Protein AF-A0A7V4ZFK6-F1 (afdb_monomer)

Sequence (710 aa):
MRQVRKDVGGAAPQESGDPWTKAPWRRVRTSRFAKHRRNNWKSLVSSLLAVVAAAVVVYVGQLYPFPVEWTIAMAGALLAFALFQLGKFLPDDWFVGFLFCLSVALYFASVAYRSKVDDLSWRTEEVFCLEGTGATSGGTELRLSYPRTIPLEPADKPGWAVSAYLWPGCPRGDANVQPPTGVGIPALAVHGEAVTYTVMLTPTLADVLVLTDHEGIPVPPRLVVATTATAEEPAKCYARQALPVTRTFPVTTSLEVSVLNADGEPVLGRESLEVTLEDSRSAWRRHFWELLLGPTTPLLAFAGAVASLGAWWWQEEQKRRREREQKKLVEIAYLRQLVEKYKSAEASETRRKYLEEAVRELESVRGKYRGDPEVKDELQRTLESVRRAQLEQIRTTMWLRWHEASEQYKTLKENKEAEGWEDEALLSLFESVGRMLEGLAPRPEPPEAPSVAAWVRNKGLKFNPFGPEKAEDDPHFLERSVPPPGWDIIGKPGPVIIRGAPGSGRTAARLYLMDQCEKQGFATGQGAADTLAFTWEPPLEGPAADAATACERSLAACVAEANLTQLARNPDLFERTPFPQQRALALLFRLTEDAIGDPRVCLEGRGLGENRAEALALQFRRLSRGLKVPQYADQRAMIALLSRARLATFAQHYVCVEIPDDILDEDSIPEAKVHLKALGDMMPVVARARIFIKAFVRQASEIDSLFPAT

Solvent-accessible surface area (backbone atoms only — not comparable to full-atom values): 40281 Å² total; per-residue (Å²): 135,82,88,79,89,79,89,86,86,90,81,80,88,79,82,82,78,78,93,78,90,82,77,95,82,87,86,76,80,80,62,59,66,60,47,54,57,52,48,54,50,51,52,53,52,50,31,54,49,33,48,50,49,25,53,47,45,49,52,50,46,72,74,41,97,54,68,64,69,57,37,51,53,50,32,51,53,27,48,54,51,31,52,58,60,53,44,76,75,46,65,77,75,54,46,58,52,49,54,51,53,50,51,53,52,53,50,54,51,49,54,62,42,49,68,58,60,79,69,61,82,49,63,44,76,47,78,44,80,37,68,67,94,60,101,56,90,51,42,38,31,40,37,40,36,32,51,41,57,33,48,61,44,62,77,77,46,24,53,47,64,34,35,42,40,63,42,83,31,72,62,81,69,63,94,80,68,81,78,79,88,84,68,82,81,70,79,77,79,74,82,63,78,67,53,46,35,39,40,35,51,45,47,79,50,63,86,46,44,42,42,12,36,90,71,21,49,80,43,76,53,67,39,69,43,55,56,50,100,71,74,82,70,60,33,68,40,11,40,20,33,48,76,80,84,88,65,91,71,70,65,60,51,38,38,33,37,33,31,22,42,82,88,65,51,75,57,39,68,82,43,77,43,77,30,32,52,49,48,72,66,58,37,50,49,51,54,53,46,49,64,69,70,31,94,63,47,64,58,58,57,50,53,52,55,53,51,53,54,51,53,53,54,49,55,56,50,53,52,53,50,52,56,51,50,52,52,50,52,53,53,53,52,53,53,52,52,48,55,51,53,34,72,69,45,86,51,72,66,60,27,50,52,43,47,55,50,47,52,54,51,51,53,53,50,48,67,76,39,74,88,38,70,72,59,44,54,55,49,49,55,52,52,50,52,51,51,52,52,51,53,51,50,53,52,53,52,49,51,54,54,51,50,52,51,51,52,51,48,50,53,51,51,58,46,32,78,74,68,70,63,66,71,62,64,59,50,50,53,51,50,54,55,49,60,62,44,65,82,66,52,71,78,76,68,79,75,68,57,69,73,55,54,51,47,26,55,75,69,72,44,95,59,65,70,37,30,56,79,55,33,85,73,37,91,54,38,82,83,69,60,69,84,58,92,64,41,84,58,69,76,40,97,52,59,41,79,46,71,31,53,93,58,60,13,58,57,35,53,50,52,50,52,42,49,45,33,68,75,25,68,44,93,61,87,85,74,47,48,26,31,50,56,48,78,43,78,73,58,54,71,70,62,67,93,45,24,53,56,46,36,54,52,49,51,51,31,44,54,40,51,52,51,44,53,49,36,30,76,41,57,65,45,58,75,66,15,54,66,74,20,44,33,25,39,19,38,47,44,65,69,24,28,93,77,68,41,58,63,32,60,52,18,36,78,60,71,20,57,63,74,60,19,46,52,51,35,51,48,29,56,59,56,29,57,93,58,84,73,73,55,79,89,41,57,69,57,48,43,54,39,58,44,36,41,43,52,63,68,36,78,30,35,37,38,37,28,68,56,64,73,75,54,69,37,85,90,44,32,74,54,28,49,46,24,50,32,35,49,48,64,42,35,71,59,37,35,75,36,37,34,20,38,38,36,36,38,69,63,46,81,75,54,52,75,50,49,68,93,126

Radius of gyration: 47.89 Å; Cα contacts (8 Å, |Δi|>4): 793; chains: 1; bounding box: 167×79×143 Å

Mean predicted aligned error: 20.6 Å

Secondary structure (DSSP, 8-state):
------------------TT------SSTTSSHHHHHHHHHHHHHHHHHHHHHHHHHHHHHHHS---HHHHHHHHHHHHHHHHHHHHTTS-HHHHHHHHHHHHHHHHHHHHHHHHHHTT---EEEEEEEE--SSS--S-EEEEEEEESEE----TTS--EEEEEEEEEPPP---TT----S-S------------EEEEEEEESSTTTEEEE-TTS-B--SEEEEE--S---S-EEEEEEEPP-SS----SEEEEEEEEE-TTS-EEEEEEEEEEEEPPHHHHHHHHHHHHHHSTTTHHHHHHHHHHHHHHHHHHHHHHHHHHHHHHHHHHHHHHHHHHHHHHH--SHHHHHHHHHHHHHHHHHHHHHTTT-HHHHHHHHHHHHHHHHHHHHHHHHHHHHHHHHHHHHHHHHHHHHHHH---THHHHHHHHHHHHHHHTTS--PPPPPPHHHHHHHHHTT-SS-TT-TTTTTT-TTHHHH--PPTTHHHHTSSS-EEEEE-TTS-HHHHHHHHHHHHHH---SSSSSSTTEEEEE-----SS-GGGHHHHHHHHHHHHHHHHHHHHHHH-THHHHHS-HHHHHHHHHHHHHHHHHH--HHHHHHTTT--HHHHHHHHHHHHHHHTTPPPPPTT-HHHHHHHHHH---TT-SEEEEEEE--SGGGSTTTHHHHHHHHHHHHHHHHHHHTTTEEEEEEEE--TTGGGTS---

Structure (mmCIF, N/CA/C/O backbone):
data_AF-A0A7V4ZFK6-F1
#
_entry.id   AF-A0A7V4ZFK6-F1
#
loop_
_atom_site.group_PDB
_atom_site.id
_atom_site.type_symbol
_atom_site.label_atom_id
_atom_site.label_alt_id
_atom_site.label_comp_id
_atom_site.label_asym_id
_atom_site.label_entity_id
_atom_site.label_seq_id
_atom_site.pdbx_PDB_ins_code
_atom_site.Cartn_x
_atom_site.Cartn_y
_atom_site.Cartn_z
_atom_site.occupancy
_atom_site.B_iso_or_equiv
_atom_site.auth_seq_id
_atom_site.auth_comp_id
_atom_site.auth_asym_id
_atom_site.auth_atom_id
_atom_site.pdbx_PDB_model_num
ATOM 1 N N . MET A 1 1 ? 90.973 19.104 -18.036 1.00 38.03 1 MET A N 1
ATOM 2 C CA . MET A 1 1 ? 90.925 19.301 -19.503 1.00 38.03 1 MET A CA 1
ATOM 3 C C . MET A 1 1 ? 89.490 19.683 -19.844 1.00 38.03 1 MET A C 1
ATOM 5 O O . MET A 1 1 ? 88.608 18.885 -19.585 1.00 38.03 1 MET A O 1
ATOM 9 N N . ARG A 1 2 ? 89.202 20.985 -19.980 1.00 29.47 2 ARG A N 1
ATOM 10 C CA . ARG A 1 2 ? 89.103 21.718 -21.266 1.00 29.47 2 ARG A CA 1
ATOM 11 C C . ARG A 1 2 ? 87.944 21.176 -22.129 1.00 29.47 2 ARG A C 1
ATOM 13 O O . ARG A 1 2 ? 88.038 20.050 -22.581 1.00 29.47 2 ARG A O 1
ATOM 20 N N . GLN A 1 3 ? 86.807 21.892 -22.178 1.00 29.77 3 GLN A N 1
ATOM 21 C CA . GLN A 1 3 ? 86.418 22.857 -23.245 1.00 29.77 3 GLN A CA 1
ATOM 22 C C . GLN A 1 3 ? 85.877 22.112 -24.499 1.00 29.77 3 GLN A C 1
ATOM 24 O O . GLN A 1 3 ? 86.529 21.188 -24.944 1.00 29.77 3 GLN A O 1
ATOM 29 N N . VAL A 1 4 ? 84.772 22.451 -25.182 1.00 37.09 4 VAL A N 1
ATOM 30 C CA . VAL A 1 4 ? 83.835 23.586 -25.118 1.00 37.09 4 VAL A CA 1
ATOM 31 C C . VAL A 1 4 ? 82.781 23.438 -26.241 1.00 37.09 4 VAL A C 1
ATOM 33 O O . VAL A 1 4 ? 83.161 22.991 -27.316 1.00 37.09 4 VAL A O 1
ATOM 36 N N . ARG A 1 5 ? 81.552 23.956 -26.015 1.00 36.16 5 ARG A N 1
ATOM 37 C CA . ARG A 1 5 ? 80.558 24.488 -27.002 1.00 36.16 5 ARG A CA 1
ATOM 38 C C . ARG A 1 5 ? 79.897 23.501 -28.000 1.00 36.16 5 ARG A C 1
ATOM 40 O O . ARG A 1 5 ? 80.545 22.583 -28.463 1.00 36.16 5 ARG A O 1
ATOM 47 N N . LYS A 1 6 ? 78.646 23.672 -28.460 1.00 33.84 6 LYS A N 1
ATOM 48 C CA . LYS A 1 6 ? 77.625 24.741 -28.341 1.00 33.84 6 LYS A CA 1
ATOM 49 C C . LYS A 1 6 ? 76.271 24.239 -28.886 1.00 33.84 6 LYS A C 1
ATOM 51 O O . LYS A 1 6 ? 76.297 23.483 -29.848 1.00 33.84 6 LYS A O 1
ATOM 56 N N . ASP A 1 7 ? 75.186 24.749 -28.289 1.00 33.06 7 ASP A N 1
ATOM 57 C CA . ASP A 1 7 ? 73.908 25.286 -28.828 1.00 33.06 7 ASP A CA 1
ATOM 58 C C . ASP A 1 7 ? 73.279 24.588 -30.057 1.00 33.06 7 ASP A C 1
ATOM 60 O O . ASP A 1 7 ? 73.944 24.386 -31.063 1.00 33.06 7 ASP A O 1
ATOM 64 N N . VAL A 1 8 ? 71.998 24.194 -30.069 1.00 33.22 8 VAL A N 1
ATOM 65 C CA . VAL A 1 8 ? 70.751 25.004 -30.054 1.00 33.22 8 VAL A CA 1
ATOM 66 C C . VAL A 1 8 ? 69.629 24.081 -29.523 1.00 33.22 8 VAL A C 1
ATOM 68 O O . VAL A 1 8 ? 69.547 22.942 -29.960 1.00 33.22 8 VAL A O 1
ATOM 71 N N . GLY A 1 9 ? 68.814 24.391 -28.514 1.00 29.33 9 GLY A N 1
ATOM 72 C CA . GLY A 1 9 ? 67.769 25.418 -28.442 1.00 29.33 9 GLY A CA 1
ATOM 73 C C . GLY A 1 9 ? 66.575 24.780 -27.705 1.00 29.33 9 GLY A C 1
ATOM 74 O O . GLY A 1 9 ? 66.213 23.644 -27.997 1.00 29.33 9 GLY A O 1
ATOM 75 N N . GLY A 1 10 ? 66.051 25.448 -26.676 1.00 32.09 10 GLY A N 1
ATOM 76 C CA . GLY A 1 10 ? 65.091 24.870 -25.733 1.00 32.09 10 GLY A CA 1
ATOM 77 C C . GLY A 1 10 ? 63.621 24.948 -26.151 1.00 32.09 10 GLY A C 1
ATOM 78 O O . GLY A 1 10 ? 63.246 25.763 -26.985 1.00 32.09 10 GLY A O 1
ATOM 79 N N . ALA A 1 11 ? 62.795 24.144 -25.479 1.00 30.66 11 ALA A N 1
ATOM 80 C CA . ALA A 1 11 ? 61.405 24.448 -25.141 1.00 30.66 11 ALA A CA 1
ATOM 81 C C . ALA A 1 11 ? 60.953 23.518 -23.997 1.00 30.66 11 ALA A C 1
ATOM 83 O O . ALA A 1 11 ? 61.228 22.320 -24.012 1.00 30.66 11 ALA A O 1
ATOM 84 N N . ALA A 1 12 ? 60.321 24.108 -22.983 1.00 33.41 12 ALA A N 1
ATOM 85 C CA . ALA A 1 12 ? 59.789 23.464 -21.784 1.00 33.41 12 ALA A CA 1
ATOM 86 C C . ALA A 1 12 ? 58.584 22.544 -22.088 1.00 33.41 12 ALA A C 1
ATOM 88 O O . ALA A 1 12 ? 57.912 22.753 -23.100 1.00 33.41 12 ALA A O 1
ATOM 89 N N . PRO A 1 13 ? 58.262 21.564 -21.219 1.00 35.22 13 PRO A N 1
ATOM 90 C CA . PRO A 1 13 ? 57.046 20.777 -21.363 1.00 35.22 13 PRO A CA 1
ATOM 91 C C . PRO A 1 13 ? 55.818 21.649 -21.080 1.00 35.22 13 PRO A C 1
ATOM 93 O O . PRO A 1 13 ? 55.702 22.301 -20.044 1.00 35.22 13 PRO A O 1
ATOM 96 N N . GLN A 1 14 ? 54.927 21.663 -22.062 1.00 31.83 14 GLN A N 1
ATOM 97 C CA . GLN A 1 14 ? 53.677 22.399 -22.108 1.00 31.83 14 GLN A CA 1
ATOM 98 C C . GLN A 1 14 ? 52.678 21.770 -21.123 1.00 31.83 14 GLN A C 1
ATOM 100 O O . GLN A 1 14 ? 52.209 20.653 -21.329 1.00 31.83 14 GLN A O 1
ATOM 105 N N . GLU A 1 15 ? 52.366 22.492 -20.045 1.00 33.03 15 GLU A N 1
ATOM 106 C CA . GLU A 1 15 ? 51.196 22.243 -19.203 1.00 33.03 15 GLU A CA 1
ATOM 107 C C . GLU A 1 15 ? 49.933 22.407 -20.061 1.00 33.03 15 GLU A C 1
ATOM 109 O O . GLU A 1 15 ? 49.602 23.506 -20.514 1.00 33.03 15 GLU A O 1
ATOM 114 N N . SER A 1 16 ? 49.219 21.309 -20.315 1.00 32.50 16 SER A N 1
ATOM 115 C CA . SER A 1 16 ? 47.874 21.357 -20.880 1.00 32.50 16 SER A CA 1
ATOM 116 C C . SER A 1 16 ? 46.908 21.805 -19.784 1.00 32.50 16 SER A C 1
ATOM 118 O O . SER A 1 16 ? 46.461 21.005 -18.961 1.00 32.50 16 SER A O 1
ATOM 120 N N . GLY A 1 17 ? 46.637 23.108 -19.758 1.00 30.33 17 GLY A N 1
ATOM 121 C CA . GLY A 1 17 ? 45.589 23.711 -18.948 1.00 30.33 17 GLY A CA 1
ATOM 122 C C . GLY A 1 17 ? 44.213 23.200 -19.364 1.00 30.33 17 GLY A C 1
ATOM 123 O O . GLY A 1 17 ? 43.818 23.319 -20.522 1.00 30.33 17 GLY A O 1
ATOM 124 N N . ASP A 1 18 ? 43.493 22.653 -18.393 1.00 32.97 18 ASP A N 1
ATOM 125 C CA . ASP A 1 18 ? 42.101 22.240 -18.512 1.00 32.97 18 ASP A CA 1
ATOM 126 C C . ASP A 1 18 ? 41.190 23.452 -18.208 1.00 32.97 18 ASP A C 1
ATOM 128 O O . ASP A 1 18 ? 41.225 23.984 -17.090 1.00 32.97 18 ASP A O 1
ATOM 132 N N . PRO A 1 19 ? 40.406 23.977 -19.170 1.00 36.53 19 PRO A N 1
ATOM 133 C CA . PRO A 1 19 ? 39.681 25.229 -19.000 1.00 36.53 19 PRO A CA 1
ATOM 134 C C . PRO A 1 19 ? 38.222 24.988 -18.587 1.00 36.53 19 PRO A C 1
ATOM 136 O O . PRO A 1 19 ? 37.320 25.471 -19.260 1.00 36.53 19 PRO A O 1
ATOM 139 N N . TRP A 1 20 ? 37.952 24.265 -17.490 1.00 32.00 20 TRP A N 1
ATOM 140 C CA . TRP A 1 20 ? 36.561 24.064 -17.019 1.00 32.00 20 TRP A CA 1
ATOM 141 C C . TRP A 1 20 ? 36.325 24.138 -15.505 1.00 32.00 20 TRP A C 1
ATOM 143 O O . TRP A 1 20 ? 35.221 23.872 -15.030 1.00 32.00 20 TRP A O 1
ATOM 153 N N . THR A 1 21 ? 37.280 24.623 -14.712 1.00 34.88 21 THR A N 1
ATOM 154 C CA . THR A 1 21 ? 37.030 24.907 -13.290 1.00 34.88 21 THR A CA 1
ATOM 155 C C . THR A 1 21 ? 36.733 26.385 -13.059 1.00 34.88 21 THR A C 1
ATOM 157 O O . THR A 1 21 ? 37.642 27.145 -12.730 1.00 34.88 21 THR A O 1
ATOM 160 N N . LYS A 1 22 ? 35.465 26.792 -13.225 1.00 39.84 22 LYS A N 1
ATOM 161 C CA . LYS A 1 22 ? 34.793 27.886 -12.479 1.00 39.84 22 LYS A CA 1
ATOM 162 C C . LYS A 1 22 ? 33.368 28.111 -13.008 1.00 39.84 22 LYS A C 1
ATOM 164 O O . LYS A 1 22 ? 33.157 28.871 -13.945 1.00 39.84 22 LYS A O 1
ATOM 169 N N . ALA A 1 23 ? 32.373 27.525 -12.341 1.00 31.77 23 ALA A N 1
ATOM 170 C CA . ALA A 1 23 ? 30.996 28.022 -12.385 1.00 31.77 23 ALA A CA 1
ATOM 171 C C . ALA A 1 23 ? 30.336 27.907 -10.990 1.00 31.77 23 ALA A C 1
ATOM 173 O O . ALA A 1 23 ? 30.322 26.822 -10.401 1.00 31.77 23 ALA A O 1
ATOM 174 N N . PRO A 1 24 ? 29.800 29.009 -10.430 1.00 39.38 24 PRO A N 1
ATOM 175 C CA . PRO A 1 24 ? 29.280 29.073 -9.070 1.00 39.38 24 PRO A CA 1
ATOM 176 C C . PRO A 1 24 ? 27.778 28.757 -9.047 1.00 39.38 24 PRO A C 1
ATOM 178 O O . PRO A 1 24 ? 26.947 29.653 -9.104 1.00 39.38 24 PRO A O 1
ATOM 181 N N . TRP A 1 25 ? 27.407 27.481 -8.923 1.00 35.91 25 TRP A N 1
ATOM 182 C CA . TRP A 1 25 ? 26.001 27.083 -8.717 1.00 35.91 25 TRP A CA 1
ATOM 183 C C . TRP A 1 25 ? 25.846 26.061 -7.584 1.00 35.91 25 TRP A C 1
ATOM 185 O O . TRP A 1 25 ? 25.061 25.120 -7.652 1.00 35.91 25 TRP A O 1
ATOM 195 N N . ARG A 1 26 ? 26.586 26.251 -6.486 1.00 36.19 26 ARG A N 1
ATOM 196 C CA . ARG A 1 26 ? 26.361 25.543 -5.216 1.00 36.19 26 ARG A CA 1
ATOM 197 C C . ARG A 1 26 ? 25.658 26.480 -4.238 1.00 36.19 26 ARG A C 1
ATOM 199 O O . ARG A 1 26 ? 26.315 27.355 -3.692 1.00 36.19 26 ARG A O 1
ATOM 206 N N . ARG A 1 27 ? 24.350 26.268 -4.026 1.00 36.56 27 ARG A N 1
ATOM 207 C CA . ARG A 1 27 ? 23.535 26.574 -2.812 1.00 36.56 27 ARG A CA 1
ATOM 208 C C . ARG A 1 27 ? 22.099 26.995 -3.166 1.00 36.56 27 ARG A C 1
ATOM 210 O O . ARG A 1 27 ? 21.712 28.116 -2.877 1.00 36.56 27 ARG A O 1
ATOM 217 N N . VAL A 1 28 ? 21.259 26.117 -3.729 1.00 39.59 28 VAL A N 1
ATOM 218 C CA . VAL A 1 28 ? 19.789 26.349 -3.647 1.00 39.59 28 VAL A CA 1
ATOM 219 C C . VAL A 1 28 ? 18.944 25.072 -3.472 1.00 39.59 28 VAL A C 1
ATOM 221 O O . VAL A 1 28 ? 17.847 25.153 -2.925 1.00 39.59 28 VAL A O 1
ATOM 224 N N . ARG A 1 29 ? 19.395 23.869 -3.865 1.00 40.06 29 ARG A N 1
ATOM 225 C CA . ARG A 1 29 ? 18.450 22.744 -4.060 1.00 40.06 29 ARG A CA 1
ATOM 226 C C . ARG A 1 29 ? 18.201 21.767 -2.902 1.00 40.06 29 ARG A C 1
ATOM 228 O O . ARG A 1 29 ? 17.204 21.058 -2.963 1.00 40.06 29 ARG A O 1
ATOM 235 N N . THR A 1 30 ? 18.963 21.780 -1.811 1.00 40.72 30 THR A N 1
ATOM 236 C CA . THR A 1 30 ? 18.746 20.835 -0.689 1.00 40.72 30 THR A CA 1
ATOM 237 C C . THR A 1 30 ? 17.692 21.279 0.336 1.00 40.72 30 THR A C 1
ATOM 239 O O . THR A 1 30 ? 17.305 20.491 1.194 1.00 40.72 30 THR A O 1
ATOM 242 N N . SER A 1 31 ? 17.160 22.509 0.264 1.00 41.75 31 SER A N 1
ATOM 243 C CA . SER A 1 31 ? 16.294 23.030 1.339 1.00 41.75 31 SER A CA 1
ATOM 244 C C . SER A 1 31 ? 14.786 22.834 1.140 1.00 41.75 31 SER A C 1
ATOM 246 O O . SER A 1 31 ? 14.048 22.963 2.112 1.00 41.75 31 SER A O 1
ATOM 248 N N . ARG A 1 32 ? 14.282 22.523 -0.069 1.00 40.25 32 ARG A N 1
ATOM 249 C CA . ARG A 1 32 ? 12.824 22.552 -0.342 1.00 40.25 32 ARG A CA 1
ATOM 250 C C . ARG A 1 32 ? 12.097 21.214 -0.151 1.00 40.25 32 ARG A C 1
ATOM 252 O O . ARG A 1 32 ? 11.008 21.222 0.416 1.00 40.25 32 ARG A O 1
ATOM 259 N N . PHE A 1 33 ? 12.703 20.076 -0.500 1.00 41.19 33 PHE A N 1
ATOM 260 C CA . PHE A 1 33 ? 12.086 18.752 -0.289 1.00 41.19 33 PHE A CA 1
ATOM 261 C C . PHE A 1 33 ? 12.104 18.316 1.184 1.00 41.19 33 PHE A C 1
ATOM 263 O O . PHE A 1 33 ? 11.089 17.854 1.708 1.00 41.19 33 PHE A O 1
ATOM 270 N N . ALA A 1 34 ? 13.195 18.607 1.901 1.00 43.84 34 ALA A N 1
ATOM 271 C CA . ALA A 1 34 ? 13.248 18.461 3.354 1.00 43.84 34 ALA A CA 1
ATOM 272 C C . ALA A 1 34 ? 12.218 19.362 4.063 1.00 43.84 34 ALA A C 1
ATOM 274 O O . ALA A 1 34 ? 11.697 18.992 5.108 1.00 43.84 34 ALA A O 1
ATOM 275 N N . LYS A 1 35 ? 11.863 20.523 3.494 1.00 40.47 35 LYS A N 1
ATOM 276 C CA . LYS A 1 35 ? 10.881 21.449 4.083 1.00 40.47 35 LYS A CA 1
ATOM 277 C C . LYS A 1 35 ? 9.438 20.960 3.930 1.00 40.47 35 LYS A C 1
ATOM 279 O O . LYS A 1 35 ? 8.649 21.174 4.842 1.00 40.47 35 LYS A O 1
ATOM 284 N N . HIS A 1 36 ? 9.098 20.260 2.845 1.00 42.56 36 HIS A N 1
ATOM 285 C CA . HIS A 1 36 ? 7.737 19.755 2.631 1.00 42.56 36 HIS A CA 1
ATOM 286 C C . HIS A 1 36 ? 7.436 18.505 3.481 1.00 42.56 36 HIS A C 1
ATOM 288 O O . HIS A 1 36 ? 6.447 18.485 4.211 1.00 42.56 36 HIS A O 1
ATOM 294 N N . ARG A 1 37 ? 8.355 17.524 3.529 1.00 48.31 37 ARG A N 1
ATOM 295 C CA . ARG A 1 37 ? 8.229 16.340 4.410 1.00 48.31 37 ARG A CA 1
ATOM 296 C C . ARG A 1 37 ? 8.275 16.704 5.898 1.00 48.31 37 ARG A C 1
ATOM 298 O O . ARG A 1 37 ? 7.495 16.181 6.689 1.00 48.31 37 ARG A O 1
ATOM 305 N N . ARG A 1 38 ? 9.135 17.657 6.281 1.00 48.06 38 ARG A N 1
ATOM 306 C CA . ARG A 1 38 ? 9.218 18.158 7.664 1.00 48.06 38 ARG A CA 1
ATOM 307 C C . ARG A 1 38 ? 7.965 18.935 8.071 1.00 48.06 38 ARG A C 1
ATOM 309 O O . ARG A 1 38 ? 7.637 18.921 9.250 1.00 48.06 38 ARG A O 1
ATOM 316 N N . ASN A 1 39 ? 7.251 19.564 7.137 1.00 49.44 39 ASN A N 1
ATOM 317 C CA . ASN A 1 39 ? 5.985 20.239 7.431 1.00 49.44 39 ASN A CA 1
ATOM 318 C C . ASN A 1 39 ? 4.825 19.248 7.616 1.00 49.44 39 ASN A C 1
ATOM 320 O O . ASN A 1 39 ? 4.078 19.398 8.579 1.00 49.44 39 ASN A O 1
ATOM 324 N N . ASN A 1 40 ? 4.722 18.203 6.786 1.00 53.38 40 ASN A N 1
ATOM 325 C CA . ASN A 1 40 ? 3.677 17.183 6.947 1.00 53.38 40 ASN A CA 1
ATOM 326 C C . ASN A 1 40 ? 3.883 16.354 8.223 1.00 53.38 40 ASN A C 1
ATOM 328 O O . ASN A 1 40 ? 2.938 16.157 8.981 1.00 53.38 40 ASN A O 1
ATOM 332 N N . TRP A 1 41 ? 5.127 15.970 8.530 1.00 57.94 41 TRP A N 1
ATOM 333 C CA . TRP A 1 41 ? 5.458 15.288 9.786 1.00 57.94 41 TRP A CA 1
ATOM 334 C C . TRP A 1 41 ? 5.175 16.160 11.014 1.00 57.94 41 TRP A C 1
ATOM 336 O O . TRP A 1 41 ? 4.565 15.696 11.971 1.00 57.94 41 TRP A O 1
ATOM 346 N N . LYS A 1 42 ? 5.540 17.450 10.979 1.00 62.78 42 LYS A N 1
ATOM 347 C CA . LYS A 1 42 ? 5.212 18.389 12.063 1.00 62.78 42 LYS A CA 1
ATOM 348 C C . LYS A 1 42 ? 3.705 18.549 12.260 1.00 62.78 42 LYS A C 1
ATOM 350 O O . LYS A 1 42 ? 3.279 18.636 13.403 1.00 62.78 42 LYS A O 1
ATOM 355 N N . SER A 1 43 ? 2.919 18.558 11.182 1.00 59.06 43 SER A N 1
ATOM 356 C CA . SER A 1 43 ? 1.454 18.659 11.252 1.00 59.06 43 SER A CA 1
ATOM 357 C C . SER A 1 43 ? 0.821 17.394 11.838 1.00 59.06 43 SER A C 1
ATOM 359 O O . SER A 1 43 ? -0.112 17.476 12.631 1.00 59.06 43 SER A O 1
ATOM 361 N N . LEU A 1 44 ? 1.344 16.217 11.491 1.00 61.25 44 LEU A N 1
ATOM 362 C CA . LEU A 1 44 ? 0.849 14.935 11.998 1.00 61.25 44 LEU A CA 1
ATOM 363 C C . LEU A 1 44 ? 1.224 14.753 13.478 1.00 61.25 44 LEU A C 1
ATOM 365 O O . LEU A 1 44 ? 0.366 14.444 14.301 1.00 61.25 44 LEU A O 1
ATOM 369 N N . VAL A 1 45 ? 2.468 15.083 13.843 1.00 68.88 45 VAL A N 1
ATOM 370 C CA . VAL A 1 45 ? 2.940 15.104 15.236 1.00 68.88 45 VAL A CA 1
ATOM 371 C C . VAL A 1 45 ? 2.191 16.146 16.069 1.00 68.88 45 VAL A C 1
ATOM 373 O O . VAL A 1 45 ? 1.817 15.841 17.197 1.00 68.88 45 VAL A O 1
ATOM 376 N N . SER A 1 46 ? 1.898 17.341 15.538 1.00 64.06 46 SER A N 1
ATOM 377 C CA . SER A 1 46 ? 1.104 18.337 16.274 1.00 64.06 46 SER A CA 1
ATOM 378 C C . SER A 1 46 ? -0.339 17.887 16.486 1.00 64.06 46 SER A C 1
ATOM 380 O O . SER A 1 46 ? -0.922 18.201 17.515 1.00 64.06 46 SER A O 1
ATOM 382 N N . SER A 1 47 ? -0.913 17.148 15.533 1.00 60.03 47 SER A N 1
ATOM 383 C CA . SER A 1 47 ? -2.276 16.610 15.647 1.00 60.03 47 SER A CA 1
ATOM 384 C C . SER A 1 47 ? -2.343 15.511 16.699 1.00 60.03 47 SER A C 1
ATOM 386 O O . SER A 1 47 ? -3.218 15.531 17.559 1.00 60.03 47 SER A O 1
ATOM 388 N N . LEU A 1 48 ? -1.369 14.597 16.689 1.00 64.88 48 LEU A N 1
ATOM 389 C CA . LEU A 1 48 ? -1.275 13.535 17.684 1.00 64.88 48 LEU A CA 1
ATOM 390 C C . LEU A 1 48 ? -1.016 14.110 19.086 1.00 64.88 48 LEU A C 1
ATOM 392 O O . LEU A 1 48 ? -1.666 13.706 20.043 1.00 64.88 48 LEU A O 1
ATOM 396 N N . LEU A 1 49 ? -0.131 15.110 19.197 1.00 70.00 49 LEU A N 1
ATOM 397 C CA . LEU A 1 49 ? 0.114 15.837 20.445 1.00 70.00 49 LEU A CA 1
ATOM 398 C C . LEU A 1 49 ? -1.120 16.598 20.929 1.00 70.00 49 LEU A C 1
ATOM 400 O O . LEU A 1 49 ? -1.345 16.627 22.130 1.00 70.00 49 LEU A O 1
ATOM 404 N N . ALA A 1 50 ? -1.932 17.177 20.041 1.00 65.06 50 ALA A N 1
ATOM 405 C CA . ALA A 1 50 ? -3.171 17.851 20.430 1.00 65.06 50 ALA A CA 1
ATOM 406 C C . ALA A 1 50 ? -4.221 16.863 20.963 1.00 65.06 50 ALA A C 1
ATOM 408 O O . ALA A 1 50 ? -4.864 17.149 21.969 1.00 65.06 50 ALA A O 1
ATOM 409 N N . VAL A 1 51 ? -4.354 15.682 20.347 1.00 63.62 51 VAL A N 1
ATOM 410 C CA . VAL A 1 51 ? -5.252 14.614 20.826 1.00 63.62 51 VAL A CA 1
ATOM 411 C C . VAL A 1 51 ? -4.776 14.060 22.170 1.00 63.62 51 VAL A C 1
ATOM 413 O O . VAL A 1 51 ? -5.574 13.914 23.093 1.00 63.62 51 VAL A O 1
ATOM 416 N N . VAL A 1 52 ? -3.473 13.803 22.312 1.00 67.31 52 VAL A N 1
ATOM 417 C CA . VAL A 1 52 ? -2.885 13.352 23.582 1.00 67.31 52 VAL A CA 1
ATOM 418 C C . VAL A 1 52 ? -3.013 14.437 24.650 1.00 67.31 52 VAL A C 1
ATOM 420 O O . VAL A 1 52 ? -3.400 14.129 25.769 1.00 67.31 52 VAL A O 1
ATOM 423 N N . ALA A 1 53 ? -2.772 15.707 24.319 1.00 66.56 53 ALA A N 1
ATOM 424 C CA . ALA A 1 53 ? -2.971 16.823 25.238 1.00 66.56 53 ALA A CA 1
ATOM 425 C C . ALA A 1 53 ? -4.440 16.959 25.655 1.00 66.56 53 ALA A C 1
ATOM 427 O O . ALA A 1 53 ? -4.698 17.199 26.827 1.00 66.56 53 ALA A O 1
ATOM 428 N N . ALA A 1 54 ? -5.402 16.742 24.753 1.00 61.47 54 ALA A N 1
ATOM 429 C CA . ALA A 1 54 ? -6.825 16.742 25.096 1.00 61.47 54 ALA A CA 1
ATOM 430 C C . ALA A 1 54 ? -7.157 15.611 26.072 1.00 61.47 54 ALA A C 1
ATOM 432 O O . ALA A 1 54 ? -7.801 15.845 27.090 1.00 61.47 54 ALA A O 1
ATOM 433 N N . ALA A 1 55 ? -6.662 14.401 25.799 1.00 60.62 55 ALA A N 1
ATOM 434 C CA . ALA A 1 55 ? -6.842 13.251 26.678 1.00 60.62 55 ALA A CA 1
ATOM 435 C C . ALA A 1 55 ? -6.188 13.473 28.053 1.00 60.62 55 ALA A C 1
ATOM 437 O O . ALA A 1 55 ? -6.787 13.143 29.072 1.00 60.62 55 ALA A O 1
ATOM 438 N N . VAL A 1 56 ? -4.999 14.084 28.096 1.00 64.81 56 VAL A N 1
ATOM 439 C CA . VAL A 1 56 ? -4.296 14.434 29.339 1.00 64.81 56 VAL A CA 1
ATOM 440 C C . VAL A 1 56 ? -5.017 15.549 30.092 1.00 64.81 56 VAL A C 1
ATOM 442 O O . VAL A 1 56 ? -5.139 15.446 31.301 1.00 64.81 56 VAL A O 1
ATOM 445 N N . VAL A 1 57 ? -5.541 16.580 29.426 1.00 63.72 57 VAL A N 1
ATOM 446 C CA . VAL A 1 57 ? -6.325 17.644 30.078 1.00 63.72 57 VAL A CA 1
ATOM 447 C C . VAL A 1 57 ? -7.613 17.078 30.672 1.00 63.72 57 VAL A C 1
ATOM 449 O O . VAL A 1 57 ? -7.931 17.387 31.815 1.00 63.72 57 VAL A O 1
ATOM 452 N N . VAL A 1 58 ? -8.309 16.188 29.956 1.00 57.38 58 VAL A N 1
ATOM 453 C CA . VAL A 1 58 ? -9.483 15.475 30.487 1.00 57.38 58 VAL A CA 1
ATOM 454 C C . VAL A 1 58 ? -9.097 14.602 31.683 1.00 57.38 58 VAL A C 1
ATOM 456 O O . VAL A 1 58 ? -9.772 14.639 32.706 1.00 57.38 58 VAL A O 1
A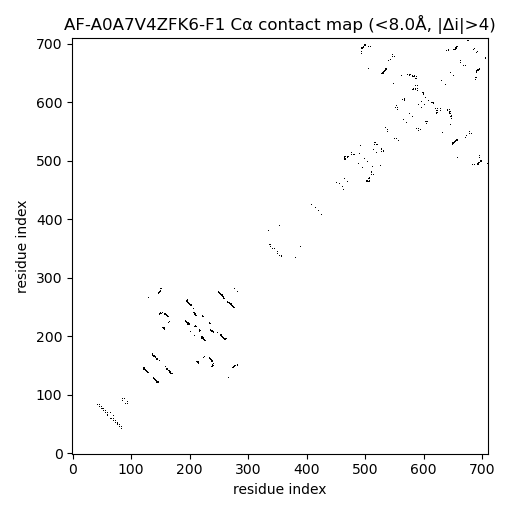TOM 459 N N . TYR A 1 59 ? -7.992 13.862 31.593 1.00 58.06 59 TYR A N 1
ATOM 460 C CA . TYR A 1 59 ? -7.522 12.976 32.660 1.00 58.06 59 TYR A CA 1
ATOM 461 C C . TYR A 1 59 ? -7.029 13.739 33.903 1.00 58.06 59 TYR A C 1
ATOM 463 O O . TYR A 1 59 ? -7.364 13.387 35.028 1.00 58.06 59 TYR A O 1
ATOM 471 N N . VAL A 1 60 ? -6.276 14.826 33.724 1.00 57.97 60 VAL A N 1
ATOM 472 C CA . VAL A 1 60 ? -5.783 15.685 34.813 1.00 57.97 60 VAL A CA 1
ATOM 473 C C . VAL A 1 60 ? -6.925 16.495 35.426 1.00 57.97 60 VAL A C 1
ATOM 475 O O . VAL A 1 60 ? -6.968 16.641 36.643 1.00 57.97 60 VAL A O 1
ATOM 478 N N . GLY A 1 61 ? -7.889 16.952 34.623 1.00 58.41 61 GLY A N 1
ATOM 479 C CA . GLY A 1 61 ? -9.111 17.588 35.118 1.00 58.41 61 GLY A CA 1
ATOM 480 C C . GLY A 1 61 ? -10.041 16.633 35.875 1.00 58.41 61 GLY A C 1
ATOM 481 O O . GLY A 1 61 ? -10.856 17.093 36.663 1.00 58.41 61 GLY A O 1
ATOM 482 N N . GLN A 1 62 ? -9.903 15.314 35.694 1.00 53.84 62 GLN A N 1
ATOM 483 C CA . GLN A 1 62 ? -10.545 14.313 36.555 1.00 53.84 62 GLN A CA 1
ATOM 484 C C . GLN A 1 62 ? -9.789 14.077 37.874 1.00 53.84 62 GLN A C 1
ATOM 486 O O . GLN A 1 62 ? -10.375 13.560 38.821 1.00 53.84 62 GLN A O 1
ATOM 491 N N . LEU A 1 63 ? -8.503 14.443 37.950 1.00 52.50 63 LEU A N 1
ATOM 492 C CA . LEU A 1 63 ? -7.641 14.230 39.121 1.00 52.50 63 LEU A CA 1
ATOM 493 C C . LEU A 1 63 ? -7.490 15.470 40.016 1.00 52.50 63 LEU A C 1
ATOM 495 O O . LEU A 1 63 ? -7.113 15.330 41.177 1.00 52.50 63 LEU A O 1
ATOM 499 N N . TYR A 1 64 ? -7.784 16.667 39.505 1.00 52.44 64 TYR A N 1
ATOM 500 C CA . TYR A 1 64 ? -7.709 17.929 40.244 1.00 52.44 64 TYR A CA 1
ATOM 501 C C . TYR A 1 64 ? -9.033 18.700 40.151 1.00 52.44 64 TYR A C 1
ATOM 503 O O . TYR A 1 64 ? -9.672 18.662 39.101 1.00 52.44 64 TYR A O 1
ATOM 511 N N . PRO A 1 65 ? -9.436 19.446 41.199 1.00 45.00 65 PRO A N 1
ATOM 512 C CA . PRO A 1 65 ? -10.678 20.213 41.222 1.00 45.00 65 PRO A CA 1
ATOM 513 C C . PRO A 1 65 ? -10.516 21.505 40.408 1.00 45.00 65 PRO A C 1
ATOM 515 O O . PRO A 1 65 ? -10.460 22.607 40.948 1.00 45.00 65 PRO A O 1
ATOM 518 N N . PHE A 1 66 ? -10.374 21.372 39.093 1.00 48.28 66 PHE A N 1
ATOM 519 C CA . PHE A 1 66 ? -10.587 22.482 38.171 1.00 48.28 66 PHE A CA 1
ATOM 520 C C . PHE A 1 66 ? -12.083 22.579 37.843 1.00 48.28 66 PHE A C 1
ATOM 522 O O . PHE A 1 66 ? -12.763 21.550 37.820 1.00 48.28 66 PHE A O 1
ATOM 529 N N . PRO A 1 67 ? -12.620 23.779 37.553 1.00 57.00 67 PRO A N 1
ATOM 530 C CA . PRO A 1 67 ? -13.999 23.906 37.105 1.00 57.00 67 PRO A CA 1
ATOM 531 C C . PRO A 1 67 ? -14.167 23.099 35.813 1.00 57.00 67 PRO A C 1
ATOM 533 O O . PRO A 1 67 ? -13.509 23.382 34.809 1.00 57.00 67 PRO A O 1
ATOM 536 N N . VAL A 1 68 ? -15.031 22.082 35.853 1.00 50.06 68 VAL A N 1
ATOM 537 C CA . VAL A 1 68 ? -15.272 21.097 34.778 1.00 50.06 68 VAL A CA 1
ATOM 538 C C . VAL A 1 68 ? -15.545 21.768 33.422 1.00 50.06 68 VAL A C 1
ATOM 540 O O . VAL A 1 68 ? -15.172 21.254 32.366 1.00 50.06 68 VAL A O 1
ATOM 543 N N . GLU A 1 69 ? -16.114 22.969 33.463 1.00 51.56 69 GLU A N 1
ATOM 544 C CA . GLU A 1 69 ? -16.399 23.844 32.326 1.00 51.56 69 GLU A CA 1
ATOM 545 C C . GLU A 1 69 ? -15.145 24.195 31.503 1.00 51.56 69 GLU A C 1
ATOM 547 O O . GLU A 1 69 ? -15.176 24.142 30.271 1.00 51.56 69 GLU A O 1
ATOM 552 N N . TRP A 1 70 ? -14.007 24.472 32.152 1.00 55.41 70 TRP A N 1
ATOM 553 C CA . TRP A 1 70 ? -12.749 24.798 31.467 1.00 55.41 70 TRP A CA 1
ATOM 554 C C . TRP A 1 70 ? -12.106 23.573 30.824 1.00 55.41 70 TRP A C 1
ATOM 556 O O . TRP A 1 70 ? -11.558 23.658 29.721 1.00 55.41 70 TRP A O 1
ATOM 566 N N . THR A 1 71 ? -12.213 22.419 31.479 1.00 58.16 71 THR A N 1
ATOM 567 C CA . THR A 1 71 ? -11.677 21.150 30.981 1.00 58.16 71 THR A CA 1
ATOM 568 C C . THR A 1 71 ? -12.389 20.726 29.700 1.00 58.16 71 THR A C 1
ATOM 570 O O . THR A 1 71 ? -11.744 20.302 28.739 1.00 58.16 71 THR A O 1
ATOM 573 N N . ILE A 1 72 ? -13.714 20.900 29.644 1.00 56.06 72 ILE A N 1
ATOM 574 C CA . ILE A 1 72 ? -14.509 20.550 28.464 1.00 56.06 72 ILE A CA 1
ATOM 575 C C . ILE A 1 72 ? -14.318 21.572 27.340 1.00 56.06 72 ILE A C 1
ATOM 577 O O . ILE A 1 72 ? -14.177 21.172 26.183 1.00 56.06 72 ILE A O 1
ATOM 581 N N . ALA A 1 73 ? -14.211 22.867 27.655 1.00 57.03 73 ALA A N 1
ATOM 582 C CA . ALA A 1 73 ? -13.881 23.887 26.660 1.00 57.03 73 ALA A CA 1
ATOM 583 C C . ALA A 1 73 ? -12.500 23.641 26.017 1.00 57.03 73 ALA A C 1
ATOM 585 O O . ALA A 1 73 ? -12.373 23.684 24.790 1.00 57.03 73 ALA A O 1
ATOM 586 N N . MET A 1 74 ? -11.476 23.306 26.814 1.00 59.03 74 MET A N 1
ATOM 587 C CA . MET A 1 74 ? -10.149 22.955 26.291 1.00 59.03 74 MET A CA 1
ATOM 588 C C . MET A 1 74 ? -10.160 21.658 25.479 1.00 59.03 74 MET A C 1
ATOM 590 O O . MET A 1 74 ? -9.549 21.607 24.410 1.00 59.03 74 MET A O 1
ATOM 594 N N . ALA A 1 75 ? -10.862 20.620 25.943 1.00 61.28 75 ALA A N 1
ATOM 595 C CA . ALA A 1 75 ? -10.977 19.360 25.213 1.00 61.28 75 ALA A CA 1
ATOM 596 C C . ALA A 1 75 ? -11.702 19.546 23.868 1.00 61.28 75 ALA A C 1
ATOM 598 O O . ALA A 1 75 ? -11.248 19.027 22.848 1.00 61.28 75 ALA A O 1
ATOM 599 N N . GLY A 1 76 ? -12.775 20.344 23.842 1.00 64.44 76 GLY A N 1
ATOM 600 C CA . GLY A 1 76 ? -13.503 20.700 22.624 1.00 64.44 76 GLY A CA 1
ATOM 601 C C . GLY A 1 76 ? -12.649 21.499 21.637 1.00 64.44 76 GLY A C 1
ATOM 602 O O . GLY A 1 76 ? -12.624 21.176 20.449 1.00 64.44 76 GLY A O 1
ATOM 603 N N . ALA A 1 77 ? -11.884 22.484 22.117 1.00 61.62 77 ALA A N 1
ATOM 604 C CA . ALA A 1 77 ? -10.969 23.262 21.281 1.00 61.62 77 ALA A CA 1
ATOM 605 C C . ALA A 1 77 ? -9.851 22.394 20.674 1.00 61.62 77 ALA A C 1
ATOM 607 O O . ALA A 1 77 ? -9.528 22.526 19.491 1.00 61.62 77 ALA A O 1
ATOM 608 N N . LEU A 1 78 ? -9.290 21.465 21.455 1.00 61.06 78 LEU A N 1
ATOM 609 C CA . LEU A 1 78 ? -8.256 20.543 20.982 1.00 61.06 78 LEU A CA 1
ATOM 610 C C . LEU A 1 78 ? -8.810 19.490 20.009 1.00 61.06 78 LEU A C 1
ATOM 612 O O . LEU A 1 78 ? -8.135 19.159 19.033 1.00 61.06 78 LEU A O 1
ATOM 616 N N . LEU A 1 79 ? -10.043 19.013 20.211 1.00 63.69 79 LEU A N 1
ATOM 617 C CA . LEU A 1 79 ? -10.717 18.100 19.284 1.00 63.69 79 LEU A CA 1
ATOM 618 C C . LEU A 1 79 ? -11.057 18.795 17.959 1.00 63.69 79 LEU A C 1
ATOM 620 O O . LEU A 1 79 ? -10.798 18.239 16.894 1.00 63.69 79 LEU A O 1
ATOM 624 N N . ALA A 1 80 ? -11.570 20.028 18.006 1.00 62.03 80 ALA A N 1
ATOM 625 C CA . ALA A 1 80 ? -11.817 20.836 16.814 1.00 62.03 80 ALA A CA 1
ATOM 626 C C . ALA A 1 80 ? -10.515 21.104 16.038 1.00 62.03 80 ALA A C 1
ATOM 628 O O . ALA A 1 80 ? -10.486 20.984 14.812 1.00 62.03 80 ALA A O 1
ATOM 629 N N . PHE A 1 81 ? -9.413 21.384 16.743 1.00 63.44 81 PHE A N 1
ATOM 630 C CA . PHE A 1 81 ? -8.091 21.521 16.132 1.00 63.44 81 PHE A CA 1
ATOM 631 C C . PHE A 1 81 ? -7.605 20.208 15.498 1.00 63.44 81 PHE A C 1
ATOM 633 O O . PHE A 1 81 ? -7.099 20.222 14.377 1.00 63.44 81 PHE A O 1
ATOM 640 N N . ALA A 1 82 ? -7.792 19.066 16.165 1.00 63.03 82 ALA A N 1
ATOM 641 C CA . ALA A 1 82 ? -7.428 17.759 15.623 1.00 63.03 82 ALA A CA 1
ATOM 642 C C . ALA A 1 82 ? -8.242 17.406 14.364 1.00 63.03 82 ALA A C 1
ATOM 644 O O . ALA A 1 82 ? -7.666 16.969 13.367 1.00 63.03 82 ALA A O 1
ATOM 645 N N . LEU A 1 83 ? -9.554 17.662 14.371 1.00 63.22 83 LEU A N 1
ATOM 646 C CA . LEU A 1 83 ? -10.437 17.460 13.217 1.00 63.22 83 LEU A CA 1
ATOM 647 C C . LEU A 1 83 ? -10.081 18.389 12.048 1.00 63.22 83 LEU A C 1
ATOM 649 O O . LEU A 1 83 ? -10.064 17.944 10.902 1.00 63.22 83 LEU A O 1
ATOM 653 N N . PHE A 1 84 ? -9.716 19.645 12.321 1.00 64.44 84 PHE A N 1
ATOM 654 C CA . PHE A 1 84 ? -9.215 20.576 11.304 1.00 64.44 84 PHE A CA 1
ATOM 655 C C . PHE A 1 84 ? -7.923 20.075 10.641 1.00 64.44 84 PHE A C 1
ATOM 657 O O . PHE A 1 84 ? -7.755 20.193 9.428 1.00 64.44 84 PHE A O 1
ATOM 664 N N . GLN A 1 85 ? -7.005 19.487 11.412 1.00 66.44 85 GLN A N 1
ATOM 665 C CA . GLN A 1 85 ? -5.778 18.923 10.846 1.00 66.44 85 GLN A CA 1
ATOM 666 C C . GLN A 1 85 ? -6.022 17.612 10.090 1.00 66.44 85 GLN A C 1
ATOM 668 O O . GLN A 1 85 ? -5.363 17.374 9.079 1.00 66.44 85 GLN A O 1
ATOM 673 N N . LEU A 1 86 ? -6.979 16.791 10.535 1.00 60.75 86 LEU A N 1
ATOM 674 C CA . LEU A 1 86 ? -7.427 15.585 9.828 1.00 60.75 86 LEU A CA 1
ATOM 675 C C . LEU A 1 86 ? -8.111 15.913 8.493 1.00 60.75 86 LEU A C 1
ATOM 677 O O . LEU A 1 86 ? -7.908 15.194 7.519 1.00 60.75 86 LEU A O 1
ATOM 681 N N . GLY A 1 87 ? -8.838 17.032 8.414 1.00 60.38 87 GLY A N 1
ATOM 682 C CA . GLY A 1 87 ? -9.465 17.515 7.180 1.00 60.38 87 GLY A CA 1
ATOM 683 C C . GLY A 1 87 ? -8.495 17.737 6.020 1.00 60.38 87 GLY A C 1
ATOM 684 O O . GLY A 1 87 ? -8.884 17.584 4.871 1.00 60.38 87 GLY A O 1
ATOM 685 N N . LYS A 1 88 ? -7.208 17.982 6.301 1.00 62.88 88 LYS A N 1
ATOM 686 C CA . LYS A 1 88 ? -6.154 18.102 5.276 1.00 62.88 88 LYS A CA 1
ATOM 687 C C . LYS A 1 88 ? -5.837 16.793 4.537 1.00 62.88 88 LYS A C 1
ATOM 689 O O . LYS A 1 88 ? -5.042 16.820 3.602 1.00 62.88 88 LYS A O 1
ATOM 694 N N . PHE A 1 89 ? -6.391 15.663 4.982 1.00 58.50 89 PHE A N 1
ATOM 695 C CA . PHE A 1 89 ? -6.176 14.339 4.391 1.00 58.50 89 PHE A CA 1
ATOM 696 C C . PHE A 1 89 ? -7.405 13.785 3.657 1.00 58.50 89 PHE A C 1
ATOM 698 O O . PHE A 1 89 ? -7.294 12.756 2.994 1.00 58.50 89 PHE A O 1
ATOM 705 N N . LEU A 1 90 ? -8.562 14.442 3.761 1.00 54.25 90 LEU A N 1
ATOM 706 C CA . LEU A 1 90 ? -9.755 14.089 2.993 1.00 54.25 90 LEU A CA 1
ATOM 707 C C . LEU A 1 90 ? -9.763 14.882 1.676 1.00 54.25 90 LEU A C 1
ATOM 709 O O . LEU A 1 90 ? -9.314 16.028 1.673 1.00 54.25 90 LEU A O 1
ATOM 713 N N . PRO A 1 91 ? -10.265 14.314 0.560 1.00 62.44 91 PRO A N 1
ATOM 714 C CA . PRO A 1 91 ? -10.497 15.078 -0.662 1.00 62.44 91 PRO A CA 1
ATOM 715 C C . PRO A 1 91 ? -11.348 16.307 -0.338 1.00 62.44 91 PRO A C 1
ATOM 717 O O . PRO A 1 91 ? -12.365 16.182 0.350 1.00 62.44 91 PRO A O 1
ATOM 720 N N . ASP A 1 92 ? -10.916 17.476 -0.813 1.00 56.88 92 ASP A N 1
ATOM 721 C CA . ASP A 1 92 ? -11.387 18.776 -0.322 1.00 56.88 92 ASP A CA 1
ATOM 722 C C . ASP A 1 92 ? -12.928 18.947 -0.360 1.00 56.88 92 ASP A C 1
ATOM 724 O O . ASP A 1 92 ? -13.508 19.628 0.488 1.00 56.88 92 ASP A O 1
ATOM 728 N N . ASP A 1 93 ? -13.612 18.261 -1.280 1.00 54.22 93 ASP A N 1
ATOM 729 C CA . ASP A 1 93 ? -15.068 18.337 -1.453 1.00 54.22 93 ASP A CA 1
ATOM 730 C C . ASP A 1 93 ? -15.865 17.576 -0.370 1.00 54.22 93 ASP A C 1
ATOM 732 O O . ASP A 1 93 ? -17.011 17.919 -0.074 1.00 54.22 93 ASP A O 1
ATOM 736 N N . TRP A 1 94 ? -15.271 16.565 0.274 1.00 64.62 94 TRP A N 1
ATOM 737 C CA . TRP A 1 94 ? -15.957 15.729 1.273 1.00 64.62 94 TRP A CA 1
ATOM 738 C C . TRP A 1 94 ? -15.931 16.330 2.679 1.00 64.62 94 TRP A C 1
ATOM 740 O O . TRP A 1 94 ? -16.869 16.148 3.458 1.00 64.62 94 TRP A O 1
ATOM 750 N N . PHE A 1 95 ? -14.875 17.073 3.015 1.00 66.19 95 PHE A N 1
ATOM 751 C CA . PHE A 1 95 ? -14.690 17.620 4.359 1.00 66.19 95 PHE A CA 1
ATOM 752 C C . PHE A 1 95 ? -15.724 18.704 4.696 1.00 66.19 95 PHE A C 1
ATOM 754 O O . PHE A 1 95 ? -16.294 18.712 5.790 1.00 66.19 95 PHE A O 1
ATOM 761 N N . VAL A 1 96 ? -16.024 19.581 3.734 1.00 62.25 96 VAL A N 1
ATOM 762 C CA . VAL A 1 96 ? -17.019 20.652 3.906 1.00 62.25 96 VAL A CA 1
ATOM 763 C C . VAL A 1 96 ? -18.432 20.073 4.014 1.00 62.25 96 VAL A C 1
ATOM 765 O O . VAL A 1 96 ? -19.197 20.486 4.886 1.00 62.25 96 VAL A O 1
ATOM 768 N N . GLY A 1 97 ? -18.756 19.066 3.193 1.00 66.69 97 GLY A N 1
ATOM 769 C CA . GLY A 1 97 ? -20.036 18.357 3.267 1.00 66.69 97 GLY A CA 1
ATOM 770 C C . GLY A 1 97 ? -20.245 17.672 4.619 1.00 66.69 97 GLY A C 1
ATOM 771 O O . GLY A 1 97 ? -21.304 17.815 5.227 1.00 66.69 97 GLY A O 1
ATOM 772 N N . PHE A 1 98 ? -19.212 17.007 5.143 1.00 70.88 98 PHE A N 1
ATOM 773 C CA . PHE A 1 98 ? -19.271 16.348 6.448 1.00 70.88 98 PHE A CA 1
ATOM 774 C C . PHE A 1 98 ? -19.500 17.335 7.603 1.00 70.88 98 PHE A C 1
ATOM 776 O O . PHE A 1 98 ? -20.380 17.109 8.434 1.00 70.88 98 PHE A O 1
ATOM 783 N N . LEU A 1 99 ? -18.759 18.450 7.644 1.00 70.06 99 LEU A N 1
ATOM 784 C CA . LEU A 1 99 ? -18.935 19.473 8.683 1.00 70.06 99 LEU A CA 1
ATOM 785 C C . LEU A 1 99 ? -20.317 20.137 8.613 1.00 70.06 99 LEU A C 1
ATOM 787 O O . LEU A 1 99 ? -20.937 20.385 9.652 1.00 70.06 99 LEU A O 1
ATOM 791 N N . PHE A 1 100 ? -20.839 20.371 7.407 1.00 65.50 100 PHE A N 1
ATOM 792 C CA . PHE A 1 100 ? -22.188 20.903 7.230 1.00 65.50 100 PHE A CA 1
ATOM 793 C C . PHE A 1 100 ? -23.250 19.914 7.734 1.00 65.50 100 PHE A C 1
ATOM 795 O O . PHE A 1 100 ? -24.070 20.273 8.575 1.00 65.50 100 PHE A O 1
ATOM 802 N N . CYS A 1 101 ? -23.190 18.644 7.324 1.00 61.88 101 CYS A N 1
ATOM 803 C CA . CYS A 1 101 ? -24.126 17.620 7.798 1.00 61.88 101 CYS A CA 1
ATOM 804 C C . CYS A 1 101 ? -24.068 17.430 9.320 1.00 61.88 101 CYS A C 1
ATOM 806 O O . CYS A 1 101 ? -25.113 17.316 9.961 1.00 61.88 101 CYS A O 1
ATOM 808 N N . LEU A 1 102 ? -22.870 17.445 9.912 1.00 72.94 102 LEU A N 1
ATOM 809 C CA . LEU A 1 102 ? -22.694 17.313 11.357 1.00 72.94 102 LEU A CA 1
ATOM 810 C C . LEU A 1 102 ? -23.291 18.506 12.118 1.00 72.94 102 LEU A C 1
ATOM 812 O O . LEU A 1 102 ? -23.986 18.310 13.112 1.00 72.94 102 LEU A O 1
ATOM 816 N N . SER A 1 103 ? -23.069 19.734 11.644 1.00 63.72 103 SER A N 1
ATOM 817 C CA . SER A 1 103 ? -23.628 20.937 12.282 1.00 63.72 103 SER A CA 1
ATOM 818 C C . SER A 1 103 ? -25.156 21.005 12.179 1.00 63.72 103 SER A C 1
ATOM 820 O O . SER A 1 103 ? -25.816 21.317 13.170 1.00 63.72 103 SER A O 1
ATOM 822 N N . VAL A 1 104 ? -25.736 20.623 11.034 1.00 59.19 104 VAL A N 1
ATOM 823 C CA . VAL A 1 104 ? -27.194 20.514 10.856 1.00 59.19 104 VAL A CA 1
ATOM 824 C C . VAL A 1 104 ? -27.782 19.425 11.759 1.00 59.19 104 VAL A C 1
ATOM 826 O O . VAL A 1 104 ? -28.794 19.658 12.420 1.00 59.19 104 VAL A O 1
ATOM 829 N N . ALA A 1 105 ? -27.136 18.259 11.856 1.00 62.19 105 ALA A N 1
ATOM 830 C CA . ALA A 1 105 ? -27.577 17.181 12.741 1.00 62.19 105 ALA A CA 1
ATOM 831 C C . ALA A 1 105 ? -27.547 17.599 14.221 1.00 62.19 105 ALA A C 1
ATOM 833 O O . ALA A 1 105 ? -28.500 17.337 14.954 1.00 62.19 105 ALA A O 1
ATOM 834 N N . LEU A 1 106 ? -26.491 18.299 14.650 1.00 67.69 106 LEU A N 1
ATOM 835 C CA . LEU A 1 106 ? -26.376 18.835 16.009 1.00 67.69 106 LEU A CA 1
ATOM 836 C C . LEU A 1 106 ? -27.428 19.919 16.297 1.00 67.69 106 LEU A C 1
ATOM 838 O O . LEU A 1 106 ? -27.963 19.959 17.404 1.00 67.69 106 LEU A O 1
ATOM 842 N N . TYR A 1 107 ? -27.775 20.752 15.311 1.00 66.00 107 TYR A N 1
ATOM 843 C CA . TYR A 1 107 ? -28.845 21.746 15.435 1.00 66.00 107 TYR A CA 1
ATOM 844 C C . TYR A 1 107 ? -30.232 21.103 15.581 1.00 66.00 107 TYR A C 1
ATOM 846 O O . TYR A 1 107 ? -30.985 21.444 16.487 1.00 66.00 107 TYR A O 1
ATOM 854 N N . PHE A 1 108 ? -30.581 20.123 14.744 1.00 57.34 108 PHE A N 1
ATOM 855 C CA . PHE A 1 108 ? -31.871 19.440 14.889 1.00 57.34 108 PHE A CA 1
ATOM 856 C C . PHE A 1 108 ? -31.948 18.613 16.175 1.00 57.34 108 PHE A C 1
ATOM 858 O O . PHE A 1 108 ? -32.999 18.581 16.815 1.00 57.34 108 PHE A O 1
ATOM 865 N N . ALA A 1 109 ? -30.836 18.005 16.602 1.00 59.50 109 ALA A N 1
ATOM 866 C CA . ALA A 1 109 ? -30.758 17.328 17.891 1.00 59.50 109 ALA A CA 1
ATOM 867 C C . ALA A 1 109 ? -30.972 18.298 19.066 1.00 59.50 109 ALA A C 1
ATOM 869 O O . ALA A 1 109 ? -31.662 17.939 20.018 1.00 59.50 109 ALA A O 1
ATOM 870 N N . SER A 1 110 ? -30.450 19.530 18.994 1.00 55.16 110 SER A N 1
ATOM 871 C CA . SER A 1 110 ? -30.651 20.532 20.047 1.00 55.16 110 SER A CA 1
ATOM 872 C C . SER A 1 110 ? -32.079 21.080 20.091 1.00 55.16 110 SER A C 1
ATOM 874 O O . SER A 1 110 ? -32.631 21.224 21.181 1.00 55.16 110 SER A O 1
ATOM 876 N N . VAL A 1 111 ? -32.720 21.313 18.940 1.00 54.12 111 VAL A N 1
ATOM 877 C CA . VAL A 1 111 ? -34.131 21.743 18.859 1.00 54.12 111 VAL A CA 1
ATOM 878 C C . VAL A 1 111 ? -35.079 20.639 19.348 1.00 54.12 111 VAL A C 1
ATOM 880 O O . VAL A 1 111 ? -35.986 20.900 20.143 1.00 54.12 111 VAL A O 1
ATOM 883 N N . ALA A 1 112 ? -34.843 19.387 18.945 1.00 55.34 112 ALA A N 1
ATOM 884 C CA . ALA A 1 112 ? -35.605 18.229 19.422 1.00 55.34 112 ALA A CA 1
ATOM 885 C C . ALA A 1 112 ? -35.388 17.950 20.922 1.00 55.34 112 ALA A C 1
ATOM 887 O O . ALA A 1 112 ? -36.245 17.361 21.578 1.00 55.34 112 ALA A O 1
ATOM 888 N N . TYR A 1 113 ? -34.242 18.361 21.470 1.00 55.00 113 TYR A N 1
ATOM 889 C CA . TYR A 1 113 ? -33.955 18.254 22.894 1.00 55.00 113 TYR A CA 1
ATOM 890 C C . TYR A 1 113 ? -34.619 19.375 23.700 1.00 55.00 113 TYR A C 1
ATOM 892 O O . TYR A 1 113 ? -35.317 19.073 24.661 1.00 55.00 113 TYR A O 1
ATOM 900 N N . ARG A 1 114 ? -34.495 20.647 23.287 1.00 51.41 114 ARG A N 1
ATOM 901 C CA . ARG A 1 114 ? -35.172 21.779 23.954 1.00 51.41 114 ARG A CA 1
ATOM 902 C C . ARG A 1 114 ? -36.685 21.592 24.017 1.00 51.41 114 ARG A C 1
ATOM 904 O O . ARG A 1 114 ? -37.262 21.726 25.085 1.00 51.41 114 ARG A O 1
ATOM 911 N N . SER A 1 115 ? -37.296 21.152 22.917 1.00 49.25 115 SER A N 1
ATOM 912 C CA . SER A 1 115 ? -38.733 20.834 22.881 1.00 49.25 115 SER A CA 1
ATOM 913 C C . SER A 1 115 ? -39.154 19.693 23.817 1.00 49.25 115 SER A C 1
ATOM 915 O O . SER A 1 115 ? -40.331 19.586 24.128 1.00 49.25 115 SER A O 1
ATOM 917 N N . LYS A 1 116 ? -38.221 18.857 24.295 1.00 48.25 116 LYS A N 1
ATOM 918 C CA . LYS A 1 116 ? -38.481 17.838 25.327 1.00 48.25 116 LYS A CA 1
ATOM 919 C C . LYS A 1 116 ? -38.109 18.275 26.744 1.00 48.25 116 LYS A C 1
ATOM 921 O O . LYS A 1 116 ? -38.588 17.662 27.691 1.00 48.25 116 LYS A O 1
ATOM 926 N N . VAL A 1 117 ? -37.233 19.266 26.896 1.00 46.94 117 VAL A N 1
ATOM 927 C CA . VAL A 1 117 ? -36.791 19.772 28.206 1.00 46.94 117 VAL A CA 1
ATOM 928 C C . VAL A 1 117 ? -37.734 20.843 28.736 1.00 46.94 117 VAL A C 1
ATOM 930 O O . VAL A 1 117 ? -38.026 20.832 29.928 1.00 46.94 117 VAL A O 1
ATOM 933 N N . ASP A 1 118 ? -38.262 21.701 27.864 1.00 44.34 118 ASP A N 1
ATOM 934 C CA . ASP A 1 118 ? -39.169 22.779 28.272 1.00 44.34 118 ASP A CA 1
ATOM 935 C C . ASP A 1 118 ? -40.585 22.268 28.627 1.00 44.34 118 ASP A C 1
ATOM 937 O O . ASP A 1 118 ? -41.360 22.997 29.239 1.00 44.34 118 ASP A O 1
ATOM 941 N N . ASP A 1 119 ? -40.903 21.001 28.321 1.00 43.22 119 ASP A N 1
ATOM 942 C CA . ASP A 1 119 ? -42.228 20.384 28.530 1.00 43.22 119 ASP A CA 1
ATOM 943 C C . ASP A 1 119 ? -42.304 19.445 29.755 1.00 43.22 119 ASP A C 1
ATOM 945 O O . ASP A 1 119 ? -43.307 18.771 29.988 1.00 43.22 119 ASP A O 1
ATOM 949 N N . LEU A 1 120 ? -41.251 19.379 30.578 1.00 47.09 120 LEU A N 1
ATOM 950 C CA . LEU A 1 120 ? -41.280 18.625 31.832 1.00 47.09 120 LEU A CA 1
ATOM 951 C C . LEU A 1 120 ? -41.637 19.543 33.007 1.00 47.09 120 LEU A C 1
ATOM 953 O O . LEU A 1 120 ? -40.782 20.032 33.748 1.00 47.09 120 LEU A O 1
ATOM 957 N N . SER A 1 121 ? -42.936 19.717 33.222 1.00 48.25 121 SER A N 1
ATOM 958 C CA . SER A 1 121 ? -43.522 20.128 34.497 1.00 48.25 121 SER A CA 1
ATOM 959 C C . SER A 1 121 ? -43.197 19.092 35.592 1.00 48.25 121 SER A C 1
ATOM 961 O O . SER A 1 121 ? -44.013 18.243 35.939 1.00 48.25 121 SER A O 1
ATOM 963 N N . TRP A 1 122 ? -41.971 19.122 36.120 1.00 60.75 122 TRP A N 1
ATOM 964 C CA . TRP A 1 122 ? -41.474 18.224 37.175 1.00 60.75 122 TRP A CA 1
ATOM 965 C C . TRP A 1 122 ? -42.009 18.539 38.580 1.00 60.75 122 TRP A C 1
ATOM 967 O O . TRP A 1 122 ? -41.678 17.823 39.525 1.00 60.75 122 TRP A O 1
ATOM 977 N N . ARG A 1 123 ? -42.776 19.621 38.751 1.00 69.88 123 ARG A N 1
ATOM 978 C CA . ARG A 1 123 ? -43.289 20.047 40.057 1.00 69.88 123 ARG A CA 1
ATOM 979 C C . ARG A 1 123 ? -44.645 19.407 40.312 1.00 69.88 123 ARG A C 1
ATOM 981 O O . ARG A 1 123 ? -45.606 19.710 39.612 1.00 69.88 123 ARG A O 1
ATOM 988 N N . THR A 1 124 ? -44.699 18.548 41.317 1.00 82.31 124 THR A N 1
ATOM 989 C CA . THR A 1 124 ? -45.952 18.085 41.911 1.00 82.31 124 THR A CA 1
ATOM 990 C C . THR A 1 124 ? -46.361 19.107 42.963 1.00 82.31 124 THR A C 1
ATOM 992 O O . THR A 1 124 ? -45.505 19.644 43.671 1.00 82.31 124 THR A O 1
ATOM 995 N N . GLU A 1 125 ? -47.650 19.410 43.042 1.00 88.31 125 GLU A N 1
ATOM 996 C CA . GLU A 1 125 ? -48.229 20.235 44.098 1.00 88.31 125 GLU A CA 1
ATOM 997 C C . GLU A 1 125 ? -49.211 19.363 44.873 1.00 88.31 125 GLU A C 1
ATOM 999 O O . GLU A 1 125 ? -50.144 18.818 44.288 1.00 88.31 125 GLU A O 1
ATOM 1004 N N . GLU A 1 126 ? -48.972 19.211 46.170 1.00 89.75 126 GLU A N 1
ATOM 1005 C CA . GLU A 1 126 ? -49.849 18.484 47.086 1.00 89.75 126 GLU A CA 1
ATOM 1006 C C . GLU A 1 126 ? -50.479 19.472 48.062 1.00 89.75 126 GLU A C 1
ATOM 1008 O O . GLU A 1 126 ? -49.813 20.391 48.549 1.00 89.75 126 GLU A O 1
ATOM 1013 N N . VAL A 1 127 ? -51.774 19.306 48.326 1.00 89.06 127 VAL A N 1
ATOM 1014 C CA . VAL A 1 127 ? -52.559 20.227 49.156 1.00 89.06 127 VAL A CA 1
ATOM 1015 C C . VAL A 1 127 ? -53.071 19.486 50.382 1.00 89.06 127 VAL A C 1
ATOM 1017 O O . VAL A 1 127 ? -53.880 18.568 50.274 1.00 89.06 127 VAL A O 1
ATOM 1020 N N . PHE A 1 128 ? -52.641 19.925 51.561 1.00 88.19 128 PHE A N 1
ATOM 1021 C CA . PHE A 1 128 ? -53.059 19.379 52.845 1.00 88.19 128 PHE A CA 1
ATOM 1022 C C . PHE A 1 128 ? -54.022 20.343 53.538 1.00 88.19 128 PHE A C 1
ATOM 1024 O O . PHE A 1 128 ? -53.708 21.517 53.742 1.00 88.19 128 PHE A O 1
ATOM 1031 N N . CYS A 1 129 ? -55.194 19.845 53.927 1.00 85.62 129 CYS A N 1
ATOM 1032 C CA . CYS A 1 129 ? -56.129 20.586 54.771 1.00 85.62 129 CYS A CA 1
ATOM 1033 C C . CYS A 1 129 ? -55.741 20.379 56.239 1.00 85.62 129 CYS A C 1
ATOM 1035 O O . CYS A 1 129 ? -55.783 19.254 56.730 1.00 85.62 129 CYS A O 1
ATOM 1037 N N . LEU A 1 130 ? -55.372 21.450 56.939 1.00 85.06 130 LEU A N 1
ATOM 1038 C CA . LEU A 1 130 ? -55.055 21.413 58.363 1.00 85.06 130 LEU A CA 1
ATOM 1039 C C . LEU A 1 130 ? -56.344 21.641 59.161 1.00 85.06 130 LEU A C 1
ATOM 1041 O O . LEU A 1 130 ? -56.930 22.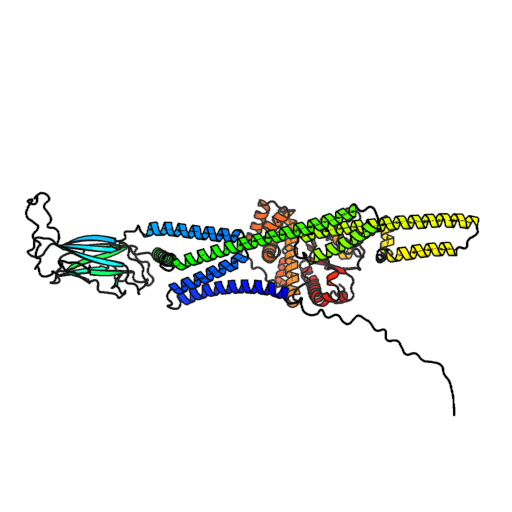728 59.111 1.00 85.06 130 LEU A O 1
ATOM 1045 N N . GLU A 1 131 ? -56.808 20.614 59.874 1.00 77.38 131 GLU A N 1
ATOM 1046 C CA . GLU A 1 131 ? -57.979 20.720 60.747 1.00 77.38 131 GLU A CA 1
ATOM 1047 C C . GLU A 1 131 ? -57.609 21.513 62.010 1.00 77.38 131 GLU A C 1
ATOM 1049 O O . GLU A 1 131 ? -56.693 21.161 62.753 1.00 77.38 131 GLU A O 1
ATOM 1054 N N . GLY A 1 132 ? -58.277 22.651 62.212 1.00 64.88 132 GLY A N 1
ATOM 1055 C CA . GLY A 1 132 ? -57.922 23.605 63.258 1.00 64.88 132 GLY A CA 1
ATOM 1056 C C . GLY A 1 132 ? -58.229 23.085 64.661 1.00 64.88 132 GLY A C 1
ATOM 1057 O O . GLY A 1 132 ? -59.374 22.785 64.987 1.00 64.88 132 GLY A O 1
ATOM 1058 N N . THR A 1 133 ? -57.222 23.084 65.534 1.00 53.12 133 THR A N 1
ATOM 1059 C CA . THR A 1 133 ? -57.355 22.802 66.972 1.00 53.12 133 THR A CA 1
ATOM 1060 C C . THR A 1 133 ? -57.888 23.992 67.793 1.00 53.12 133 THR A C 1
ATOM 1062 O O . THR A 1 133 ? -57.832 23.961 69.019 1.00 53.12 133 THR A O 1
ATOM 1065 N N . GLY A 1 134 ? -58.440 25.046 67.173 1.00 55.03 134 GLY A N 1
ATOM 1066 C CA . GLY A 1 134 ? -58.993 26.187 67.913 1.00 55.03 134 GLY A CA 1
ATOM 1067 C C . GLY A 1 134 ? -59.826 27.165 67.076 1.00 55.03 134 GLY A C 1
ATOM 1068 O O . GLY A 1 134 ? -59.380 27.599 66.025 1.00 55.03 134 GLY A O 1
ATOM 1069 N N . ALA A 1 135 ? -61.025 27.481 67.589 1.00 47.34 135 ALA A N 1
ATOM 1070 C CA . ALA A 1 135 ? -61.976 28.599 67.392 1.00 47.34 135 ALA A CA 1
ATOM 1071 C C . ALA A 1 135 ? -62.164 29.352 66.045 1.00 47.34 135 ALA A C 1
ATOM 1073 O O . ALA A 1 135 ? -63.171 30.047 65.914 1.00 47.34 135 ALA A O 1
ATOM 1074 N N . THR A 1 136 ? -61.301 29.244 65.038 1.00 53.97 136 THR A N 1
ATOM 1075 C CA . THR A 1 136 ? -61.504 29.870 63.723 1.00 53.97 136 THR A CA 1
ATOM 1076 C C . THR A 1 136 ? -62.005 28.831 62.729 1.00 53.97 136 THR A C 1
ATOM 1078 O O . THR A 1 136 ? -61.278 27.925 62.341 1.00 53.97 136 THR A O 1
ATOM 1081 N N . SER A 1 137 ? -63.259 28.958 62.298 1.00 57.47 137 SER A N 1
ATOM 1082 C CA . SER A 1 137 ? -63.953 28.026 61.394 1.00 57.47 137 SER A CA 1
ATOM 1083 C C . SER A 1 137 ? -63.455 28.031 59.936 1.00 57.47 137 SER A C 1
ATOM 1085 O O . SER A 1 137 ? -64.044 27.366 59.086 1.00 57.47 137 SER A O 1
ATOM 1087 N N . GLY A 1 138 ? -62.381 28.762 59.627 1.00 63.25 138 GLY A N 1
ATOM 1088 C CA . GLY A 1 138 ? -61.688 28.686 58.342 1.00 63.25 138 GLY A CA 1
ATOM 1089 C C . GLY A 1 138 ? -60.525 27.707 58.452 1.00 63.25 138 GLY A C 1
ATOM 1090 O O . GLY A 1 138 ? -59.584 27.975 59.192 1.00 63.25 138 GLY A O 1
ATOM 1091 N N . GLY A 1 139 ? -60.594 26.567 57.760 1.00 72.56 139 GLY A N 1
ATOM 1092 C CA . GLY A 1 139 ? -59.461 25.639 57.679 1.00 72.56 139 GLY A CA 1
ATOM 1093 C C . GLY A 1 139 ? -58.237 26.314 57.056 1.00 72.56 139 GLY A C 1
ATOM 1094 O O . GLY A 1 139 ? -58.378 27.278 56.311 1.00 72.56 139 GLY A O 1
ATOM 1095 N N . THR A 1 140 ? -57.038 25.821 57.345 1.00 82.25 140 THR A N 1
ATOM 1096 C CA . THR A 1 140 ? -55.793 26.316 56.737 1.00 82.25 140 THR A CA 1
ATOM 1097 C C . THR A 1 140 ? -55.322 25.307 55.692 1.00 82.25 140 THR A C 1
ATOM 1099 O O . THR A 1 140 ? -55.286 24.112 55.976 1.00 82.25 140 THR A O 1
ATOM 1102 N N . GLU A 1 141 ? -54.958 25.756 54.490 1.00 86.69 141 GLU A N 1
ATOM 1103 C CA . GLU A 1 141 ? -54.406 24.888 53.440 1.00 86.69 141 GLU A CA 1
ATOM 1104 C C . GLU A 1 141 ? -52.881 25.019 53.393 1.00 86.69 141 GLU A C 1
ATOM 1106 O O . GLU A 1 141 ? -52.347 26.107 53.182 1.00 86.69 141 GLU A O 1
ATOM 1111 N N . LEU A 1 142 ? -52.164 23.908 53.549 1.00 89.69 142 LEU A N 1
ATOM 1112 C CA . LEU A 1 142 ? -50.734 23.827 53.263 1.00 89.69 142 LEU A CA 1
ATOM 1113 C C . LEU A 1 142 ? -50.554 23.282 51.846 1.00 89.69 142 LEU A C 1
ATOM 1115 O O . LEU A 1 142 ? -50.939 22.149 51.570 1.00 89.69 142 LEU A O 1
ATOM 1119 N N . ARG A 1 143 ? -49.928 24.055 50.960 1.00 91.75 143 ARG A N 1
ATOM 1120 C CA . ARG A 1 143 ? -49.531 23.593 49.627 1.00 91.75 143 ARG A CA 1
ATOM 1121 C C . ARG A 1 143 ? -48.043 23.314 49.603 1.00 91.75 143 ARG A C 1
ATOM 1123 O O . ARG A 1 143 ? -47.237 24.206 49.868 1.00 91.75 143 ARG A O 1
ATOM 1130 N N . LEU A 1 144 ? -47.676 22.085 49.276 1.00 91.94 144 LEU A N 1
ATOM 1131 C CA . LEU A 1 144 ? -46.290 21.678 49.133 1.00 91.94 144 LEU A CA 1
ATOM 1132 C C . LEU A 1 144 ? -45.983 21.444 47.657 1.00 91.94 144 LEU A C 1
ATOM 1134 O O . LEU A 1 144 ? -46.532 20.541 47.034 1.00 91.94 144 LEU A O 1
ATOM 1138 N N . SER A 1 145 ? -45.082 22.250 47.104 1.00 91.25 145 SER A N 1
ATOM 1139 C CA . SER A 1 145 ? -44.562 22.071 45.751 1.00 91.25 145 SER A CA 1
ATOM 1140 C C . SER A 1 145 ? -43.188 21.419 45.816 1.00 91.25 145 SER A C 1
ATOM 1142 O O . SER A 1 145 ? -42.273 21.969 46.431 1.00 91.25 145 SER A O 1
ATOM 1144 N N . TYR A 1 146 ? -43.027 20.255 45.191 1.00 91.88 146 TYR A N 1
ATOM 1145 C CA . TYR A 1 146 ? -41.781 19.489 45.224 1.00 91.88 146 TYR A CA 1
ATOM 1146 C C . TYR A 1 146 ? -41.496 18.813 43.878 1.00 91.88 146 TYR A C 1
ATOM 1148 O O . TYR A 1 146 ? -42.412 18.578 43.083 1.00 91.88 146 TYR A O 1
ATOM 1156 N N . PRO A 1 147 ? -40.222 18.510 43.575 1.00 87.94 147 PRO A N 1
ATOM 1157 C CA . PRO A 1 147 ? -39.874 17.826 42.345 1.00 87.94 147 PRO A CA 1
ATOM 1158 C C . PRO A 1 147 ? -40.202 16.336 42.443 1.00 87.94 147 PRO A C 1
ATOM 1160 O O . PRO A 1 147 ? -39.747 15.652 43.358 1.00 87.94 147 PRO A O 1
ATOM 1163 N N . ARG A 1 148 ? -40.959 15.809 41.474 1.00 86.56 148 ARG A N 1
ATOM 1164 C CA . ARG A 1 148 ? -41.290 14.376 41.436 1.00 86.56 148 ARG A CA 1
ATOM 1165 C C . ARG A 1 148 ? -40.045 13.508 41.277 1.00 86.56 148 ARG A C 1
ATOM 1167 O O . ARG A 1 148 ? -40.003 12.421 41.833 1.00 86.56 148 ARG A O 1
ATOM 1174 N N . THR A 1 149 ? -39.049 13.983 40.523 1.00 87.19 149 THR A N 1
ATOM 1175 C CA . THR A 1 149 ? -37.721 13.361 40.437 1.00 87.19 149 THR A CA 1
ATOM 1176 C C . THR A 1 149 ? -36.666 14.281 41.009 1.00 87.19 149 THR A C 1
ATOM 1178 O O . THR A 1 149 ? -36.545 15.427 40.582 1.00 87.19 149 THR A O 1
ATOM 1181 N N . ILE A 1 150 ? -35.895 13.764 41.956 1.00 88.56 150 ILE A N 1
ATOM 1182 C CA . ILE A 1 150 ? -34.835 14.508 42.625 1.00 88.56 150 ILE A CA 1
ATOM 1183 C C . ILE A 1 150 ? -33.523 14.250 41.881 1.00 88.56 150 ILE A C 1
ATOM 1185 O O . ILE A 1 150 ? -33.151 13.085 41.710 1.00 88.56 150 ILE A O 1
ATOM 1189 N N . PRO A 1 151 ? -32.823 15.302 41.423 1.00 83.06 151 PRO A N 1
ATOM 1190 C CA . PRO A 1 151 ? -31.622 15.144 40.619 1.00 83.06 151 PRO A CA 1
ATOM 1191 C C . PRO A 1 151 ? -30.424 14.639 41.427 1.00 83.06 151 PRO A C 1
ATOM 1193 O O . PRO A 1 151 ? -30.285 14.903 42.630 1.00 83.06 151 PRO A O 1
ATOM 1196 N N . LEU A 1 152 ? -29.497 14.001 40.715 1.00 84.31 152 LEU A N 1
ATOM 1197 C CA . LEU A 1 152 ? -28.164 13.699 41.222 1.00 84.31 152 LEU A CA 1
ATOM 1198 C C . LEU A 1 152 ? -27.258 14.910 40.979 1.00 84.31 152 LEU A C 1
ATOM 1200 O O . LEU A 1 152 ? -26.621 15.028 39.933 1.00 84.31 152 LEU A O 1
ATOM 1204 N N . GLU A 1 153 ? -27.219 15.826 41.945 1.00 83.19 153 GLU A N 1
ATOM 1205 C CA . GLU A 1 153 ? -26.343 17.002 41.908 1.00 83.19 153 GLU A CA 1
ATOM 1206 C C . GLU A 1 153 ? -25.091 16.803 42.780 1.00 83.19 153 GLU A C 1
ATOM 1208 O O . GLU A 1 153 ? -25.139 16.102 43.799 1.00 83.19 153 GLU A O 1
ATOM 1213 N N . PRO A 1 154 ? -23.955 17.419 42.410 1.00 80.00 154 PRO A N 1
ATOM 1214 C CA . PRO A 1 154 ? -22.770 17.443 43.250 1.00 80.00 154 PRO A CA 1
ATOM 1215 C C . PRO A 1 154 ? -23.013 18.204 44.567 1.00 80.00 154 PRO A C 1
ATOM 1217 O O . PRO A 1 154 ? -23.982 18.949 44.721 1.00 80.00 154 PRO A O 1
ATOM 1220 N N . ALA A 1 155 ? -22.151 17.954 45.558 1.00 79.81 155 ALA A N 1
ATOM 1221 C CA . ALA A 1 155 ? -22.370 18.385 46.941 1.00 79.81 155 ALA A CA 1
ATOM 1222 C C . ALA A 1 155 ? -22.382 19.909 47.147 1.00 79.81 155 ALA A C 1
ATOM 1224 O O . ALA A 1 155 ? -22.900 20.370 48.157 1.00 79.81 155 ALA A O 1
ATOM 1225 N N . ASP A 1 156 ? -21.810 20.650 46.206 1.00 78.00 156 ASP A N 1
ATOM 1226 C CA . ASP A 1 156 ? -21.691 22.106 46.158 1.00 78.00 156 ASP A CA 1
ATOM 1227 C C . ASP A 1 156 ? -22.909 22.804 45.537 1.00 78.00 156 ASP A C 1
ATOM 1229 O O . ASP A 1 156 ? -22.951 24.030 45.475 1.00 78.00 156 ASP A O 1
ATOM 1233 N N . LYS A 1 157 ? -23.907 22.047 45.069 1.00 82.50 157 LYS A N 1
ATOM 1234 C CA . LYS A 1 157 ? -25.141 22.611 44.526 1.00 82.50 157 LYS A CA 1
ATOM 1235 C C . LYS A 1 157 ? -26.314 22.446 45.491 1.00 82.50 157 LYS A C 1
ATOM 1237 O O . LYS A 1 157 ? -26.423 21.414 46.155 1.00 82.50 157 LYS A O 1
ATOM 1242 N N . PRO A 1 158 ? -27.258 23.406 45.501 1.00 81.62 158 PRO A N 1
ATOM 1243 C CA . PRO A 1 158 ? -28.425 23.351 46.373 1.00 81.62 158 PRO A CA 1
ATOM 1244 C C . PRO A 1 158 ? -29.376 22.198 46.046 1.00 81.62 158 PRO A C 1
ATOM 1246 O O . PRO A 1 158 ? -30.093 21.747 46.916 1.00 81.62 158 PRO A O 1
ATOM 1249 N N . GLY A 1 159 ? -29.409 21.668 44.824 1.00 87.44 159 GLY A N 1
ATOM 1250 C CA . GLY A 1 159 ? -30.473 20.738 44.427 1.00 87.44 159 GLY A CA 1
ATOM 1251 C C . GLY A 1 159 ? -31.745 21.475 44.017 1.00 87.44 159 GLY A C 1
ATOM 1252 O O . GLY A 1 159 ? -31.691 22.626 43.584 1.00 87.44 159 GLY A O 1
ATOM 1253 N N . TRP A 1 160 ? -32.896 20.804 44.072 1.00 89.88 160 TRP A N 1
ATOM 1254 C CA . TRP A 1 160 ? -34.160 21.353 43.566 1.00 89.88 160 TRP A CA 1
ATOM 1255 C C . TRP A 1 160 ? -35.095 21.767 44.698 1.00 89.88 160 TRP A C 1
ATOM 1257 O O . TRP A 1 160 ? -35.223 21.068 45.697 1.00 89.88 160 TRP A O 1
ATOM 1267 N N . ALA A 1 161 ? -35.758 22.912 44.536 1.00 90.56 161 ALA A N 1
ATOM 1268 C CA . ALA A 1 161 ? -36.549 23.522 45.600 1.00 90.56 161 ALA A CA 1
ATOM 1269 C C . ALA A 1 161 ? -37.794 22.692 45.969 1.00 90.56 161 ALA A C 1
ATOM 1271 O O . ALA A 1 161 ? -38.596 22.342 45.103 1.00 90.56 161 ALA A O 1
ATOM 1272 N N . VAL A 1 162 ? -37.980 22.476 47.269 1.00 91.56 162 VAL A N 1
ATOM 1273 C CA . VAL A 1 162 ? -39.218 22.045 47.921 1.00 91.56 162 VAL A CA 1
ATOM 1274 C C . VAL A 1 162 ? -39.780 23.267 48.638 1.00 91.56 162 VAL A C 1
ATOM 1276 O O . VAL A 1 162 ? -39.132 23.828 49.520 1.00 91.56 162 VAL A O 1
ATOM 1279 N N . SER A 1 163 ? -40.946 23.730 48.200 1.00 91.69 163 SER A N 1
ATOM 1280 C CA . SER A 1 163 ? -41.560 24.976 48.664 1.00 91.69 163 SER A CA 1
ATOM 1281 C C . SER A 1 163 ? -42.854 24.682 49.406 1.00 91.69 163 SER A C 1
ATOM 1283 O O . SER A 1 163 ? -43.726 24.007 48.863 1.00 91.69 163 SER A O 1
ATOM 1285 N N . ALA A 1 164 ? -42.990 25.219 50.612 1.00 90.44 164 ALA A N 1
ATOM 1286 C CA . ALA A 1 164 ? -44.211 25.147 51.400 1.00 90.44 164 ALA A CA 1
ATOM 1287 C C . ALA A 1 164 ? -44.896 26.519 51.428 1.00 90.44 164 ALA A C 1
ATOM 1289 O O . ALA A 1 164 ? -44.287 27.524 51.804 1.00 90.44 164 ALA A O 1
ATOM 1290 N N . TYR A 1 165 ? -46.166 26.542 51.036 1.00 88.88 165 TYR A N 1
ATOM 1291 C CA . TYR A 1 165 ? -47.037 27.710 51.073 1.00 88.88 165 TYR A CA 1
ATOM 1292 C C . TYR A 1 165 ? -48.176 27.427 52.027 1.00 88.88 165 TYR A C 1
ATOM 1294 O O . TYR A 1 165 ? -48.727 26.329 52.028 1.00 88.88 165 TYR A O 1
ATOM 1302 N N . LEU A 1 166 ? -48.564 28.427 52.798 1.00 85.19 166 LEU A N 1
ATOM 1303 C CA . LEU A 1 166 ? -49.696 28.304 53.688 1.00 85.19 166 LEU A CA 1
ATOM 1304 C C . LEU A 1 166 ? -50.729 29.343 53.287 1.00 85.19 166 LEU A C 1
ATOM 1306 O O . LEU A 1 166 ? -50.442 30.537 53.230 1.00 85.19 166 LEU A O 1
ATOM 1310 N N . TRP A 1 167 ? -51.911 28.859 52.938 1.00 81.19 167 TRP A N 1
ATOM 1311 C CA . TRP A 1 167 ? -53.009 29.668 52.457 1.00 81.19 167 TRP A CA 1
ATOM 1312 C C . TRP A 1 167 ? -54.118 29.656 53.510 1.00 81.19 167 TRP A C 1
ATOM 1314 O O . TRP A 1 167 ? -54.481 28.577 53.994 1.00 81.19 167 TRP A O 1
ATOM 1324 N N . PRO A 1 168 ? -54.675 30.819 53.893 1.00 75.50 168 PRO A N 1
ATOM 1325 C CA . PRO A 1 168 ? -55.897 30.834 54.683 1.00 75.50 168 PRO A CA 1
ATOM 1326 C C . PRO A 1 168 ? -56.971 30.151 53.835 1.00 75.50 168 PRO A C 1
ATOM 1328 O O . PRO A 1 168 ? -57.295 30.625 52.744 1.00 75.50 168 PRO A O 1
ATOM 1331 N N . GLY A 1 169 ? -57.449 28.987 54.272 1.00 65.50 169 GLY A N 1
ATOM 1332 C CA . GLY A 1 169 ? -58.361 28.189 53.470 1.00 65.50 169 GLY A CA 1
ATOM 1333 C C . GLY A 1 169 ? -59.609 28.999 53.173 1.00 65.50 169 GLY A C 1
ATOM 1334 O O . GLY A 1 169 ? -60.145 29.717 54.024 1.00 65.50 169 GLY A O 1
ATOM 1335 N N . CYS A 1 170 ? -60.061 28.911 51.926 1.00 55.47 170 CYS A N 1
ATOM 1336 C CA . CYS A 1 170 ? -61.370 29.432 51.587 1.00 55.47 170 CYS A CA 1
ATOM 1337 C C . CYS A 1 170 ? -62.371 28.660 52.464 1.00 55.47 170 CYS A C 1
ATOM 1339 O O . CYS A 1 170 ? -62.269 27.430 52.510 1.00 55.47 170 CYS A O 1
ATOM 1341 N N . PRO A 1 171 ? -63.289 29.318 53.201 1.00 57.31 171 PRO A N 1
ATOM 1342 C CA . PRO A 1 171 ? -64.298 28.594 53.964 1.00 57.31 171 PRO A CA 1
ATOM 1343 C C . PRO A 1 171 ? -64.951 27.599 53.009 1.00 57.31 171 PRO A C 1
ATOM 1345 O O . PRO A 1 171 ? -65.423 28.012 51.948 1.00 57.31 171 PRO A O 1
ATOM 1348 N N . ARG A 1 172 ? -64.883 26.296 53.331 1.00 54.41 172 ARG A N 1
ATOM 1349 C CA . ARG A 1 172 ? -65.514 25.236 52.536 1.00 54.41 172 ARG A CA 1
ATOM 1350 C C . ARG A 1 172 ? -66.980 25.619 52.411 1.00 54.41 172 ARG A C 1
ATOM 1352 O O . ARG A 1 172 ? -67.751 25.449 53.349 1.00 54.41 172 ARG A O 1
ATOM 1359 N N . GLY A 1 173 ? -67.334 26.217 51.280 1.00 49.94 173 GLY A N 1
ATOM 1360 C CA . GLY A 1 173 ? -68.710 26.506 50.959 1.00 49.94 173 GLY A CA 1
ATOM 1361 C C . GLY A 1 173 ? -69.385 25.161 50.819 1.00 49.94 173 GLY A C 1
ATOM 1362 O O . GLY A 1 173 ? -69.145 24.459 49.838 1.00 49.94 173 GLY A O 1
ATOM 1363 N N . ASP A 1 174 ? -70.215 24.794 51.791 1.00 51.50 174 ASP A N 1
ATOM 1364 C CA . ASP A 1 174 ? -71.326 23.900 51.512 1.00 51.50 174 ASP A CA 1
ATOM 1365 C C . ASP A 1 174 ? -71.976 24.435 50.235 1.00 51.50 174 ASP A C 1
ATOM 1367 O O . ASP A 1 174 ? -72.448 25.575 50.197 1.00 51.50 174 ASP A O 1
ATOM 1371 N N . ALA A 1 175 ? -71.918 23.652 49.158 1.00 51.12 175 ALA A N 1
ATOM 1372 C CA . ALA A 1 175 ? -72.184 24.083 47.785 1.00 51.12 175 ALA A CA 1
ATOM 1373 C C . ALA A 1 175 ? -73.644 24.525 47.514 1.00 51.12 175 ALA A C 1
ATOM 1375 O O . ALA A 1 175 ? -74.054 24.612 46.361 1.00 51.12 175 ALA A O 1
ATOM 1376 N N . ASN A 1 176 ? -74.430 24.817 48.555 1.00 51.47 176 ASN A N 1
ATOM 1377 C CA . ASN A 1 176 ? -75.842 25.180 48.492 1.00 51.47 176 ASN A CA 1
ATOM 1378 C C . ASN A 1 176 ? -76.219 26.500 49.187 1.00 51.47 176 ASN A C 1
ATOM 1380 O O . ASN A 1 176 ? -77.403 26.833 49.210 1.00 51.47 176 ASN A O 1
ATOM 1384 N N . VAL A 1 177 ? -75.275 27.290 49.711 1.00 48.81 177 VAL A N 1
ATOM 1385 C CA . VAL A 1 177 ? -75.598 28.637 50.220 1.00 48.81 177 VAL A CA 1
ATOM 1386 C C . VAL A 1 177 ? -75.080 29.688 49.240 1.00 48.81 177 VAL A C 1
ATOM 1388 O O . VAL A 1 177 ? -73.899 30.023 49.225 1.00 48.81 177 VAL A O 1
ATOM 1391 N N . GLN A 1 178 ? -75.975 30.198 48.388 1.00 45.06 178 GLN A N 1
ATOM 1392 C CA . GLN A 1 178 ? -75.707 31.373 47.556 1.00 45.06 178 GLN A CA 1
ATOM 1393 C C . GLN A 1 178 ? -75.285 32.547 48.457 1.00 45.06 178 GLN A C 1
ATOM 1395 O O . GLN A 1 178 ? -76.038 32.899 49.370 1.00 45.06 178 GLN A O 1
ATOM 1400 N N . PRO A 1 179 ? -74.122 33.181 48.224 1.00 47.94 179 PRO A N 1
ATOM 1401 C CA . PRO A 1 179 ? -73.764 34.381 48.960 1.00 47.94 179 PRO A CA 1
ATOM 1402 C C . PRO A 1 179 ? -74.758 35.500 48.600 1.00 47.94 179 PRO A C 1
ATOM 1404 O O . PRO A 1 179 ? -75.061 35.680 47.416 1.00 47.94 179 PRO A O 1
ATOM 1407 N N . PRO A 1 180 ? -75.282 36.260 49.579 1.00 47.34 180 PRO A N 1
ATOM 1408 C CA . PRO A 1 180 ? -76.153 37.390 49.294 1.00 47.34 180 PRO A CA 1
ATOM 1409 C C . PRO A 1 180 ? -75.390 38.414 48.449 1.00 47.34 180 PRO A C 1
ATOM 1411 O O . PRO A 1 180 ? -74.401 39.008 48.877 1.00 47.34 180 PRO A O 1
ATOM 1414 N N . THR A 1 181 ? -75.848 38.604 47.215 1.00 54.56 181 THR A N 1
ATOM 1415 C CA . THR A 1 181 ? -75.379 39.647 46.306 1.00 54.56 181 THR A CA 1
ATOM 1416 C C . THR A 1 181 ? -75.587 41.013 46.945 1.00 54.56 181 THR A C 1
ATOM 1418 O O . THR A 1 181 ? -76.724 41.454 47.097 1.00 54.56 181 THR A O 1
ATOM 1421 N N . GLY A 1 182 ? -74.491 41.697 47.271 1.00 48.62 182 GLY A N 1
ATOM 1422 C CA . GLY A 1 182 ? -74.518 43.132 47.546 1.00 48.62 182 GLY A CA 1
ATOM 1423 C C . GLY A 1 182 ? -74.150 43.545 48.964 1.00 48.62 182 GLY A C 1
ATOM 1424 O O . GLY A 1 182 ? -74.856 44.349 49.555 1.00 48.62 182 GLY A O 1
ATOM 1425 N N . VAL A 1 183 ? -73.021 43.079 49.491 1.00 42.34 183 VAL A N 1
ATOM 1426 C CA . VAL A 1 183 ? -72.258 43.836 50.493 1.00 42.34 183 VAL A CA 1
ATOM 1427 C C . VAL A 1 183 ? -70.788 43.654 50.138 1.00 42.34 183 VAL A C 1
ATOM 1429 O O . VAL A 1 183 ? -70.344 42.526 49.932 1.00 42.34 183 VAL A O 1
ATOM 1432 N N . GLY A 1 184 ? -70.059 44.761 49.968 1.00 40.97 184 GLY A N 1
ATOM 1433 C CA . GLY A 1 184 ? -68.632 44.729 49.661 1.00 40.97 184 GLY A CA 1
ATOM 1434 C C . GLY A 1 184 ? -67.910 43.821 50.647 1.00 40.97 184 GLY A C 1
ATOM 1435 O O . GLY A 1 184 ? -68.178 43.902 51.843 1.00 40.97 184 GLY A O 1
ATOM 1436 N N . ILE A 1 185 ? -67.039 42.947 50.134 1.00 41.03 185 ILE A N 1
ATOM 1437 C CA . ILE A 1 185 ? -66.142 42.128 50.950 1.00 41.03 185 ILE A CA 1
ATOM 1438 C C . ILE A 1 185 ? -65.437 43.111 51.891 1.00 41.03 185 ILE A C 1
ATOM 1440 O O . ILE A 1 185 ? -64.666 43.941 51.396 1.00 41.03 185 ILE A O 1
ATOM 1444 N N . PRO A 1 186 ? -65.725 43.118 53.208 1.00 42.28 186 PRO A N 1
ATOM 1445 C CA . PRO A 1 186 ? -64.912 43.904 54.108 1.00 42.28 186 PRO A CA 1
ATOM 1446 C C . 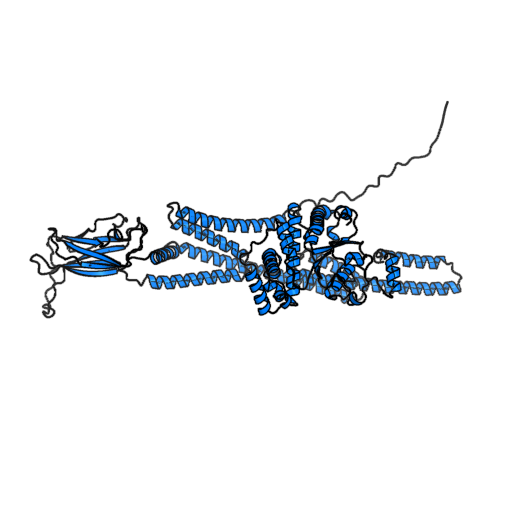PRO A 1 186 ? -63.507 43.341 53.949 1.00 42.28 186 PRO A C 1
ATOM 1448 O O . PRO A 1 186 ? -63.316 42.127 54.048 1.00 42.28 186 PRO A O 1
ATOM 1451 N N . ALA A 1 187 ? -62.545 44.209 53.633 1.00 44.75 187 ALA A N 1
ATOM 1452 C CA . ALA A 1 187 ? -61.143 43.880 53.792 1.00 44.75 187 ALA A CA 1
ATOM 1453 C C . ALA A 1 187 ? -61.023 43.295 55.198 1.00 44.75 187 ALA A C 1
ATOM 1455 O O . ALA A 1 187 ? -61.229 44.015 56.177 1.00 44.75 187 ALA A O 1
ATOM 1456 N N . LEU A 1 188 ? -60.838 41.973 55.291 1.00 47.19 188 LEU A N 1
ATOM 1457 C CA . LEU A 1 188 ? -60.601 41.312 56.558 1.00 47.19 188 LEU A CA 1
ATOM 1458 C C . LEU A 1 188 ? -59.343 41.992 57.088 1.00 47.19 188 LEU A C 1
ATOM 1460 O O . LEU A 1 188 ? -58.242 41.763 56.590 1.00 47.19 188 LEU A O 1
ATOM 1464 N N . ALA A 1 189 ? -59.522 42.898 58.044 1.00 45.38 189 ALA A N 1
ATOM 1465 C CA . ALA A 1 189 ? -58.447 43.391 58.869 1.00 45.38 189 ALA A CA 1
ATOM 1466 C C . ALA A 1 189 ? -58.004 42.187 59.700 1.00 45.38 189 ALA A C 1
ATOM 1468 O O . ALA A 1 189 ? -58.511 41.934 60.791 1.00 45.38 189 ALA A O 1
ATOM 1469 N N . VAL A 1 190 ? -57.118 41.381 59.114 1.00 49.97 190 VAL A N 1
ATOM 1470 C CA . VAL A 1 190 ? -56.407 40.295 59.777 1.00 49.97 190 VAL A CA 1
ATOM 1471 C C . VAL A 1 190 ? -55.433 40.961 60.747 1.00 49.97 190 VAL A C 1
ATOM 1473 O O . VAL A 1 190 ? -54.249 41.106 60.478 1.00 49.97 190 VAL A O 1
ATOM 1476 N N . HIS A 1 191 ? -55.954 41.408 61.888 1.00 49.03 191 HIS A N 1
ATOM 1477 C CA . HIS A 1 191 ? -55.176 41.602 63.111 1.00 49.03 191 HIS A CA 1
ATOM 1478 C C . HIS A 1 191 ? -55.085 40.287 63.903 1.00 49.03 191 HIS A C 1
ATOM 1480 O O . HIS A 1 191 ? -54.965 40.296 65.124 1.00 49.03 191 HIS A O 1
ATOM 1486 N N . GLY A 1 192 ? -55.166 39.148 63.208 1.00 58.28 192 GLY A N 1
ATOM 1487 C CA . GLY A 1 192 ? -54.814 37.859 63.780 1.00 58.28 192 GLY A CA 1
ATOM 1488 C C . GLY A 1 192 ? -53.301 37.790 63.921 1.00 58.28 192 GLY A C 1
ATOM 1489 O O . GLY A 1 192 ? -52.580 38.063 62.961 1.00 58.28 192 GLY A O 1
ATOM 1490 N N . GLU A 1 193 ? -52.829 37.465 65.120 1.00 66.31 193 GLU A N 1
ATOM 1491 C CA . GLU A 1 193 ? -51.433 37.100 65.344 1.00 66.31 193 GLU A CA 1
ATOM 1492 C C . GLU A 1 193 ? -51.026 36.035 64.317 1.00 66.31 193 GLU A C 1
ATOM 1494 O O . GLU A 1 193 ? -51.778 35.096 64.049 1.00 66.31 193 GLU A O 1
ATOM 1499 N N . ALA A 1 194 ? -49.863 36.216 63.686 1.00 72.50 194 ALA A N 1
ATOM 1500 C CA . ALA A 1 194 ? -49.374 35.285 62.680 1.00 72.50 194 ALA A CA 1
ATOM 1501 C C . ALA A 1 194 ? -49.219 33.894 63.310 1.00 72.50 194 ALA A C 1
ATOM 1503 O O . ALA A 1 194 ? -48.358 33.683 64.165 1.00 72.50 194 ALA A O 1
ATOM 1504 N N . VAL A 1 195 ? -50.046 32.940 62.880 1.00 81.00 195 VAL A N 1
ATOM 1505 C CA . VAL A 1 195 ? -49.931 31.548 63.303 1.00 81.00 195 VAL A CA 1
ATOM 1506 C C . VAL A 1 195 ? -48.769 30.937 62.538 1.00 81.00 195 VAL A C 1
ATOM 1508 O O . VAL A 1 195 ? -48.697 31.009 61.308 1.00 81.00 195 VAL A O 1
ATOM 1511 N N . THR A 1 196 ? -47.833 30.354 63.280 1.00 85.81 196 THR A N 1
ATOM 1512 C CA . THR A 1 196 ? -46.671 29.675 62.711 1.00 85.81 196 THR A CA 1
ATOM 1513 C C . THR A 1 196 ? -46.878 28.170 62.771 1.00 85.81 196 THR A C 1
ATOM 1515 O O . THR A 1 196 ? -47.266 27.616 63.798 1.00 85.81 196 THR A O 1
ATOM 1518 N N . TYR A 1 197 ? -46.609 27.510 61.649 1.00 90.06 197 TYR A N 1
ATOM 1519 C CA . TYR A 1 197 ? -46.583 26.061 61.534 1.00 90.06 197 TYR A CA 1
ATOM 1520 C C . TYR A 1 197 ? -45.169 25.611 61.197 1.00 90.06 197 TYR A C 1
ATOM 1522 O O . TYR A 1 197 ? -44.453 26.243 60.416 1.00 90.06 197 TYR A O 1
ATOM 1530 N N . THR A 1 198 ? -44.767 24.494 61.788 1.00 92.31 198 THR A N 1
ATOM 1531 C CA . THR A 1 198 ? -43.513 23.828 61.459 1.00 92.31 198 THR A CA 1
ATOM 1532 C C . THR A 1 198 ? -43.814 22.609 60.591 1.00 92.31 198 THR A C 1
ATOM 1534 O O . THR A 1 198 ? -44.396 21.641 61.069 1.00 92.31 198 THR A O 1
ATOM 1537 N N . VAL A 1 199 ? -43.397 22.643 59.326 1.00 92.94 199 VAL A N 1
ATOM 1538 C CA . VAL A 1 199 ? -43.478 21.511 58.395 1.00 92.94 199 VAL A CA 1
ATOM 1539 C C . VAL A 1 199 ? -42.182 20.710 58.491 1.00 92.94 199 VAL A C 1
ATOM 1541 O O . VAL A 1 199 ? -41.102 21.213 58.178 1.00 92.94 199 VAL A O 1
ATOM 1544 N N . MET A 1 200 ? -42.289 19.468 58.943 1.00 94.19 200 MET A N 1
ATOM 1545 C CA . MET A 1 200 ? -41.187 18.520 59.041 1.00 94.19 200 MET A CA 1
ATOM 1546 C C . MET A 1 200 ? -41.166 17.626 57.799 1.00 94.19 200 MET A C 1
ATOM 1548 O O . MET A 1 200 ? -42.174 17.001 57.482 1.00 94.19 200 MET A O 1
ATOM 1552 N N . LEU A 1 201 ? -40.027 17.562 57.107 1.00 93.81 201 LEU A N 1
ATOM 1553 C CA . LEU A 1 201 ? -39.839 16.826 55.850 1.00 93.81 201 LEU A CA 1
ATOM 1554 C C . LEU A 1 201 ? -38.810 15.705 56.029 1.00 93.81 201 LEU A C 1
ATOM 1556 O O . LEU A 1 201 ? -37.624 15.893 55.774 1.00 93.81 201 LEU A O 1
ATOM 1560 N N . THR A 1 202 ? -39.235 14.535 56.494 1.00 92.50 202 THR A N 1
ATOM 1561 C CA . THR A 1 202 ? -38.308 13.451 56.851 1.00 92.50 202 THR A CA 1
ATOM 1562 C C . THR A 1 202 ? -38.123 12.482 55.680 1.00 92.50 202 THR A C 1
ATOM 1564 O O . THR A 1 202 ? -39.071 11.786 55.319 1.00 92.50 202 THR A O 1
ATOM 1567 N N . PRO A 1 203 ? -36.928 12.385 55.067 1.00 90.75 203 PRO A N 1
ATOM 1568 C CA . PRO A 1 203 ? -36.673 11.366 54.055 1.00 90.75 203 PRO A CA 1
ATOM 1569 C C . PRO A 1 203 ? -36.699 9.973 54.691 1.00 90.75 203 PRO A C 1
ATOM 1571 O O . PRO A 1 203 ? -36.009 9.732 55.681 1.00 90.75 203 PRO A O 1
ATOM 1574 N N . THR A 1 204 ? -37.424 9.025 54.094 1.00 88.50 204 THR A N 1
ATOM 1575 C CA . THR A 1 204 ? -37.457 7.631 54.581 1.00 88.50 204 THR A CA 1
ATOM 1576 C C . THR A 1 204 ? -36.079 6.958 54.494 1.00 88.50 204 THR A C 1
ATOM 1578 O O . THR A 1 204 ? -35.770 6.051 55.263 1.00 88.50 204 THR A O 1
ATOM 1581 N N . LEU A 1 205 ? -35.220 7.434 53.584 1.00 86.81 205 LEU A N 1
ATOM 1582 C CA . LEU A 1 205 ? -33.835 7.000 53.406 1.00 86.81 205 LEU A CA 1
ATOM 1583 C C . LEU A 1 205 ? -32.879 8.194 53.560 1.00 86.81 205 LEU A C 1
ATOM 1585 O O . LEU A 1 205 ? -32.442 8.788 52.572 1.00 86.81 205 LEU A O 1
ATOM 1589 N N . ALA A 1 206 ? -32.547 8.540 54.806 1.00 79.62 206 ALA A N 1
ATOM 1590 C CA . ALA A 1 206 ? -31.706 9.696 55.145 1.00 79.62 206 ALA A CA 1
ATOM 1591 C C . ALA A 1 206 ? -30.297 9.669 54.514 1.00 79.62 206 ALA A C 1
ATOM 1593 O O . ALA A 1 206 ? -29.716 10.719 54.261 1.00 79.62 206 ALA A O 1
ATOM 1594 N N . ASP A 1 207 ? -29.771 8.481 54.197 1.00 81.38 207 ASP A N 1
ATOM 1595 C CA . ASP A 1 207 ? -28.462 8.322 53.543 1.00 81.38 207 ASP A CA 1
ATOM 1596 C C . ASP A 1 207 ? -28.502 8.595 52.028 1.00 81.38 207 ASP A C 1
ATOM 1598 O O . ASP A 1 207 ? -27.461 8.632 51.371 1.00 81.38 207 ASP A O 1
ATOM 1602 N N . VAL A 1 208 ? -29.699 8.736 51.449 1.00 84.19 208 VAL A N 1
ATOM 1603 C CA . VAL A 1 208 ? -29.911 8.840 49.998 1.00 84.19 208 VAL A CA 1
ATOM 1604 C C . VAL A 1 208 ? -30.412 10.221 49.604 1.00 84.19 208 VAL A C 1
ATOM 1606 O O . VAL A 1 208 ? -29.999 10.739 48.566 1.00 84.19 208 VAL A O 1
ATOM 1609 N N . LEU A 1 209 ? -31.274 10.825 50.424 1.00 88.62 209 LEU A N 1
ATOM 1610 C CA . LEU A 1 209 ? -31.834 12.146 50.176 1.00 88.62 209 LEU A CA 1
ATOM 1611 C C . LEU A 1 209 ? -31.372 13.141 51.240 1.00 88.62 209 LEU A C 1
ATOM 1613 O O . LEU A 1 209 ? -31.649 12.962 52.423 1.00 88.62 209 LEU A O 1
ATOM 1617 N N . VAL A 1 210 ? -30.711 14.211 50.801 1.00 91.00 210 VAL A N 1
ATOM 1618 C CA . VAL A 1 210 ? -30.234 15.287 51.671 1.00 91.00 210 VAL A CA 1
ATOM 1619 C C . VAL A 1 210 ? -31.036 16.544 51.372 1.00 91.00 210 VAL A C 1
ATOM 1621 O O . VAL A 1 210 ? -31.175 16.941 50.212 1.00 91.00 210 VAL A O 1
ATOM 1624 N N . LEU A 1 211 ? -31.557 17.167 52.428 1.00 92.81 211 LEU A N 1
ATOM 1625 C CA . LEU A 1 211 ? -32.137 18.500 52.352 1.00 92.81 211 LEU A CA 1
ATOM 1626 C C . LEU A 1 211 ? -31.043 19.529 52.619 1.00 92.81 211 LEU A C 1
ATOM 1628 O O . LEU A 1 211 ? -30.308 19.420 53.600 1.00 92.81 211 LEU A O 1
ATOM 1632 N N . THR A 1 212 ? -30.931 20.515 51.745 1.00 92.81 212 THR A N 1
ATOM 1633 C CA . THR A 1 212 ? -29.941 21.585 51.814 1.00 92.81 212 THR A CA 1
ATOM 1634 C C . THR A 1 212 ? -30.599 22.956 51.709 1.00 92.81 212 THR A C 1
ATOM 1636 O O . THR A 1 212 ? -31.761 23.086 51.312 1.00 92.81 212 THR A O 1
ATOM 1639 N N . ASP A 1 213 ? -29.863 23.995 52.082 1.00 92.56 213 ASP A N 1
ATOM 1640 C CA . ASP A 1 213 ? -30.225 25.373 51.773 1.00 92.56 213 ASP A CA 1
ATOM 1641 C C . ASP A 1 213 ? -29.859 25.746 50.323 1.00 92.56 213 ASP A C 1
ATOM 1643 O O . ASP A 1 213 ? -29.455 24.909 49.510 1.00 92.56 213 ASP A O 1
ATOM 1647 N N . HIS A 1 214 ? -30.034 27.026 49.996 1.00 89.75 214 HIS A N 1
ATOM 1648 C CA . HIS A 1 214 ? -29.698 27.605 48.698 1.00 89.75 214 HIS A CA 1
ATOM 1649 C C . HIS A 1 214 ? -28.188 27.622 48.391 1.00 89.75 214 HIS A C 1
ATOM 1651 O O . HIS A 1 214 ? -27.822 27.799 47.229 1.00 89.75 214 HIS A O 1
ATOM 1657 N N . GLU A 1 215 ? -27.330 27.407 49.394 1.00 90.06 215 GLU A N 1
ATOM 1658 C CA . GLU A 1 215 ? -25.873 27.304 49.260 1.00 90.06 215 GLU A CA 1
ATOM 1659 C C . GLU A 1 215 ? -25.401 25.839 49.157 1.00 90.06 215 GLU A C 1
ATOM 1661 O O . GLU A 1 215 ? -24.214 25.583 48.971 1.00 90.06 215 GLU A O 1
ATOM 1666 N N . GLY A 1 216 ? -26.312 24.860 49.248 1.00 87.19 216 GLY A N 1
ATOM 1667 C CA . GLY A 1 216 ? -25.972 23.432 49.218 1.00 87.19 216 GLY A CA 1
ATOM 1668 C C . GLY A 1 216 ? -25.534 22.858 50.567 1.00 87.19 216 GLY A C 1
ATOM 1669 O O . GLY A 1 216 ? -25.139 21.687 50.637 1.00 87.19 216 GLY A O 1
ATOM 1670 N N . ILE A 1 217 ? -25.651 23.630 51.650 1.00 89.50 217 ILE A N 1
ATOM 1671 C CA . ILE A 1 217 ? -25.314 23.193 53.005 1.00 89.50 217 ILE A CA 1
ATOM 1672 C C . ILE A 1 217 ? -26.476 22.355 53.559 1.00 89.50 217 ILE A C 1
ATOM 1674 O O . ILE A 1 217 ? -27.624 22.793 53.483 1.00 89.50 217 ILE A O 1
ATOM 1678 N N . PRO A 1 218 ? -26.228 21.152 54.117 1.00 90.50 218 PRO A N 1
ATOM 1679 C CA . PRO A 1 218 ? -27.273 20.336 54.731 1.00 90.50 218 PRO A CA 1
ATOM 1680 C C . PRO A 1 218 ? -28.016 21.079 55.844 1.00 90.50 218 PRO A C 1
ATOM 1682 O O . PRO A 1 218 ? -27.399 21.562 56.794 1.00 90.50 218 PRO A O 1
ATOM 1685 N N . VAL A 1 219 ? -29.344 21.127 55.746 1.00 91.44 219 VAL A N 1
ATOM 1686 C CA . VAL A 1 219 ? -30.227 21.761 56.734 1.00 91.44 219 VAL A CA 1
ATOM 1687 C C . VAL A 1 219 ? -31.099 20.721 57.427 1.00 91.44 219 VAL A C 1
ATOM 1689 O O . VAL A 1 219 ? -31.392 19.669 56.851 1.00 91.44 219 VAL A O 1
ATOM 1692 N N . PRO A 1 220 ? -31.542 20.984 58.669 1.00 89.75 220 PRO A N 1
ATOM 1693 C CA . PRO A 1 220 ? -32.540 20.138 59.302 1.00 89.75 220 PRO A CA 1
ATOM 1694 C C . PRO A 1 220 ? -33.819 20.074 58.446 1.00 89.75 220 PRO A C 1
ATOM 1696 O O . PRO A 1 220 ? -34.146 21.046 57.762 1.00 89.75 220 PRO A O 1
ATOM 1699 N N . PRO A 1 221 ? -34.577 18.964 58.512 1.00 89.62 221 PRO A N 1
ATOM 1700 C CA . PRO A 1 221 ? -35.799 18.734 57.740 1.00 89.62 221 PRO A CA 1
ATOM 1701 C C . PRO A 1 221 ? -36.980 19.579 58.241 1.00 89.62 221 PRO A C 1
ATOM 1703 O O . PRO A 1 221 ? -38.039 19.045 58.550 1.00 89.62 221 PRO A O 1
ATOM 1706 N N . ARG A 1 222 ? -36.795 20.890 58.401 1.00 90.44 222 ARG A N 1
ATOM 1707 C CA . ARG A 1 222 ? -37.735 21.791 59.064 1.00 90.44 222 ARG A CA 1
ATOM 1708 C C . ARG A 1 222 ? -37.944 23.050 58.230 1.00 90.44 222 ARG A C 1
ATOM 1710 O O . ARG A 1 222 ? -37.018 23.837 58.058 1.00 90.44 222 ARG A O 1
ATOM 1717 N N . LEU A 1 223 ? -39.178 23.276 57.796 1.00 89.75 223 LEU A N 1
ATOM 1718 C CA . LEU A 1 223 ? -39.633 24.529 57.199 1.00 89.75 223 LEU A CA 1
ATOM 1719 C C . LEU A 1 223 ? -40.598 25.219 58.161 1.00 89.75 223 LEU A C 1
ATOM 1721 O O . LEU A 1 223 ? -41.533 24.598 58.660 1.00 89.75 223 LEU A O 1
ATOM 1725 N N . VAL A 1 224 ? -40.377 26.502 58.436 1.00 88.81 224 VAL A N 1
ATOM 1726 C CA . VAL A 1 224 ? -41.295 27.310 59.249 1.00 88.81 224 VAL A CA 1
ATOM 1727 C C . VAL A 1 224 ? -42.113 28.176 58.303 1.00 88.81 224 VAL A C 1
ATOM 1729 O O . VAL A 1 224 ? -41.544 28.951 57.540 1.00 88.81 224 VAL A O 1
ATOM 1732 N N . VAL A 1 225 ? -43.436 28.026 58.339 1.00 88.62 225 VAL A N 1
ATOM 1733 C CA . VAL A 1 225 ? -44.370 28.767 57.481 1.00 88.62 225 VAL A CA 1
ATOM 1734 C C . VAL A 1 225 ? -45.330 29.554 58.366 1.00 88.62 225 VAL A C 1
ATOM 1736 O O . VAL A 1 225 ? -45.809 29.033 59.372 1.00 88.62 225 VAL A O 1
ATOM 1739 N N . ALA A 1 226 ? -45.604 30.809 58.016 1.00 84.62 226 ALA A N 1
ATOM 1740 C CA . ALA A 1 226 ? -46.484 31.691 58.780 1.00 84.62 226 ALA A CA 1
ATOM 1741 C C . ALA A 1 226 ? -47.715 32.097 57.958 1.00 84.62 226 ALA A C 1
ATOM 1743 O O . ALA A 1 226 ? -47.602 32.356 56.761 1.00 84.62 226 ALA A O 1
ATOM 1744 N N . THR A 1 227 ? -48.878 32.204 58.607 1.00 76.44 227 THR A N 1
ATOM 1745 C CA . THR A 1 227 ? -50.107 32.784 58.034 1.00 76.44 227 THR A CA 1
ATOM 1746 C C . THR A 1 227 ? -50.001 34.318 57.964 1.00 76.44 227 THR A C 1
ATOM 1748 O O . THR A 1 227 ? -50.741 35.026 58.649 1.00 76.44 227 THR A O 1
ATOM 1751 N N . THR A 1 228 ? -49.056 34.897 57.227 1.00 67.62 228 THR A N 1
ATOM 1752 C CA . THR A 1 228 ? -49.062 36.357 57.026 1.00 67.62 228 THR A CA 1
ATOM 1753 C C . THR A 1 228 ? -49.983 36.722 55.861 1.00 67.62 228 THR A C 1
ATOM 1755 O O . THR A 1 228 ? -50.062 36.008 54.865 1.00 67.62 228 THR A O 1
ATOM 1758 N N . ALA A 1 229 ? -50.692 37.853 55.970 1.00 58.62 229 ALA A N 1
ATOM 1759 C CA . ALA A 1 229 ? -51.611 38.346 54.932 1.00 58.62 229 ALA A CA 1
ATOM 1760 C C . ALA A 1 229 ? -50.917 38.646 53.582 1.00 58.62 229 ALA A C 1
ATOM 1762 O O . ALA A 1 229 ? -51.578 38.803 52.559 1.00 58.62 229 ALA A O 1
ATOM 1763 N N . THR A 1 230 ? -49.585 38.695 53.583 1.00 58.78 230 THR A N 1
ATOM 1764 C CA . THR A 1 230 ? -48.709 38.847 52.422 1.00 58.78 230 THR A CA 1
ATOM 1765 C C . THR A 1 230 ? -47.659 37.737 52.465 1.00 58.78 230 THR A C 1
ATOM 1767 O O . THR A 1 230 ? -46.534 37.936 52.928 1.00 58.78 230 THR A O 1
ATOM 1770 N N . ALA A 1 231 ? -48.039 36.528 52.054 1.00 56.03 231 ALA A N 1
ATOM 1771 C CA . ALA A 1 231 ? -47.100 35.426 51.861 1.00 56.03 231 ALA A CA 1
ATOM 1772 C C . ALA A 1 231 ? -46.255 35.698 50.601 1.00 56.03 231 ALA A C 1
ATOM 1774 O O . ALA A 1 231 ? -46.520 35.137 49.541 1.00 56.03 231 ALA A O 1
ATOM 1775 N N . GLU A 1 232 ? -45.294 36.623 50.678 1.00 59.03 232 GLU A N 1
ATOM 1776 C CA . GLU A 1 232 ? -44.492 36.997 49.502 1.00 59.03 232 GLU A CA 1
ATOM 1777 C C . GLU A 1 232 ? -43.415 35.960 49.167 1.00 59.03 232 GLU A C 1
ATOM 1779 O O . GLU A 1 232 ? -43.075 35.802 47.995 1.00 59.03 232 GLU A O 1
ATOM 1784 N N . GLU A 1 233 ? -42.938 35.177 50.142 1.00 75.75 233 GLU A N 1
ATOM 1785 C CA . GLU A 1 233 ? -41.937 34.141 49.883 1.00 75.75 233 GLU A CA 1
ATOM 1786 C C . GLU A 1 233 ? -42.274 32.817 50.590 1.00 75.75 233 GLU A C 1
ATOM 1788 O O . GLU A 1 233 ? -42.437 32.792 51.811 1.00 75.75 233 GLU A O 1
ATOM 1793 N N . PRO A 1 234 ? -42.387 31.693 49.853 1.00 83.12 234 PRO A N 1
ATOM 1794 C CA . PRO A 1 234 ? -42.569 30.386 50.472 1.00 83.12 234 PRO A CA 1
ATOM 1795 C C . PRO A 1 234 ? -41.337 29.989 51.272 1.00 83.12 234 PRO A C 1
ATOM 1797 O O . PRO A 1 234 ? -40.206 30.296 50.883 1.00 83.12 234 PRO A O 1
ATOM 1800 N N . ALA A 1 235 ? -41.549 29.200 52.323 1.00 87.62 235 ALA A N 1
ATOM 1801 C CA . ALA A 1 235 ? -40.443 28.520 52.975 1.00 87.62 235 ALA A CA 1
ATOM 1802 C C . ALA A 1 235 ? -39.862 27.493 51.995 1.00 87.62 235 ALA A C 1
ATOM 1804 O O . ALA A 1 235 ? -40.588 26.632 51.488 1.00 87.62 235 ALA A O 1
ATOM 1805 N N . LYS A 1 236 ? -38.563 27.605 51.710 1.00 90.69 236 LYS A N 1
ATOM 1806 C CA . LYS A 1 236 ? -37.855 26.746 50.758 1.00 90.69 236 LYS A CA 1
ATOM 1807 C C . LYS A 1 236 ? -36.762 25.969 51.469 1.00 90.69 236 LYS A C 1
ATOM 1809 O O . LYS A 1 236 ? -35.939 26.548 52.171 1.00 90.69 236 LYS A O 1
ATOM 1814 N N . CYS A 1 237 ? -36.707 24.677 51.202 1.00 92.06 237 CYS A N 1
ATOM 1815 C CA . CYS A 1 237 ? -35.470 23.910 51.269 1.00 92.06 237 CYS A CA 1
ATOM 1816 C C . CYS A 1 237 ? -35.204 23.332 49.886 1.00 92.06 237 CYS A C 1
ATOM 1818 O O . CYS A 1 237 ? -36.035 23.443 48.983 1.00 92.06 237 CYS A O 1
ATOM 1820 N N . TYR A 1 238 ? -34.056 22.706 49.702 1.00 92.50 238 TYR A N 1
ATOM 1821 C CA . TYR A 1 238 ? -33.697 22.096 48.440 1.00 92.50 238 TYR A CA 1
ATOM 1822 C C . TYR A 1 238 ? -33.372 20.630 48.665 1.00 92.50 238 TYR A C 1
ATOM 1824 O O . TYR A 1 238 ? -32.719 20.268 49.634 1.00 92.50 238 TYR A O 1
ATOM 1832 N N . ALA A 1 239 ? -33.890 19.774 47.799 1.00 91.06 239 ALA A N 1
ATOM 1833 C CA . ALA A 1 239 ? -33.691 18.344 47.873 1.00 91.06 239 ALA A CA 1
ATOM 1834 C C . ALA A 1 239 ? -32.666 17.929 46.815 1.00 91.06 239 ALA A C 1
ATOM 1836 O O . ALA A 1 239 ? -32.809 18.263 45.632 1.00 91.06 239 ALA A O 1
ATOM 1837 N N . ARG A 1 240 ? -31.638 17.189 47.236 1.00 89.94 240 ARG A N 1
ATOM 1838 C CA . ARG A 1 240 ? -30.667 16.561 46.334 1.00 89.94 240 ARG A CA 1
ATOM 1839 C C . ARG A 1 240 ? -30.341 15.147 46.768 1.00 89.94 240 ARG A C 1
ATOM 1841 O O . ARG A 1 240 ? -30.365 14.817 47.954 1.00 89.94 240 ARG A O 1
ATOM 1848 N N . GLN A 1 241 ? -29.970 14.322 45.801 1.00 86.88 241 GLN A N 1
ATOM 1849 C CA . GLN A 1 241 ? -29.443 13.002 46.100 1.00 86.88 241 GLN A CA 1
ATOM 1850 C C . GLN A 1 241 ? -28.039 13.107 46.728 1.00 86.88 241 GLN A C 1
ATOM 1852 O O . GLN A 1 241 ? -27.210 13.922 46.311 1.00 86.88 241 GLN A O 1
ATOM 1857 N N . ALA A 1 242 ? -27.753 12.281 47.733 1.00 81.56 242 ALA A N 1
ATOM 1858 C CA . ALA A 1 242 ? -26.399 12.103 48.247 1.00 81.56 242 ALA A CA 1
ATOM 1859 C C . ALA A 1 242 ? -25.524 11.410 47.184 1.00 81.56 242 ALA A C 1
ATOM 1861 O O . ALA A 1 242 ? -25.935 10.418 46.579 1.00 81.56 242 ALA A O 1
ATOM 1862 N N . LEU A 1 243 ? -24.308 11.918 46.947 1.00 67.69 243 LEU A N 1
ATOM 1863 C CA . LEU A 1 243 ? -23.369 11.318 45.992 1.00 67.69 243 LEU A CA 1
ATOM 1864 C C . LEU A 1 243 ? -23.043 9.864 46.399 1.00 67.69 243 LEU A C 1
ATOM 1866 O O . LEU A 1 243 ? -22.794 9.600 47.577 1.00 67.69 243 LEU A O 1
ATOM 1870 N N . PRO A 1 244 ? -23.025 8.911 45.448 1.00 56.88 244 PRO A N 1
ATOM 1871 C CA . PRO A 1 244 ? -22.948 7.484 45.742 1.00 56.88 244 PRO A CA 1
ATOM 1872 C C . PRO A 1 244 ? -21.669 7.097 46.491 1.00 56.88 244 PRO A C 1
ATOM 1874 O O . PRO A 1 244 ? -20.586 7.064 45.908 1.00 56.88 244 PRO A O 1
ATOM 1877 N N . VAL A 1 245 ? -21.813 6.625 47.731 1.00 52.50 245 VAL A N 1
ATOM 1878 C CA . VAL A 1 245 ? -20.894 5.628 48.297 1.00 52.50 245 VAL A CA 1
ATOM 1879 C C . VAL A 1 245 ? -21.415 4.251 47.859 1.00 52.50 245 VAL A C 1
ATOM 1881 O O . VAL A 1 245 ? -22.173 3.582 48.552 1.00 52.50 245 VAL A O 1
ATOM 1884 N N . THR A 1 246 ? -21.081 3.878 46.621 1.00 53.19 246 THR A N 1
ATOM 1885 C CA . THR A 1 246 ? -20.983 2.483 46.135 1.00 53.19 246 THR A CA 1
ATOM 1886 C C . THR A 1 246 ? -22.208 1.540 46.166 1.00 53.19 246 THR A C 1
ATOM 1888 O O . THR A 1 246 ? -22.020 0.341 45.955 1.00 53.19 246 THR A O 1
ATOM 1891 N N . ARG A 1 247 ? -23.462 1.997 46.322 1.00 55.72 247 ARG A N 1
ATOM 1892 C CA . ARG A 1 247 ? -24.648 1.102 46.298 1.00 55.72 247 ARG A CA 1
ATOM 1893 C C . ARG A 1 247 ? -25.633 1.369 45.155 1.00 55.72 247 ARG A C 1
ATOM 1895 O O . ARG A 1 247 ? -25.849 2.502 44.744 1.00 55.72 247 ARG A O 1
ATOM 1902 N N . THR A 1 248 ? -26.259 0.295 44.666 1.00 60.06 248 THR A N 1
ATOM 1903 C CA . THR A 1 248 ? -27.476 0.334 43.842 1.00 60.06 248 THR A CA 1
ATOM 1904 C C . THR A 1 248 ? -28.615 0.912 44.681 1.00 60.06 248 THR A C 1
ATOM 1906 O O . THR A 1 248 ? -29.078 0.252 45.611 1.00 60.06 248 THR A O 1
ATOM 1909 N N . PHE A 1 249 ? -29.030 2.145 44.398 1.00 61.59 249 PHE A N 1
ATOM 1910 C CA . PHE A 1 249 ? -30.138 2.785 45.107 1.00 61.59 249 PHE A CA 1
ATOM 1911 C C . PHE A 1 249 ? -31.495 2.288 44.592 1.00 61.59 249 PHE A C 1
ATOM 1913 O O . PHE A 1 249 ? -31.603 1.917 43.418 1.00 61.59 249 PHE A O 1
ATOM 1920 N N . PRO A 1 250 ? -32.537 2.276 45.442 1.00 62.84 250 PRO A N 1
ATOM 1921 C CA . PRO A 1 250 ? -33.902 2.098 44.969 1.00 62.84 250 PRO A CA 1
ATOM 1922 C C . PRO A 1 250 ? -34.284 3.250 44.027 1.00 62.84 250 PRO A C 1
ATOM 1924 O O . PRO A 1 250 ? -33.859 4.387 44.212 1.00 62.84 250 PRO A O 1
ATOM 1927 N N . VAL A 1 251 ? -35.077 2.942 43.000 1.00 70.25 251 VAL A N 1
ATOM 1928 C CA . VAL A 1 251 ? -35.520 3.909 41.974 1.00 70.25 251 VAL A CA 1
ATOM 1929 C C . VAL A 1 251 ? -36.502 4.944 42.556 1.00 70.25 251 VAL A C 1
ATOM 1931 O O . VAL A 1 251 ? -36.629 6.051 42.034 1.00 70.25 251 VAL A O 1
ATOM 1934 N N . THR A 1 252 ? -37.156 4.603 43.668 1.00 82.88 252 THR A N 1
ATOM 1935 C CA . THR A 1 252 ? -38.142 5.417 44.388 1.00 82.88 252 THR A CA 1
ATOM 1936 C C . THR A 1 252 ? -37.808 5.490 45.880 1.00 82.88 252 THR A C 1
ATOM 1938 O O . THR A 1 252 ? -37.305 4.534 46.472 1.00 82.88 252 THR A O 1
ATOM 1941 N N . THR A 1 253 ? -38.091 6.634 46.497 1.00 87.88 253 THR A N 1
ATOM 1942 C CA . THR A 1 253 ? -38.102 6.847 47.952 1.00 87.88 253 THR A CA 1
ATOM 1943 C C . THR A 1 253 ? -39.317 7.705 48.300 1.00 87.88 253 THR A C 1
ATOM 1945 O O . THR A 1 253 ? -39.997 8.206 47.406 1.00 87.88 253 THR A O 1
ATOM 1948 N N . SER A 1 254 ? -39.623 7.884 49.580 1.00 90.31 254 SER A N 1
ATOM 1949 C CA . SER A 1 254 ? -40.650 8.831 50.000 1.00 90.31 254 SER A CA 1
ATOM 1950 C C . SER A 1 254 ? -40.128 9.891 50.967 1.00 90.31 254 SER A C 1
ATOM 1952 O O . SER A 1 254 ? -39.070 9.742 51.591 1.00 90.31 254 SER A O 1
ATOM 1954 N N . LEU A 1 255 ? -40.850 11.009 51.006 1.00 90.81 255 LEU A N 1
ATOM 1955 C CA . LEU A 1 255 ? -40.666 12.125 51.922 1.00 90.81 255 LEU A CA 1
ATOM 1956 C C . LEU A 1 255 ? -41.868 12.147 52.868 1.00 90.81 255 LEU A C 1
ATOM 1958 O O . LEU A 1 255 ? -42.990 12.409 52.439 1.00 90.81 255 LEU A O 1
ATOM 1962 N N . GLU A 1 256 ? -41.643 11.830 54.140 1.00 94.06 256 GLU A N 1
ATOM 1963 C CA . GLU A 1 256 ? -42.681 11.917 55.164 1.00 94.06 256 GLU A CA 1
ATOM 1964 C C . GLU A 1 256 ? -42.877 13.379 55.568 1.00 94.06 256 GLU A C 1
ATOM 1966 O O . GLU A 1 256 ? -41.936 14.047 56.002 1.00 94.06 256 GLU A O 1
ATOM 1971 N N . VAL A 1 257 ? -44.104 13.871 55.439 1.00 94.00 257 VAL A N 1
ATOM 1972 C CA . VAL A 1 257 ? -44.505 15.222 55.824 1.00 94.00 257 VAL A CA 1
ATOM 1973 C C . VAL A 1 257 ? -45.297 15.140 57.118 1.00 94.00 257 VAL A C 1
ATOM 1975 O O . VAL A 1 257 ? -46.288 14.417 57.192 1.00 94.00 257 VAL A O 1
ATOM 1978 N N . SER A 1 258 ? -44.886 15.892 58.136 1.00 93.06 258 SER A N 1
ATOM 1979 C CA . SER A 1 258 ? -45.713 16.144 59.319 1.00 93.06 258 SER A CA 1
ATOM 1980 C C . SER A 1 258 ? -45.755 17.631 59.631 1.00 93.06 258 SER A C 1
ATOM 1982 O O . SER A 1 258 ? -44.782 18.353 59.422 1.00 93.06 258 SER A O 1
ATOM 1984 N N . VAL A 1 259 ? -46.895 18.112 60.121 1.00 91.75 259 VAL A N 1
ATOM 1985 C CA . VAL A 1 259 ? -47.097 19.538 60.403 1.00 91.75 259 VAL A CA 1
ATOM 1986 C C . VAL A 1 259 ? -47.356 19.699 61.886 1.00 91.75 259 VAL A C 1
ATOM 1988 O O . VAL A 1 259 ? -48.301 19.115 62.409 1.00 91.75 259 VAL A O 1
ATOM 1991 N N . LEU A 1 260 ? -46.515 20.481 62.555 1.00 92.00 260 LEU A N 1
ATOM 1992 C CA . LEU A 1 260 ? -46.638 20.814 63.969 1.00 92.00 260 LEU A CA 1
ATOM 1993 C C . LEU A 1 260 ? -47.160 22.247 64.115 1.00 92.00 260 LEU A C 1
ATOM 1995 O O . LEU A 1 260 ? -46.764 23.133 63.348 1.00 92.00 260 LEU A O 1
ATOM 1999 N N . ASN A 1 261 ? -48.028 22.483 65.095 1.00 90.75 261 ASN A N 1
ATOM 2000 C CA . ASN A 1 261 ? -48.430 23.837 65.483 1.00 90.75 261 ASN A CA 1
ATOM 2001 C C . ASN A 1 261 ? -47.308 24.554 66.270 1.00 90.75 261 ASN A C 1
ATOM 2003 O O . ASN A 1 261 ? -46.213 24.017 66.459 1.00 90.75 261 ASN A O 1
ATOM 2007 N N . ALA A 1 262 ? -47.584 25.777 66.732 1.00 87.12 262 ALA A N 1
ATOM 2008 C CA . ALA A 1 262 ? -46.648 26.568 67.533 1.00 87.12 262 ALA A CA 1
ATOM 2009 C C . ALA A 1 262 ? -46.259 25.896 68.868 1.00 87.12 262 ALA A C 1
ATOM 2011 O O . ALA A 1 262 ? -45.135 26.082 69.332 1.00 87.12 262 ALA A O 1
ATOM 2012 N N . ASP A 1 263 ? -47.148 25.075 69.438 1.00 89.06 263 ASP A N 1
ATOM 2013 C CA . ASP A 1 263 ? -46.926 24.325 70.682 1.00 89.06 263 ASP A CA 1
ATOM 2014 C C . ASP A 1 263 ? -46.145 23.012 70.464 1.00 89.06 263 ASP A C 1
ATOM 2016 O O . ASP A 1 263 ? -45.760 22.345 71.423 1.00 89.06 263 ASP A O 1
ATOM 2020 N N . GLY A 1 264 ? -45.875 22.643 69.206 1.00 87.19 264 GLY A N 1
ATOM 2021 C CA . GLY A 1 264 ? -45.185 21.405 68.836 1.00 87.19 264 GLY A CA 1
ATOM 2022 C C . GLY A 1 264 ? -46.092 20.176 68.715 1.00 87.19 264 GLY A C 1
ATOM 2023 O O . GLY A 1 264 ? -45.586 19.081 68.476 1.00 87.19 264 GLY A O 1
ATOM 2024 N N . GLU A 1 265 ? -47.409 20.342 68.830 1.00 89.31 265 GLU A N 1
ATOM 2025 C CA . GLU A 1 265 ? -48.392 19.270 68.660 1.00 89.31 265 GLU A CA 1
ATOM 2026 C C . GLU A 1 265 ? -48.663 19.002 67.166 1.00 89.31 265 GLU A C 1
ATOM 2028 O O . GLU A 1 265 ? -48.764 19.947 66.371 1.00 89.31 265 GLU A O 1
ATOM 2033 N N . PRO A 1 266 ? -48.787 17.729 66.746 1.00 88.38 266 PRO A N 1
ATOM 2034 C CA . PRO A 1 266 ? -49.036 17.372 65.355 1.00 88.38 266 PRO A CA 1
ATOM 2035 C C . PRO A 1 266 ? -50.468 17.717 64.927 1.00 88.38 266 PRO A C 1
ATOM 2037 O O . PRO A 1 266 ? -51.438 17.197 65.471 1.00 88.38 266 PRO A O 1
ATOM 2040 N N . VAL A 1 267 ? -50.587 18.564 63.904 1.00 87.94 267 VAL A N 1
ATOM 2041 C CA . VAL A 1 267 ? -51.853 18.965 63.260 1.00 87.94 267 VAL A CA 1
ATOM 2042 C C . VAL A 1 267 ? -52.135 18.121 62.019 1.00 87.94 267 VAL A C 1
ATOM 2044 O O . VAL A 1 267 ? -53.284 17.821 61.716 1.00 87.94 267 VAL A O 1
ATOM 2047 N N . LEU A 1 268 ? -51.080 17.709 61.313 1.00 86.50 268 LEU A N 1
ATOM 2048 C CA . LEU A 1 268 ? -51.153 16.734 60.229 1.00 86.50 268 LEU A CA 1
ATOM 2049 C C . LEU A 1 268 ? -50.342 15.502 60.628 1.00 86.50 268 LEU A C 1
ATOM 2051 O O . LEU A 1 268 ? -49.187 15.627 61.054 1.00 86.50 268 LEU A O 1
ATOM 2055 N N . GLY A 1 269 ? -50.953 14.324 60.475 1.00 79.62 269 GLY A N 1
ATOM 2056 C CA . GLY A 1 269 ? -50.271 13.038 60.604 1.00 79.62 269 GLY A CA 1
ATOM 2057 C C . GLY A 1 269 ? -49.140 12.877 59.583 1.00 79.62 269 GLY A C 1
ATOM 2058 O O . GLY A 1 269 ? -48.891 13.755 58.761 1.00 79.62 269 GLY A O 1
ATOM 2059 N N . ARG A 1 270 ? -48.420 11.754 59.644 1.00 85.44 270 ARG A N 1
ATOM 2060 C CA . ARG A 1 270 ? -47.350 11.472 58.680 1.00 85.44 270 ARG A CA 1
ATOM 2061 C C . ARG A 1 270 ? -47.948 11.089 57.332 1.00 85.44 270 ARG A C 1
ATOM 2063 O O . ARG A 1 270 ? -48.421 9.967 57.178 1.00 85.44 270 ARG A O 1
ATOM 2070 N N . GLU A 1 271 ? -47.874 12.003 56.376 1.00 91.25 271 GLU A N 1
ATOM 2071 C CA . GLU A 1 271 ? -48.219 11.751 54.977 1.00 91.25 271 GLU A CA 1
ATOM 2072 C C . GLU A 1 271 ? -46.958 11.414 54.183 1.00 91.25 271 GLU A C 1
ATOM 2074 O O . GLU A 1 271 ? -45.904 12.009 54.404 1.00 91.25 271 GLU A O 1
ATOM 2079 N N . SER A 1 272 ? -47.031 10.440 53.276 1.00 91.06 272 SER A N 1
ATOM 2080 C CA . SER A 1 272 ? -45.864 9.969 52.523 1.00 91.06 272 SER A CA 1
ATOM 2081 C C . SER A 1 272 ? -45.933 10.435 51.075 1.00 91.06 272 SER A C 1
ATOM 2083 O O . SER A 1 272 ? -46.830 10.042 50.334 1.00 91.06 272 SER A O 1
ATOM 2085 N N . LEU A 1 273 ? -44.966 11.253 50.664 1.00 91.81 273 LEU A N 1
ATOM 2086 C CA . LEU A 1 273 ? -44.863 11.752 49.296 1.00 91.81 273 LEU A CA 1
ATOM 2087 C C . LEU A 1 273 ? -43.857 10.930 48.506 1.00 91.81 273 LEU A C 1
ATOM 2089 O O . LEU A 1 273 ? -42.673 10.918 48.835 1.00 91.81 273 LEU A O 1
ATOM 2093 N N . GLU A 1 274 ? -44.310 10.253 47.456 1.00 91.44 274 GLU A N 1
ATOM 2094 C CA . GLU A 1 274 ? -43.429 9.464 46.597 1.00 91.44 274 GLU A CA 1
ATOM 2095 C C . GLU A 1 274 ? -42.565 10.375 45.712 1.00 91.44 274 GLU A C 1
ATOM 2097 O O . GLU A 1 274 ? -43.070 11.234 44.982 1.00 91.44 274 GLU A O 1
ATOM 2102 N N . VAL A 1 275 ? -41.249 10.162 45.760 1.00 89.81 275 VAL A N 1
ATOM 2103 C CA . VAL A 1 275 ? -40.252 10.844 44.931 1.00 89.81 275 VAL A CA 1
ATOM 2104 C C . VAL A 1 275 ? -39.347 9.813 44.252 1.00 89.81 275 VAL A C 1
ATOM 2106 O O . VAL A 1 275 ? -38.841 8.871 44.864 1.00 89.81 275 VAL A O 1
ATOM 2109 N N . THR A 1 276 ? -39.126 9.973 42.954 1.00 88.75 276 THR A N 1
ATOM 2110 C CA . THR A 1 276 ? -38.171 9.166 42.189 1.00 88.75 276 THR A CA 1
ATOM 2111 C C . THR A 1 276 ? -36.779 9.787 42.260 1.00 88.75 276 THR A C 1
ATOM 2113 O O . THR A 1 276 ? -36.626 11.005 42.358 1.00 88.75 276 THR A O 1
ATOM 2116 N N . LEU A 1 277 ? -35.738 8.962 42.212 1.00 87.19 277 LEU A N 1
ATOM 2117 C CA . LEU A 1 277 ? -34.353 9.437 42.192 1.00 87.19 277 LEU A CA 1
ATOM 2118 C C . LEU A 1 277 ? -33.822 9.422 40.756 1.00 87.19 277 LEU A C 1
ATOM 2120 O O . LEU A 1 277 ? -34.046 8.456 40.024 1.00 87.19 277 LEU A O 1
ATOM 2124 N N . GLU A 1 278 ? -33.137 10.490 40.342 1.00 84.94 278 GLU A N 1
ATOM 2125 C CA . GLU A 1 278 ? -32.518 10.568 39.016 1.00 84.94 278 GLU A CA 1
ATOM 2126 C C . GLU A 1 278 ? -31.418 9.502 38.885 1.00 84.94 278 GLU A C 1
ATOM 2128 O O . GLU A 1 278 ? -30.534 9.375 39.733 1.00 84.94 278 GLU A O 1
ATOM 2133 N N . ASP A 1 279 ? -31.455 8.711 37.811 1.00 79.69 279 ASP A N 1
ATOM 2134 C CA . ASP A 1 279 ? -30.406 7.728 37.561 1.00 79.69 279 ASP A CA 1
ATOM 2135 C C . ASP A 1 279 ? -29.124 8.404 37.040 1.00 79.69 279 ASP A C 1
ATOM 2137 O O . ASP A 1 279 ? -29.138 9.467 36.414 1.00 79.69 279 ASP A O 1
ATOM 2141 N N . SER A 1 280 ? -27.970 7.762 37.249 1.00 74.88 280 SER A N 1
ATOM 2142 C CA . SER A 1 280 ? -26.678 8.339 36.846 1.00 74.88 280 SER A CA 1
ATOM 2143 C C . SER A 1 280 ? -26.581 8.610 35.338 1.00 74.88 280 SER A C 1
ATOM 2145 O O . SER A 1 280 ? -25.811 9.469 34.912 1.00 74.88 280 SER A O 1
ATOM 2147 N N . ARG A 1 281 ? -27.354 7.889 34.511 1.00 74.62 281 ARG A N 1
ATOM 2148 C CA . ARG A 1 281 ? -27.395 8.098 33.057 1.00 74.62 281 ARG A CA 1
ATOM 2149 C C . ARG A 1 281 ? -28.180 9.351 32.685 1.00 74.62 281 ARG A C 1
ATOM 2151 O O . ARG A 1 281 ? -27.720 10.088 31.813 1.00 74.62 281 ARG A O 1
ATOM 2158 N N . SER A 1 282 ? -29.322 9.602 33.322 1.00 76.06 282 SER A N 1
ATOM 2159 C CA . SER A 1 282 ? -30.108 10.822 33.111 1.00 76.06 282 SER A CA 1
ATOM 2160 C C . SER A 1 282 ? -29.363 12.038 33.638 1.00 76.06 282 SER A C 1
ATOM 2162 O O . SER A 1 282 ? -29.260 13.017 32.904 1.00 76.06 282 SER A O 1
ATOM 2164 N N . ALA A 1 283 ? -28.713 11.925 34.801 1.00 75.62 283 ALA A N 1
ATOM 2165 C CA . ALA A 1 283 ? -27.874 12.987 35.353 1.00 75.62 283 ALA A CA 1
ATOM 2166 C C . ALA A 1 283 ? -26.704 13.344 34.420 1.00 75.62 283 ALA A C 1
ATOM 2168 O O . ALA A 1 283 ? -26.514 14.507 34.062 1.00 75.62 283 ALA A O 1
ATOM 2169 N N . TRP A 1 284 ? -25.956 12.341 33.938 1.00 78.81 284 TRP A N 1
ATOM 2170 C CA . TRP A 1 284 ? -24.881 12.561 32.963 1.00 78.81 284 TRP A CA 1
ATOM 2171 C C . TRP A 1 284 ? -25.402 13.209 31.678 1.00 78.81 284 TRP A C 1
ATOM 2173 O O . TRP A 1 284 ? -24.801 14.149 31.158 1.00 78.81 284 TRP A O 1
ATOM 2183 N N . ARG A 1 285 ? -26.540 12.723 31.171 1.00 72.75 285 ARG A N 1
ATOM 2184 C CA . ARG A 1 285 ? -27.160 13.243 29.953 1.00 72.75 285 ARG A CA 1
ATOM 2185 C C . ARG A 1 285 ? -27.575 14.700 30.131 1.00 72.75 285 ARG A C 1
ATOM 2187 O O . ARG A 1 285 ? -27.253 15.512 29.271 1.00 72.75 285 ARG A O 1
ATOM 2194 N N . ARG A 1 286 ? -28.256 15.038 31.226 1.00 78.25 286 ARG A N 1
ATOM 2195 C CA . ARG A 1 286 ? -28.659 16.410 31.544 1.00 78.25 286 ARG A CA 1
ATOM 2196 C C . ARG A 1 286 ? -27.442 17.324 31.631 1.00 78.25 286 ARG A C 1
ATOM 2198 O O . ARG A 1 286 ? -27.420 18.339 30.943 1.00 78.25 286 ARG A O 1
ATOM 2205 N N . HIS A 1 287 ? -26.402 16.913 32.357 1.00 69.38 287 HIS A N 1
ATOM 2206 C CA . HIS A 1 287 ? -25.175 17.695 32.490 1.00 69.38 287 HIS A CA 1
ATOM 2207 C C . HIS A 1 287 ? -24.463 17.913 31.146 1.00 69.38 287 HIS A C 1
ATOM 2209 O O . HIS A 1 287 ? -24.027 19.020 30.844 1.00 69.38 287 HIS A O 1
ATOM 2215 N N . PHE A 1 288 ? -24.403 16.886 30.294 1.00 68.38 288 PHE A N 1
ATOM 2216 C CA . PHE A 1 288 ? -23.864 17.003 28.938 1.00 68.38 288 PHE A CA 1
ATOM 2217 C C . PHE A 1 288 ? -24.619 18.051 28.107 1.00 68.38 288 PHE A C 1
ATOM 2219 O O . PHE A 1 288 ? -24.000 18.872 27.429 1.00 68.38 288 PHE A O 1
ATOM 2226 N N . TRP A 1 289 ? -25.953 18.054 28.170 1.00 66.50 289 TRP A N 1
ATOM 2227 C CA . TRP A 1 289 ? -26.764 19.011 27.418 1.00 66.50 289 TRP A CA 1
ATOM 2228 C C . TRP A 1 289 ? -26.746 20.422 28.004 1.00 66.50 289 TRP A C 1
ATOM 2230 O O . TRP A 1 289 ? -26.733 21.378 27.233 1.00 66.50 289 TRP A O 1
ATOM 2240 N N . GLU A 1 290 ? -26.693 20.569 29.328 1.00 66.69 290 GLU A N 1
ATOM 2241 C CA . GLU A 1 290 ? -26.457 21.860 29.989 1.00 66.69 290 GLU A CA 1
ATOM 2242 C C . GLU A 1 290 ? -25.124 22.471 29.536 1.00 66.69 290 GLU A C 1
ATOM 2244 O O . GLU A 1 290 ? -25.049 23.668 29.278 1.00 66.69 290 GLU A O 1
ATOM 2249 N N . LEU A 1 291 ? -24.088 21.654 29.341 1.00 63.19 291 LEU A N 1
ATOM 2250 C CA . LEU A 1 291 ? -22.793 22.113 28.836 1.00 63.19 291 LEU A CA 1
ATOM 2251 C C . LEU A 1 291 ? -22.817 22.518 27.360 1.00 63.19 291 LEU A C 1
ATOM 2253 O O . LEU A 1 291 ? -22.121 23.451 26.955 1.00 63.19 291 LEU A O 1
ATOM 2257 N N . LEU A 1 292 ? -23.604 21.804 26.556 1.00 55.31 292 LEU A N 1
ATOM 2258 C CA . LEU A 1 292 ? -23.673 21.993 25.109 1.00 55.31 292 LEU A CA 1
ATOM 2259 C C . LEU A 1 292 ? -24.626 23.130 24.701 1.00 55.31 292 LEU A C 1
ATOM 2261 O O . LEU A 1 292 ? -24.420 23.759 23.665 1.00 55.31 292 LEU A O 1
ATOM 2265 N N . LEU A 1 293 ? -25.661 23.391 25.507 1.00 60.38 293 LEU A N 1
ATOM 2266 C CA . LEU A 1 293 ? -26.727 24.372 25.244 1.00 60.38 293 LEU A CA 1
ATOM 2267 C C . LEU A 1 293 ? -26.822 25.479 26.301 1.00 60.38 293 LEU A C 1
ATOM 2269 O O . LEU A 1 293 ? -27.723 26.318 26.231 1.00 60.38 293 LEU A O 1
ATOM 2273 N N . GLY A 1 294 ? -25.910 25.482 27.269 1.00 63.41 294 GLY A N 1
ATOM 2274 C CA . GLY A 1 294 ? -25.780 26.525 28.274 1.00 63.41 294 GLY A CA 1
ATOM 2275 C C . GLY A 1 294 ? -25.258 27.850 27.705 1.00 63.41 294 GLY A C 1
ATOM 2276 O O . GLY A 1 294 ? -25.051 27.998 26.495 1.00 63.41 294 GLY A O 1
ATOM 2277 N N . PRO A 1 295 ? -24.998 28.842 28.574 1.00 54.97 295 PRO A N 1
ATOM 2278 C CA . PRO A 1 295 ? -24.531 30.181 28.191 1.00 54.97 295 PRO A CA 1
ATOM 2279 C C . PRO A 1 295 ? -23.192 30.207 27.418 1.00 54.97 295 PRO A C 1
ATOM 2281 O O . PRO A 1 295 ? -22.801 31.247 26.896 1.00 54.97 295 PRO A O 1
ATOM 2284 N N . THR A 1 296 ? -22.524 29.062 27.254 1.00 53.25 296 THR A N 1
ATOM 2285 C CA . THR A 1 296 ? -21.389 28.798 26.349 1.00 53.25 296 THR A CA 1
ATOM 2286 C C . THR A 1 296 ? -21.755 28.770 24.849 1.00 53.25 296 THR A C 1
ATOM 2288 O O . THR A 1 296 ? -20.872 28.630 23.998 1.00 53.25 296 THR A O 1
ATOM 2291 N N . THR A 1 297 ? -23.025 29.018 24.499 1.00 57.28 297 THR A N 1
ATOM 2292 C CA . THR A 1 297 ? -23.562 29.172 23.127 1.00 57.28 297 THR A CA 1
ATOM 2293 C C . THR A 1 297 ? -22.726 30.054 22.161 1.00 57.28 297 THR A C 1
ATOM 2295 O O . THR A 1 297 ? -22.702 29.744 20.965 1.00 57.28 297 THR A O 1
ATOM 2298 N N . PRO A 1 298 ? -21.984 31.105 22.589 1.00 56.03 298 PRO A N 1
ATOM 2299 C CA . PRO A 1 298 ? -21.132 31.894 21.690 1.00 56.03 298 PRO A CA 1
ATOM 2300 C C . PRO A 1 298 ? -20.078 31.079 20.923 1.00 56.03 298 PRO A C 1
ATOM 2302 O O . PRO A 1 298 ? -19.690 31.466 19.820 1.00 56.03 298 PRO A O 1
ATOM 2305 N N . LEU A 1 299 ? -19.647 29.925 21.448 1.00 53.94 299 LEU A N 1
ATOM 2306 C CA . LEU A 1 299 ? -18.673 29.057 20.773 1.00 53.94 299 LEU A CA 1
ATOM 2307 C C . LEU A 1 299 ? -19.237 28.414 19.494 1.00 53.94 299 LEU A C 1
ATOM 2309 O O . LEU A 1 299 ? -18.500 28.229 18.525 1.00 53.94 299 LEU A O 1
ATOM 2313 N N . LEU A 1 300 ? -20.545 28.143 19.445 1.00 56.16 300 LEU A N 1
ATOM 2314 C CA . LEU A 1 300 ? -21.214 27.634 18.242 1.00 56.16 300 LEU A CA 1
ATOM 2315 C C . LEU A 1 300 ? -21.354 28.721 17.167 1.00 56.16 300 LEU A C 1
ATOM 2317 O O . LEU A 1 300 ? -21.128 28.450 15.987 1.00 56.16 300 LEU A O 1
ATOM 2321 N N . ALA A 1 301 ? -21.646 29.964 17.563 1.00 57.94 301 ALA A N 1
ATOM 2322 C CA . ALA A 1 301 ? -21.669 31.103 16.642 1.00 57.94 301 ALA A CA 1
ATOM 2323 C C . ALA A 1 301 ? -20.273 31.385 16.055 1.00 57.94 301 ALA A C 1
ATOM 2325 O O . ALA A 1 301 ? -20.135 31.645 14.858 1.00 57.94 301 ALA A O 1
ATOM 2326 N N . PHE A 1 302 ? -19.227 31.251 16.875 1.00 58.88 302 PHE A N 1
ATOM 2327 C CA . PHE A 1 302 ? -17.841 31.362 16.428 1.00 58.88 302 PHE A CA 1
ATOM 2328 C C . PHE A 1 302 ? -17.462 30.250 15.435 1.00 58.88 302 PHE A C 1
ATOM 2330 O O . PHE A 1 302 ? -16.878 30.535 14.390 1.00 58.88 302 PHE A O 1
ATOM 2337 N N . ALA A 1 303 ? -17.857 28.999 15.694 1.00 60.09 303 ALA A N 1
ATOM 2338 C CA . ALA A 1 303 ? -17.636 27.891 14.762 1.00 60.09 303 ALA A CA 1
ATOM 2339 C C . ALA A 1 303 ? -18.334 28.117 13.405 1.00 60.09 303 ALA A C 1
ATOM 2341 O O . ALA A 1 303 ? -17.742 27.859 12.355 1.00 60.09 303 ALA A O 1
ATOM 2342 N N . GLY A 1 304 ? -19.550 28.677 13.414 1.00 69.19 304 GLY A N 1
ATOM 2343 C CA . GLY A 1 304 ? -20.266 29.068 12.196 1.00 69.19 304 GLY A CA 1
ATOM 2344 C C . GLY A 1 304 ? -19.545 30.156 11.388 1.00 69.19 304 GLY A C 1
ATOM 2345 O O . GLY A 1 304 ? -19.443 30.049 10.165 1.00 69.19 304 GLY A O 1
ATOM 2346 N N . ALA A 1 305 ? -18.981 31.165 12.058 1.00 63.38 305 ALA A N 1
ATOM 2347 C CA . ALA A 1 305 ? -18.212 32.233 11.411 1.00 63.38 305 ALA A CA 1
ATOM 2348 C C . ALA A 1 305 ? -16.884 31.736 10.802 1.00 63.38 305 ALA A C 1
ATOM 2350 O O . ALA A 1 305 ? -16.464 32.196 9.741 1.00 63.38 305 ALA A O 1
ATOM 2351 N N . VAL A 1 306 ? -16.227 30.762 11.439 1.00 66.88 306 VAL A N 1
ATOM 2352 C CA . VAL A 1 306 ? -15.007 30.142 10.896 1.00 66.88 306 VAL A CA 1
ATOM 2353 C C . VAL A 1 306 ? -15.326 29.282 9.667 1.00 66.88 306 VAL A C 1
ATOM 2355 O O . VAL A 1 306 ? -14.578 29.310 8.688 1.00 66.88 306 VAL A O 1
ATOM 2358 N N . ALA A 1 307 ? -16.454 28.566 9.671 1.00 65.12 307 ALA A N 1
ATOM 2359 C CA . ALA A 1 307 ? -16.887 27.758 8.532 1.00 65.12 307 ALA A CA 1
ATOM 2360 C C . ALA A 1 307 ? -17.228 28.611 7.294 1.00 65.12 307 ALA A C 1
ATOM 2362 O O . ALA A 1 307 ? -16.848 28.250 6.178 1.00 65.12 307 ALA A O 1
ATOM 2363 N N . SER A 1 308 ? -17.879 29.767 7.471 1.00 65.06 308 SER A N 1
ATOM 2364 C CA . SER A 1 308 ? -18.211 30.671 6.359 1.00 65.06 308 SER A CA 1
ATOM 2365 C C . SER A 1 308 ? -16.975 31.348 5.752 1.00 65.06 308 SER A C 1
ATOM 2367 O O . SER A 1 308 ? -16.871 31.447 4.528 1.00 65.06 308 SER A O 1
ATOM 2369 N N . LEU A 1 309 ? -15.987 31.723 6.573 1.00 71.00 309 LEU A N 1
ATOM 2370 C CA . LEU A 1 309 ? -14.684 32.205 6.096 1.00 71.00 309 LEU A CA 1
ATOM 2371 C C . LEU A 1 309 ? -13.899 31.115 5.349 1.00 71.00 309 LEU A C 1
ATOM 2373 O O . LEU A 1 309 ? -13.277 31.400 4.323 1.00 71.00 309 LEU A O 1
ATOM 2377 N N . GLY A 1 310 ? -13.967 29.864 5.819 1.00 68.19 310 GLY A N 1
ATOM 2378 C CA . GLY A 1 310 ? -13.384 28.712 5.128 1.00 68.19 310 GLY A CA 1
ATOM 2379 C C . GLY A 1 310 ? -14.003 28.478 3.746 1.00 68.19 310 GLY A C 1
ATOM 2380 O O . GLY A 1 310 ? -13.276 28.295 2.770 1.00 68.19 310 GLY A O 1
ATOM 2381 N N . ALA A 1 311 ? -15.334 28.562 3.640 1.00 65.88 311 ALA A N 1
ATOM 2382 C CA . ALA A 1 311 ? -16.055 28.411 2.375 1.00 65.88 311 ALA A CA 1
ATOM 2383 C C . ALA A 1 311 ? -15.751 29.539 1.369 1.00 65.88 311 ALA A C 1
ATOM 2385 O O . ALA A 1 311 ? -15.598 29.278 0.174 1.00 65.88 311 ALA A O 1
ATOM 2386 N N . TRP A 1 312 ? -15.610 30.784 1.837 1.00 74.19 312 TRP A N 1
ATOM 2387 C CA . TRP A 1 312 ? -15.227 31.916 0.985 1.00 74.19 312 TRP A CA 1
ATOM 2388 C C . TRP A 1 312 ? -13.800 31.769 0.435 1.00 74.19 312 TRP A C 1
ATOM 2390 O O . TRP A 1 312 ? -13.572 31.931 -0.764 1.00 74.19 312 TRP A O 1
ATOM 2400 N N . TRP A 1 313 ? -12.843 31.385 1.285 1.00 74.31 313 TRP A N 1
ATOM 2401 C CA . TRP A 1 313 ? -11.456 31.158 0.864 1.00 74.31 313 TRP A CA 1
ATOM 2402 C C . TRP A 1 313 ? -11.337 30.007 -0.150 1.00 74.31 313 TRP A C 1
ATOM 2404 O O . TRP A 1 313 ? -10.558 30.084 -1.101 1.00 74.31 313 TRP A O 1
ATOM 2414 N N . TRP A 1 314 ? -12.168 28.973 0.008 1.00 69.81 314 TRP A N 1
ATOM 2415 C CA . TRP A 1 314 ? -12.258 27.841 -0.912 1.00 69.81 314 TRP A CA 1
ATOM 2416 C C . TRP A 1 314 ? -12.716 28.246 -2.322 1.00 69.81 314 TRP A C 1
ATOM 2418 O O . TRP A 1 314 ? -12.110 27.834 -3.316 1.00 69.81 314 TRP A O 1
ATOM 2428 N N . GLN A 1 315 ? -13.744 29.096 -2.431 1.00 74.25 315 GLN A N 1
ATOM 2429 C CA . GLN A 1 315 ? -14.201 29.609 -3.729 1.00 74.25 315 GLN A CA 1
ATOM 2430 C C . GLN A 1 315 ? -13.115 30.411 -4.457 1.00 74.25 315 GLN A C 1
ATOM 2432 O O . GLN A 1 315 ? -12.954 30.274 -5.674 1.00 74.25 315 GLN A O 1
ATOM 2437 N N . GLU A 1 316 ? -12.351 31.216 -3.721 1.00 76.31 316 GLU A N 1
ATOM 2438 C CA . GLU A 1 316 ? -11.284 32.031 -4.301 1.00 76.31 316 GLU A CA 1
ATOM 2439 C C . GLU A 1 316 ? -10.127 31.161 -4.826 1.00 76.31 316 GLU A C 1
ATOM 2441 O O . GLU A 1 316 ? -9.575 31.423 -5.899 1.00 76.31 316 GLU A O 1
ATOM 2446 N N . GLU A 1 317 ? -9.796 30.064 -4.136 1.00 71.50 317 GLU A N 1
ATOM 2447 C CA . GLU A 1 317 ? -8.768 29.127 -4.601 1.00 71.50 317 GLU A CA 1
ATOM 2448 C C . GLU A 1 317 ? -9.233 28.325 -5.829 1.00 71.50 317 GLU A C 1
ATOM 2450 O O . GLU A 1 317 ? -8.458 28.130 -6.769 1.00 71.50 317 GLU A O 1
ATOM 2455 N N . GLN A 1 318 ? -10.511 27.935 -5.895 1.00 71.31 318 GLN A N 1
ATOM 2456 C CA . GLN A 1 318 ? -11.094 27.292 -7.081 1.00 71.31 318 GLN A CA 1
ATOM 2457 C C . GLN A 1 318 ? -11.038 28.200 -8.314 1.00 71.31 318 GLN A C 1
ATOM 2459 O O . GLN A 1 318 ? -10.673 27.762 -9.408 1.00 71.31 318 GLN A O 1
ATOM 2464 N N . LYS A 1 319 ? -11.322 29.495 -8.142 1.00 78.50 319 LYS A N 1
ATOM 2465 C CA . LYS A 1 319 ? -11.190 30.483 -9.218 1.00 78.50 319 LYS A CA 1
ATOM 2466 C C . LYS A 1 319 ? -9.748 30.566 -9.731 1.00 78.50 319 LYS A C 1
ATOM 2468 O O . LYS A 1 319 ? -9.519 30.511 -10.939 1.00 78.50 319 LYS A O 1
ATOM 2473 N N . ARG A 1 320 ? -8.765 30.584 -8.826 1.00 76.00 320 ARG A N 1
ATOM 2474 C CA . ARG A 1 320 ? -7.334 30.583 -9.182 1.00 76.00 320 ARG A CA 1
ATOM 2475 C C . ARG A 1 320 ? -6.889 29.300 -9.882 1.00 76.00 320 ARG A C 1
ATOM 2477 O O . ARG A 1 320 ? -6.029 29.367 -10.761 1.00 76.00 320 ARG A O 1
ATOM 2484 N N . ARG A 1 321 ? -7.448 28.137 -9.523 1.00 72.69 321 ARG A N 1
ATOM 2485 C CA . ARG A 1 321 ? -7.180 26.869 -10.228 1.00 72.69 321 ARG A CA 1
ATOM 2486 C C . ARG A 1 321 ? -7.684 26.921 -11.672 1.00 72.69 321 ARG A C 1
ATOM 2488 O O . ARG A 1 321 ? -6.893 26.663 -12.577 1.00 72.69 321 ARG A O 1
ATOM 2495 N N . ARG A 1 322 ? -8.915 27.397 -11.898 1.00 75.56 322 ARG A N 1
ATOM 2496 C CA . ARG A 1 322 ? -9.484 27.571 -13.250 1.00 75.56 322 ARG A CA 1
ATOM 2497 C C . ARG A 1 322 ? -8.667 28.530 -14.116 1.00 75.56 322 ARG A C 1
ATOM 2499 O O . ARG A 1 322 ? -8.407 28.241 -15.279 1.00 75.56 322 ARG A O 1
ATOM 2506 N N . GLU A 1 323 ? -8.193 29.640 -13.550 1.00 79.19 323 GLU A N 1
ATOM 2507 C CA . GLU A 1 323 ? -7.322 30.578 -14.273 1.00 79.19 323 GLU A CA 1
ATOM 2508 C C . GLU A 1 323 ? -5.965 29.955 -14.651 1.00 79.19 323 GLU A C 1
ATOM 2510 O O . GLU A 1 323 ? -5.416 30.250 -15.715 1.00 79.19 323 GLU A O 1
ATOM 2515 N N . ARG A 1 324 ? -5.406 29.077 -13.804 1.00 75.56 324 ARG A N 1
ATOM 2516 C CA . ARG A 1 324 ? -4.169 28.341 -14.120 1.00 75.56 324 ARG A CA 1
ATOM 2517 C C . ARG A 1 324 ? -4.401 27.294 -15.206 1.00 75.56 324 ARG A C 1
ATOM 2519 O O . ARG A 1 324 ? -3.558 27.165 -16.086 1.00 75.56 324 ARG A O 1
ATOM 2526 N N . GLU A 1 325 ? -5.521 26.581 -15.168 1.00 73.38 325 GLU A N 1
ATOM 2527 C CA . GLU A 1 325 ? -5.893 25.595 -16.191 1.00 73.38 325 GLU A CA 1
ATOM 2528 C C . GLU A 1 325 ? -6.142 26.247 -17.552 1.00 73.38 325 GLU A C 1
ATOM 2530 O O . GLU A 1 325 ? -5.603 25.786 -18.556 1.00 73.38 325 GLU A O 1
ATOM 2535 N N . GLN A 1 326 ? -6.842 27.384 -17.595 1.00 79.25 326 GLN A N 1
ATOM 2536 C CA . GLN A 1 326 ? -7.014 28.138 -18.839 1.00 79.25 326 GLN A CA 1
ATOM 2537 C C . GLN A 1 326 ? -5.673 28.588 -19.430 1.00 79.25 326 GLN A C 1
ATOM 2539 O O . GLN A 1 326 ? -5.452 28.435 -20.630 1.00 79.25 326 GLN A O 1
ATOM 2544 N N . LYS A 1 327 ? -4.738 29.076 -18.602 1.00 80.94 327 LYS A N 1
ATOM 2545 C CA . LYS A 1 327 ? -3.390 29.446 -19.071 1.00 80.94 327 LYS A CA 1
ATOM 2546 C C . LYS A 1 327 ? -2.617 28.249 -19.636 1.00 80.94 327 LYS A C 1
ATOM 2548 O O . LYS A 1 327 ? -1.948 28.405 -20.655 1.00 80.94 327 LYS A O 1
ATOM 2553 N N . LYS A 1 328 ? -2.742 27.062 -19.028 1.00 75.62 328 LYS A N 1
ATOM 2554 C CA . LYS A 1 328 ? -2.133 25.821 -19.543 1.00 75.62 328 LYS A CA 1
ATOM 2555 C C . LYS A 1 328 ? -2.697 25.443 -20.911 1.00 75.62 328 LYS A C 1
ATOM 2557 O O . LYS A 1 328 ? -1.930 25.153 -21.822 1.00 75.62 328 LYS A O 1
ATOM 2562 N N . LEU A 1 329 ? -4.022 25.485 -21.069 1.00 78.25 329 LEU A N 1
ATOM 2563 C CA . LEU A 1 329 ? -4.683 25.142 -22.331 1.00 78.25 329 LEU A CA 1
ATOM 2564 C C . LEU A 1 329 ? -4.282 26.092 -23.466 1.00 78.25 329 LEU A C 1
ATOM 2566 O O . LEU A 1 329 ? -4.042 25.637 -24.581 1.00 78.25 329 LEU A O 1
ATOM 2570 N N . VAL A 1 330 ? -4.145 27.391 -23.177 1.00 83.44 330 VAL A N 1
ATOM 2571 C CA . VAL A 1 330 ? -3.675 28.385 -24.155 1.00 83.44 330 VAL A CA 1
ATOM 2572 C C . VAL A 1 330 ? -2.226 28.114 -24.579 1.00 83.44 330 VAL A C 1
ATOM 2574 O O . VAL A 1 330 ? -1.929 28.147 -25.772 1.00 83.44 330 VAL A O 1
ATOM 2577 N N . GLU A 1 331 ? -1.329 27.792 -23.640 1.00 78.75 331 GLU A N 1
ATOM 2578 C CA . GLU A 1 331 ? 0.072 27.465 -23.961 1.00 78.75 331 GLU A CA 1
ATOM 2579 C C . GLU A 1 331 ? 0.199 26.155 -24.765 1.00 78.75 331 GLU A C 1
ATOM 2581 O O . GLU A 1 331 ? 0.963 26.102 -25.728 1.00 78.75 331 GLU A O 1
ATOM 2586 N N . ILE A 1 332 ? -0.590 25.121 -24.450 1.00 75.44 332 ILE A N 1
ATOM 2587 C CA . ILE A 1 332 ? -0.616 23.866 -25.227 1.00 75.44 332 ILE A CA 1
ATOM 2588 C C . ILE A 1 332 ? -1.173 24.102 -26.640 1.00 75.44 332 ILE A C 1
ATOM 2590 O O . ILE A 1 332 ? -0.624 23.587 -27.616 1.00 75.44 332 ILE A O 1
ATOM 2594 N N . ALA A 1 333 ? -2.236 24.900 -26.777 1.00 78.94 333 ALA A N 1
ATOM 2595 C CA . ALA A 1 333 ? -2.807 25.240 -28.080 1.00 78.94 333 ALA A CA 1
ATOM 2596 C C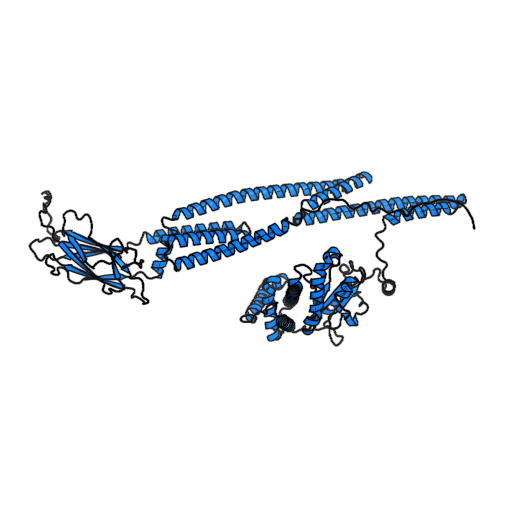 . ALA A 1 333 ? -1.807 26.005 -28.965 1.00 78.94 333 ALA A C 1
ATOM 2598 O O . ALA A 1 333 ? -1.683 25.706 -30.153 1.00 78.94 333 ALA A O 1
ATOM 2599 N N . TYR A 1 334 ? -1.040 26.929 -28.378 1.00 83.44 334 TYR A N 1
ATOM 2600 C CA . TYR A 1 334 ? 0.033 27.643 -29.071 1.00 83.44 334 TYR A CA 1
ATOM 2601 C C . TYR A 1 334 ? 1.123 26.693 -29.601 1.00 83.44 334 TYR A C 1
ATOM 2603 O O . TYR A 1 334 ? 1.526 26.794 -30.762 1.00 83.44 334 TYR A O 1
ATOM 2611 N N . LEU A 1 335 ? 1.551 25.714 -28.796 1.00 74.88 335 LEU A N 1
ATOM 2612 C CA . LEU A 1 335 ? 2.540 24.713 -29.216 1.00 74.88 335 LEU A CA 1
ATOM 2613 C C . LEU A 1 335 ? 2.035 23.837 -30.371 1.00 74.88 335 LEU A C 1
ATOM 2615 O O . LEU A 1 335 ? 2.782 23.570 -31.314 1.00 74.88 335 LEU A O 1
ATOM 2619 N N . ARG A 1 336 ? 0.760 23.430 -30.346 1.00 76.88 336 ARG A N 1
ATOM 2620 C CA . ARG A 1 336 ? 0.146 22.689 -31.462 1.00 76.88 336 ARG A CA 1
ATOM 2621 C C . ARG A 1 336 ? 0.158 23.507 -32.753 1.00 76.88 336 ARG A C 1
ATOM 2623 O O . ARG A 1 336 ? 0.515 22.976 -33.802 1.00 76.88 336 ARG A O 1
ATOM 2630 N N . GLN A 1 337 ? -0.144 24.802 -32.664 1.00 84.69 337 GLN A N 1
ATOM 2631 C CA . GLN A 1 337 ? -0.121 25.704 -33.815 1.00 84.69 337 GLN A CA 1
ATOM 2632 C C . GLN A 1 337 ? 1.288 25.851 -34.420 1.00 84.69 337 GLN A C 1
ATOM 2634 O O . GLN A 1 337 ? 1.429 25.918 -35.640 1.00 84.69 337 GLN A O 1
ATOM 2639 N N . LEU A 1 338 ? 2.340 25.872 -33.594 1.00 75.88 338 LEU A N 1
ATOM 2640 C CA . LEU A 1 338 ? 3.738 25.876 -34.052 1.00 75.88 338 LEU A CA 1
ATOM 2641 C C . LEU A 1 338 ? 4.093 24.602 -34.833 1.00 75.88 338 LEU A C 1
ATOM 2643 O O . LEU A 1 338 ? 4.682 24.682 -35.913 1.00 75.88 338 LEU A O 1
ATOM 2647 N N . VAL A 1 339 ? 3.685 23.434 -34.328 1.00 75.69 339 VAL A N 1
ATOM 2648 C CA . VAL A 1 339 ? 3.893 22.145 -35.011 1.00 75.69 339 VAL A CA 1
ATOM 2649 C C . VAL A 1 339 ? 3.128 22.085 -36.336 1.00 75.69 339 VAL A C 1
ATOM 2651 O O . VAL A 1 339 ? 3.627 21.543 -37.322 1.00 75.69 339 VAL A O 1
ATOM 2654 N N . GLU A 1 340 ? 1.928 22.655 -36.395 1.00 79.50 340 GLU A N 1
ATOM 2655 C CA . GLU A 1 340 ? 1.127 22.692 -37.619 1.00 79.50 340 GLU A CA 1
ATOM 2656 C C . GLU A 1 340 ? 1.722 23.636 -38.674 1.00 79.50 340 GLU A C 1
ATOM 2658 O O . GLU A 1 340 ? 1.859 23.246 -39.834 1.00 79.50 340 GLU A O 1
ATOM 2663 N N . LYS A 1 341 ? 2.208 24.818 -38.263 1.00 79.25 341 LYS A N 1
ATOM 2664 C CA . LYS A 1 341 ? 2.969 25.727 -39.142 1.00 79.25 341 LYS A CA 1
ATOM 2665 C C . LYS A 1 341 ? 4.210 25.057 -39.731 1.00 79.25 341 LYS A C 1
ATOM 2667 O O . LYS A 1 341 ? 4.503 25.251 -40.911 1.00 79.25 341 LYS A O 1
ATOM 2672 N N . TYR A 1 342 ? 4.905 24.241 -38.935 1.00 74.81 342 TYR A N 1
ATOM 2673 C CA . TYR A 1 342 ? 6.029 23.439 -39.415 1.00 74.81 342 TYR A CA 1
ATOM 2674 C C . TYR A 1 342 ? 5.601 22.467 -40.526 1.00 74.81 342 TYR A C 1
ATOM 2676 O O . TYR A 1 342 ? 6.251 22.414 -41.571 1.00 74.81 342 TYR A O 1
ATOM 2684 N N . LYS A 1 343 ? 4.487 21.744 -40.340 1.00 74.25 343 LYS A N 1
ATOM 2685 C CA . LYS A 1 343 ? 3.973 20.795 -41.343 1.00 74.25 343 LYS A CA 1
ATOM 2686 C C . LYS A 1 343 ? 3.594 21.480 -42.659 1.00 74.25 343 LYS A C 1
ATOM 2688 O O . LYS A 1 343 ? 3.763 20.879 -43.715 1.00 74.25 343 LYS A O 1
ATOM 2693 N N . SER A 1 344 ? 3.110 22.723 -42.603 1.00 79.56 344 SER A N 1
ATOM 2694 C CA . SER A 1 344 ? 2.672 23.478 -43.786 1.00 79.56 344 SER A CA 1
ATOM 2695 C C . SER A 1 344 ? 3.779 24.225 -44.539 1.00 79.56 344 SER A C 1
ATOM 2697 O O . SER A 1 344 ? 3.534 24.704 -45.641 1.00 79.56 344 SER A O 1
ATOM 2699 N N . ALA A 1 345 ? 4.982 24.380 -43.977 1.00 81.38 345 ALA A N 1
ATOM 2700 C CA . ALA A 1 345 ? 6.051 25.114 -44.657 1.00 81.38 345 ALA A CA 1
ATOM 2701 C C . ALA A 1 345 ? 6.547 24.326 -45.886 1.00 81.38 345 ALA A C 1
ATOM 2703 O O . ALA A 1 345 ? 6.813 23.136 -45.771 1.00 81.38 345 ALA A O 1
ATOM 2704 N N . GLU A 1 346 ? 6.688 24.947 -47.061 1.00 72.00 346 GLU A N 1
ATOM 2705 C CA . GLU A 1 346 ? 7.138 24.250 -48.285 1.00 72.00 346 GLU A CA 1
ATOM 2706 C C . GLU A 1 346 ? 8.667 24.199 -48.432 1.00 72.00 346 GLU A C 1
ATOM 2708 O O . GLU A 1 346 ? 9.205 23.201 -48.908 1.00 72.00 346 GLU A O 1
ATOM 2713 N N . ALA A 1 347 ? 9.389 25.228 -47.974 1.00 74.88 347 ALA A N 1
ATOM 2714 C CA . ALA A 1 347 ? 10.846 25.281 -48.094 1.00 74.88 347 ALA A CA 1
ATOM 2715 C C . ALA A 1 347 ? 11.562 24.566 -46.928 1.00 74.88 347 ALA A C 1
ATOM 2717 O O . ALA A 1 347 ? 11.194 24.680 -45.757 1.00 74.88 347 ALA A O 1
ATOM 2718 N N . SER A 1 348 ? 12.624 23.823 -47.251 1.00 71.19 348 SER A N 1
ATOM 2719 C CA . SER A 1 348 ? 13.395 23.010 -46.294 1.00 71.19 348 SER A CA 1
ATOM 2720 C C . SER A 1 348 ? 14.093 23.850 -45.216 1.00 71.19 348 SER A C 1
ATOM 2722 O O . SER A 1 348 ? 14.214 23.417 -44.067 1.00 71.19 348 SER A O 1
ATOM 2724 N N . GLU A 1 349 ? 14.505 25.068 -45.565 1.00 75.50 349 GLU A N 1
ATOM 2725 C CA . GLU A 1 349 ? 15.195 25.990 -44.664 1.00 75.50 349 GLU A CA 1
ATOM 2726 C C . GLU A 1 349 ? 14.233 26.647 -43.660 1.00 75.50 349 GLU A C 1
ATOM 2728 O O . GLU A 1 349 ? 14.523 26.702 -42.462 1.00 75.50 349 GLU A O 1
ATOM 2733 N N . THR A 1 350 ? 13.029 27.035 -44.099 1.00 76.81 350 THR A N 1
ATOM 2734 C CA . THR A 1 350 ? 11.970 27.504 -43.190 1.00 76.81 350 THR A CA 1
ATOM 2735 C C . THR A 1 350 ? 11.461 26.378 -42.297 1.00 76.81 350 THR A C 1
ATOM 2737 O O . THR A 1 350 ? 11.293 26.606 -41.100 1.00 76.81 350 THR A O 1
ATOM 2740 N N . ARG A 1 351 ? 11.311 25.147 -42.816 1.00 75.62 351 ARG A N 1
ATOM 2741 C CA . ARG A 1 351 ? 10.996 23.962 -41.992 1.00 75.62 351 ARG A CA 1
ATOM 2742 C C . ARG A 1 351 ? 11.997 23.777 -40.859 1.00 75.62 351 ARG A C 1
ATOM 2744 O O . ARG A 1 351 ? 11.593 23.630 -39.710 1.00 75.62 351 ARG A O 1
ATOM 2751 N N . ARG A 1 352 ? 13.299 23.822 -41.160 1.00 77.50 352 ARG A N 1
ATOM 2752 C CA . ARG A 1 352 ? 14.346 23.651 -40.144 1.00 77.50 352 ARG A CA 1
ATOM 2753 C C . ARG A 1 352 ? 14.241 24.705 -39.040 1.00 77.50 352 ARG A C 1
ATOM 2755 O O . ARG A 1 352 ? 14.261 24.352 -37.865 1.00 77.50 352 ARG A O 1
ATOM 2762 N N . LYS A 1 353 ? 14.075 25.976 -39.417 1.00 82.38 353 LYS A N 1
ATOM 2763 C CA . LYS A 1 353 ? 13.970 27.088 -38.463 1.00 82.38 353 LYS A CA 1
ATOM 2764 C C . LYS A 1 353 ? 12.762 26.939 -37.531 1.00 82.38 353 LYS A C 1
ATOM 2766 O O . LYS A 1 353 ? 12.911 27.094 -36.323 1.00 82.38 353 LYS A O 1
ATOM 2771 N N . TYR A 1 354 ? 11.597 26.574 -38.072 1.00 78.50 354 TYR A N 1
ATOM 2772 C CA . TYR A 1 354 ? 10.401 26.328 -37.259 1.00 78.50 354 TYR A CA 1
ATOM 2773 C C . TYR A 1 354 ? 10.549 25.119 -36.334 1.00 78.50 354 TYR A C 1
ATOM 2775 O O . TYR A 1 354 ? 10.008 25.125 -35.231 1.00 78.50 354 TYR A O 1
ATOM 2783 N N . LEU A 1 355 ? 11.290 24.092 -36.754 1.00 77.38 355 LEU A N 1
ATOM 2784 C CA . LEU A 1 355 ? 11.497 22.901 -35.941 1.00 77.38 355 LEU A CA 1
ATOM 2785 C C . LEU A 1 355 ? 12.446 23.160 -34.763 1.00 77.38 355 LEU A C 1
ATOM 2787 O O . LEU A 1 355 ? 12.155 22.747 -33.644 1.00 77.38 355 LEU A O 1
ATOM 2791 N N . GLU A 1 356 ? 13.541 23.889 -34.989 1.00 80.69 356 GLU A N 1
ATOM 2792 C CA . GLU A 1 356 ? 14.459 24.308 -33.921 1.00 80.69 356 GLU A CA 1
ATOM 2793 C C . GLU A 1 356 ? 13.755 25.225 -32.901 1.00 80.69 356 GLU A C 1
ATOM 2795 O O . GLU A 1 356 ? 13.927 25.061 -31.690 1.00 80.69 356 GLU A O 1
ATOM 2800 N N . GLU A 1 357 ? 12.899 26.139 -33.372 1.00 85.69 357 GLU A N 1
ATOM 2801 C CA . GLU A 1 357 ? 12.077 27.004 -32.515 1.00 85.69 357 GLU A CA 1
ATOM 2802 C C . GLU A 1 357 ? 11.043 26.200 -31.705 1.00 85.69 357 GLU A C 1
ATOM 2804 O O . GLU A 1 357 ? 10.923 26.393 -30.494 1.00 85.69 357 GLU A O 1
ATOM 2809 N N . ALA A 1 358 ? 10.365 25.232 -32.332 1.00 79.75 358 ALA A N 1
ATOM 2810 C CA . ALA A 1 358 ? 9.403 24.362 -31.659 1.00 79.75 358 ALA A CA 1
ATOM 2811 C C . ALA A 1 358 ? 10.055 23.485 -30.577 1.00 79.75 358 ALA A C 1
ATOM 2813 O O . ALA A 1 358 ? 9.498 23.354 -29.488 1.00 79.75 358 ALA A O 1
ATOM 2814 N N . VAL A 1 359 ? 11.238 22.911 -30.835 1.00 81.31 359 VAL A N 1
ATOM 2815 C CA . VAL A 1 359 ? 11.979 22.121 -29.832 1.00 81.31 359 VAL A CA 1
ATOM 2816 C C . VAL A 1 359 ? 12.371 22.994 -28.641 1.00 81.31 359 VAL A C 1
ATOM 2818 O O . VAL A 1 359 ? 12.141 22.605 -27.496 1.00 81.31 359 VAL A O 1
ATOM 2821 N N . ARG A 1 360 ? 12.900 24.196 -28.895 1.00 87.06 360 ARG A N 1
ATOM 2822 C CA . ARG A 1 360 ? 13.310 25.130 -27.840 1.00 87.06 360 ARG A CA 1
ATOM 2823 C C . ARG A 1 360 ? 12.132 25.563 -26.957 1.00 87.06 360 ARG A C 1
ATOM 2825 O O . ARG A 1 360 ? 12.267 25.590 -25.732 1.00 87.06 360 ARG A O 1
ATOM 2832 N N . GLU A 1 361 ? 10.985 25.883 -27.554 1.00 85.25 361 GLU A N 1
ATOM 2833 C CA . GLU A 1 361 ? 9.770 26.238 -26.807 1.00 85.25 361 GLU A CA 1
ATOM 2834 C C . GLU A 1 361 ? 9.203 25.039 -26.032 1.00 85.25 361 GLU A C 1
ATOM 2836 O O . GLU A 1 361 ? 8.855 25.169 -24.858 1.00 85.25 361 GLU A O 1
ATOM 2841 N N . LEU A 1 362 ? 9.193 23.840 -26.625 1.00 80.81 362 LEU A N 1
ATOM 2842 C CA . LEU A 1 362 ? 8.758 22.622 -25.934 1.00 80.81 362 LEU A CA 1
ATOM 2843 C C . LEU A 1 362 ? 9.633 22.310 -24.716 1.00 80.81 362 LEU A C 1
ATOM 2845 O O . LEU A 1 362 ? 9.109 21.977 -23.656 1.00 80.81 362 LEU A O 1
ATOM 2849 N N . GLU A 1 363 ? 10.953 22.457 -24.810 1.00 81.81 363 GLU A N 1
ATOM 2850 C CA . GLU A 1 363 ? 11.849 22.246 -23.668 1.00 81.81 363 GLU A CA 1
ATOM 2851 C C . GLU A 1 363 ? 11.649 23.291 -22.558 1.00 81.81 363 GLU A C 1
ATOM 2853 O O . GLU A 1 363 ? 11.657 22.941 -21.371 1.00 81.81 363 GLU A O 1
ATOM 2858 N N . SER A 1 364 ? 11.390 24.549 -22.929 1.00 86.88 364 SER A N 1
ATOM 2859 C CA . SER A 1 364 ? 11.033 25.628 -21.997 1.00 86.88 364 SER A CA 1
ATOM 2860 C C . SER A 1 364 ? 9.745 25.304 -21.226 1.00 86.88 364 SER A C 1
ATOM 2862 O O . SER A 1 364 ? 9.713 25.336 -19.988 1.00 86.88 364 SER A O 1
ATOM 2864 N N . VAL A 1 365 ? 8.698 24.884 -21.943 1.00 81.88 365 VAL A N 1
ATOM 2865 C CA . VAL A 1 365 ? 7.408 24.494 -21.355 1.00 81.88 365 VAL A CA 1
ATOM 2866 C C . VAL A 1 365 ? 7.552 23.228 -20.499 1.00 81.88 365 VAL A C 1
ATOM 2868 O O . VAL A 1 365 ? 6.993 23.166 -19.399 1.00 81.88 365 VAL A O 1
ATOM 2871 N N . ARG A 1 366 ? 8.396 22.264 -20.901 1.00 80.19 366 ARG A N 1
ATOM 2872 C CA . ARG A 1 366 ? 8.719 21.070 -20.093 1.00 80.19 366 ARG A CA 1
ATOM 2873 C C . ARG A 1 366 ? 9.328 21.434 -18.747 1.00 80.19 366 ARG A C 1
ATOM 2875 O O . ARG A 1 366 ? 9.010 20.817 -17.731 1.00 80.19 366 ARG A O 1
ATOM 2882 N N . GLY A 1 367 ? 10.202 22.440 -18.728 1.00 80.00 367 GLY A N 1
ATOM 2883 C CA . GLY A 1 367 ? 10.783 22.968 -17.498 1.00 80.00 367 GLY A CA 1
ATOM 2884 C C . GLY A 1 367 ? 9.733 23.585 -16.572 1.00 80.00 367 GLY A C 1
ATOM 2885 O O . GLY A 1 367 ? 9.778 23.364 -15.360 1.00 80.00 367 GLY A O 1
ATOM 2886 N N . LYS A 1 368 ? 8.765 24.313 -17.142 1.00 83.31 368 LYS A N 1
ATOM 2887 C CA . LYS A 1 368 ? 7.706 25.024 -16.410 1.00 83.31 368 LYS A CA 1
ATOM 2888 C C . LYS A 1 368 ? 6.663 24.086 -15.785 1.00 83.31 368 LYS A C 1
ATOM 2890 O O . LYS A 1 368 ? 6.210 24.361 -14.676 1.00 83.31 368 LYS A O 1
ATOM 2895 N N . TYR A 1 369 ? 6.337 22.968 -16.442 1.00 82.25 369 TYR A N 1
ATOM 2896 C CA . TYR A 1 369 ? 5.266 22.043 -16.026 1.00 82.25 369 TYR A CA 1
ATOM 2897 C C . TYR A 1 369 ? 5.737 20.651 -15.579 1.00 82.25 369 TYR A C 1
ATOM 2899 O O . TYR A 1 369 ? 4.945 19.718 -15.526 1.00 82.25 369 TYR A O 1
ATOM 2907 N N . ARG A 1 370 ? 7.006 20.490 -15.186 1.00 77.38 370 ARG A N 1
ATOM 2908 C CA . ARG A 1 370 ? 7.599 19.187 -14.807 1.00 77.38 370 ARG A CA 1
ATOM 2909 C C . ARG A 1 370 ? 6.819 18.384 -13.744 1.00 77.38 370 ARG A C 1
ATOM 2911 O O . ARG A 1 370 ? 6.996 17.174 -13.666 1.00 77.38 370 ARG A O 1
ATOM 2918 N N . GLY A 1 371 ? 6.020 19.047 -12.906 1.00 78.31 371 GLY A N 1
ATOM 2919 C CA . GLY A 1 371 ? 5.231 18.419 -11.838 1.00 78.31 371 GLY A CA 1
ATOM 2920 C C . GLY A 1 371 ? 3.773 18.112 -12.190 1.00 78.31 371 GLY A C 1
ATOM 2921 O O . GLY A 1 371 ? 3.052 17.649 -11.314 1.00 78.31 371 GLY A O 1
ATOM 2922 N N . ASP A 1 372 ? 3.329 18.400 -13.414 1.00 78.81 372 ASP A N 1
ATOM 2923 C CA . ASP A 1 372 ? 1.951 18.178 -13.854 1.00 78.81 372 ASP A CA 1
ATOM 2924 C C . ASP A 1 372 ? 1.890 16.957 -14.795 1.00 78.81 372 ASP A C 1
ATOM 2926 O O . ASP A 1 372 ? 2.429 17.034 -15.903 1.00 78.81 372 ASP A O 1
ATOM 2930 N N . PRO A 1 373 ? 1.315 15.818 -14.363 1.00 73.94 373 PRO A N 1
ATOM 2931 C CA . PRO A 1 373 ? 1.361 14.566 -15.118 1.00 73.94 373 PRO A CA 1
ATOM 2932 C C . PRO A 1 373 ? 0.587 14.640 -16.441 1.00 73.94 373 PRO A C 1
ATOM 2934 O O . PRO A 1 373 ? 1.075 14.131 -17.447 1.00 73.94 373 PRO A O 1
ATOM 2937 N N . GLU A 1 374 ? -0.552 15.337 -16.483 1.00 73.94 374 GLU A N 1
ATOM 2938 C CA . GLU A 1 374 ? -1.353 15.460 -17.709 1.00 73.94 374 GLU A CA 1
ATOM 2939 C C . GLU A 1 374 ? -0.629 16.296 -18.767 1.00 73.94 374 GLU A C 1
ATOM 2941 O O . GLU A 1 374 ? -0.568 15.926 -19.941 1.00 73.94 374 GLU A O 1
ATOM 2946 N N . VAL A 1 375 ? -0.016 17.410 -18.347 1.00 76.56 375 VAL A N 1
ATOM 2947 C CA . VAL A 1 375 ? 0.778 18.249 -19.254 1.00 76.56 375 VAL A CA 1
ATOM 2948 C C . VAL A 1 375 ? 2.026 17.501 -19.712 1.00 76.56 375 VAL A C 1
ATOM 2950 O O . VAL A 1 375 ? 2.401 17.611 -20.875 1.00 76.56 375 VAL A O 1
ATOM 2953 N N . LYS A 1 376 ? 2.661 16.723 -18.828 1.00 78.88 376 LYS A N 1
ATOM 2954 C CA . LYS A 1 376 ? 3.872 15.953 -19.134 1.00 78.88 376 LYS A CA 1
ATOM 2955 C C . LYS A 1 376 ? 3.643 14.956 -20.269 1.00 78.88 376 LYS A C 1
ATOM 2957 O O . LYS A 1 376 ? 4.456 14.928 -21.192 1.00 78.88 376 LYS A O 1
ATOM 2962 N N . ASP A 1 377 ? 2.559 14.187 -20.223 1.00 77.19 377 ASP A N 1
ATOM 2963 C CA . ASP A 1 377 ? 2.272 13.163 -21.232 1.00 77.19 377 ASP A CA 1
ATOM 2964 C C . ASP A 1 377 ? 1.997 13.785 -22.605 1.00 77.19 377 ASP A C 1
ATOM 2966 O O . ASP A 1 377 ? 2.544 13.346 -23.619 1.00 77.19 377 ASP A O 1
ATOM 2970 N N . GLU A 1 378 ? 1.210 14.860 -22.650 1.00 77.94 378 GLU A N 1
ATOM 2971 C CA . GLU A 1 378 ? 0.918 15.561 -23.902 1.00 77.94 378 GLU A CA 1
ATOM 2972 C C . GLU A 1 378 ? 2.166 16.252 -24.482 1.00 77.94 378 GLU A C 1
ATOM 2974 O O . GLU A 1 378 ? 2.397 16.238 -25.698 1.00 77.94 378 GLU A O 1
ATOM 2979 N N . LEU A 1 379 ? 3.025 16.803 -23.618 1.00 78.88 379 LEU A N 1
ATOM 2980 C CA . LEU A 1 379 ? 4.294 17.390 -24.038 1.00 78.88 379 LEU A CA 1
ATOM 2981 C C . LEU A 1 379 ? 5.249 16.334 -24.597 1.00 78.88 379 LEU A C 1
ATOM 2983 O O . LEU A 1 379 ? 5.917 16.582 -25.598 1.00 78.88 379 LEU A O 1
ATOM 2987 N N . GLN A 1 380 ? 5.301 15.158 -23.966 1.00 79.31 380 GLN A N 1
ATOM 2988 C CA . GLN A 1 380 ? 6.115 14.027 -24.400 1.00 79.31 380 GLN A CA 1
ATOM 2989 C C . GLN A 1 380 ? 5.687 13.565 -25.801 1.00 79.31 380 GLN A C 1
ATOM 2991 O O . GLN A 1 380 ? 6.527 13.494 -26.698 1.00 79.31 380 GLN A O 1
ATOM 2996 N N . ARG A 1 381 ? 4.378 13.367 -26.027 1.00 80.19 381 ARG A N 1
ATOM 2997 C CA . ARG A 1 381 ? 3.826 13.011 -27.349 1.00 80.19 381 ARG A CA 1
ATOM 2998 C C . ARG A 1 381 ? 4.175 14.047 -28.415 1.00 80.19 381 ARG A C 1
ATOM 3000 O O . ARG A 1 381 ? 4.573 13.697 -29.527 1.00 80.19 381 ARG A O 1
ATOM 3007 N N . THR A 1 382 ? 4.051 15.330 -28.076 1.00 78.06 382 THR A N 1
ATOM 3008 C CA . THR A 1 382 ? 4.360 16.428 -29.004 1.00 78.06 382 THR A CA 1
ATOM 3009 C C . THR A 1 382 ? 5.854 16.455 -29.342 1.00 78.06 382 THR A C 1
ATOM 3011 O O . THR A 1 382 ? 6.228 16.596 -30.505 1.00 78.06 382 THR A O 1
ATOM 3014 N N . LEU A 1 383 ? 6.720 16.242 -28.352 1.00 79.12 383 LEU A N 1
ATOM 3015 C CA . LEU A 1 383 ? 8.173 16.222 -28.521 1.00 79.12 383 LEU A CA 1
ATOM 3016 C C . LEU A 1 383 ? 8.638 15.013 -29.347 1.00 79.12 383 LEU A C 1
ATOM 3018 O O . LEU A 1 383 ? 9.504 15.152 -30.210 1.00 79.12 383 LEU A O 1
ATOM 3022 N N . GLU A 1 384 ? 8.025 13.846 -29.157 1.00 79.19 384 GLU A N 1
ATOM 3023 C CA . GLU A 1 384 ? 8.250 12.671 -30.004 1.00 79.19 384 GLU A CA 1
ATOM 3024 C C . GLU A 1 384 ? 7.807 12.907 -31.450 1.00 79.19 384 GLU A C 1
ATOM 3026 O O . GLU A 1 384 ? 8.543 12.565 -32.376 1.00 79.19 384 GLU A O 1
ATOM 3031 N N . SER A 1 385 ? 6.648 13.540 -31.662 1.00 78.88 385 SER A N 1
ATOM 3032 C CA . SER A 1 385 ? 6.187 13.932 -33.000 1.00 78.88 385 SER A CA 1
ATOM 3033 C C . SER A 1 385 ? 7.195 14.853 -33.694 1.00 78.88 385 SER A C 1
ATOM 3035 O O . SER A 1 385 ? 7.501 14.652 -34.869 1.00 78.88 385 SER A O 1
ATOM 3037 N N . VAL A 1 386 ? 7.727 15.852 -32.983 1.00 77.31 386 VAL A N 1
ATOM 3038 C CA . VAL A 1 386 ? 8.728 16.781 -33.532 1.00 77.31 386 VAL A CA 1
ATOM 3039 C C . VAL A 1 386 ? 10.045 16.060 -33.837 1.00 77.31 386 VAL A C 1
ATOM 3041 O O . VAL A 1 386 ? 10.613 16.259 -34.909 1.00 77.31 386 VAL A O 1
ATOM 3044 N N . ARG A 1 387 ? 10.501 15.153 -32.964 1.00 77.25 387 ARG A N 1
ATOM 3045 C CA . ARG A 1 387 ? 11.701 14.333 -33.215 1.00 77.25 387 ARG A CA 1
ATOM 3046 C C . ARG A 1 387 ? 11.550 13.425 -34.431 1.00 77.25 387 ARG A C 1
ATOM 3048 O O . ARG A 1 387 ? 12.481 13.324 -35.225 1.00 77.25 387 ARG A O 1
ATOM 3055 N N . ARG A 1 388 ? 10.390 12.786 -34.609 1.00 77.12 388 ARG A N 1
ATOM 3056 C CA . ARG A 1 388 ? 10.113 11.965 -35.801 1.00 77.12 388 ARG A CA 1
ATOM 3057 C C . ARG A 1 388 ? 10.194 12.801 -37.075 1.00 77.12 388 ARG A C 1
ATOM 3059 O O . ARG A 1 388 ? 10.867 12.391 -38.016 1.00 77.12 388 ARG A O 1
ATOM 3066 N N . ALA A 1 389 ? 9.596 13.990 -37.070 1.00 75.62 389 ALA A N 1
ATOM 3067 C CA . ALA A 1 389 ? 9.676 14.911 -38.199 1.00 75.62 389 ALA A CA 1
ATOM 3068 C C . ALA A 1 389 ? 11.118 15.373 -38.486 1.00 75.62 389 ALA A C 1
ATOM 3070 O O . ALA A 1 389 ? 11.535 15.438 -39.642 1.00 75.62 389 ALA A O 1
ATOM 3071 N N . GLN A 1 390 ? 11.917 15.620 -37.444 1.00 76.00 390 GLN A N 1
ATOM 3072 C CA . GLN A 1 390 ? 13.336 15.948 -37.588 1.00 76.00 390 GLN A CA 1
ATOM 3073 C C . GLN A 1 390 ? 14.125 14.812 -38.247 1.00 76.00 390 GLN A C 1
ATOM 3075 O O . GLN A 1 390 ? 14.909 15.054 -39.163 1.00 76.00 390 GLN A O 1
ATOM 3080 N N . LEU A 1 391 ? 13.903 13.570 -37.808 1.00 75.44 391 LEU A N 1
ATOM 3081 C CA . LEU A 1 391 ? 14.544 12.386 -38.383 1.00 75.44 391 LEU A CA 1
ATOM 3082 C C . LEU A 1 391 ? 14.144 12.181 -39.848 1.00 75.44 391 LEU A C 1
ATOM 3084 O O . LEU A 1 391 ? 14.994 11.866 -40.679 1.00 75.44 391 LEU A O 1
ATOM 3088 N N . GLU A 1 392 ? 12.876 12.405 -40.188 1.00 77.38 392 GLU A N 1
ATOM 3089 C CA . GLU A 1 392 ? 12.386 12.331 -41.565 1.00 77.38 392 GLU A CA 1
ATOM 3090 C C . GLU A 1 392 ? 13.007 13.419 -42.455 1.00 77.38 392 GLU A C 1
ATOM 3092 O O . GLU A 1 392 ? 13.440 13.140 -43.577 1.00 77.38 392 GLU A O 1
ATOM 3097 N N . GLN A 1 393 ? 13.155 14.642 -41.938 1.00 76.88 393 GLN A N 1
ATOM 3098 C CA . GLN A 1 393 ? 13.844 15.727 -42.636 1.00 76.88 393 GLN A CA 1
ATOM 3099 C C . GLN A 1 393 ? 15.330 15.410 -42.858 1.00 76.88 393 GLN A C 1
ATOM 3101 O O . GLN A 1 393 ? 15.842 15.616 -43.963 1.00 76.88 393 GLN A O 1
ATOM 3106 N N . ILE A 1 394 ? 16.021 14.876 -41.844 1.00 74.12 394 ILE A N 1
ATOM 3107 C CA . ILE A 1 394 ? 17.419 14.429 -41.956 1.00 74.12 394 ILE A CA 1
ATOM 3108 C C . ILE A 1 394 ? 17.532 13.340 -43.026 1.00 74.12 394 ILE A C 1
ATOM 3110 O O . ILE A 1 394 ? 18.373 13.445 -43.917 1.00 74.12 394 ILE A O 1
ATOM 3114 N N . ARG A 1 395 ? 16.634 12.348 -43.004 1.00 74.25 395 ARG A N 1
ATOM 3115 C CA . ARG A 1 395 ? 16.592 11.258 -43.986 1.00 74.25 395 ARG A CA 1
ATOM 3116 C C . ARG A 1 395 ? 16.370 11.768 -45.410 1.00 74.25 395 ARG A C 1
ATOM 3118 O O . ARG A 1 395 ? 17.062 11.331 -46.324 1.00 74.25 395 ARG A O 1
ATOM 3125 N N . THR A 1 396 ? 15.440 12.701 -45.600 1.00 77.44 396 THR A N 1
ATOM 3126 C CA . THR A 1 396 ? 15.138 13.285 -46.918 1.00 77.44 396 THR A CA 1
ATOM 3127 C C . THR A 1 396 ? 16.323 14.095 -47.446 1.00 77.44 396 THR A C 1
ATOM 3129 O O . THR A 1 396 ? 16.698 13.970 -48.609 1.00 77.44 396 THR A O 1
ATOM 3132 N N . THR A 1 397 ? 16.968 14.874 -46.573 1.00 77.38 397 THR A N 1
ATOM 3133 C CA . THR A 1 397 ? 18.166 15.657 -46.918 1.00 77.38 397 THR A CA 1
ATOM 3134 C C . THR A 1 397 ? 19.343 14.745 -47.270 1.00 77.38 397 THR A C 1
ATOM 3136 O O . THR A 1 397 ? 20.051 15.007 -48.239 1.00 77.38 397 THR A O 1
ATOM 3139 N N . MET A 1 398 ? 19.529 13.647 -46.527 1.00 68.94 398 MET A N 1
ATOM 3140 C CA . MET A 1 398 ? 20.519 12.617 -46.854 1.00 68.94 398 MET A CA 1
ATOM 3141 C C . MET A 1 398 ? 20.243 11.983 -48.212 1.00 68.94 398 MET A C 1
ATOM 3143 O O . MET A 1 398 ? 21.166 11.842 -49.005 1.00 68.94 398 MET A O 1
ATOM 3147 N N . TRP A 1 399 ? 18.991 11.612 -48.488 1.00 76.19 399 TRP A N 1
ATOM 3148 C CA . TRP A 1 399 ? 18.626 10.975 -49.750 1.00 76.19 399 TRP A CA 1
ATOM 3149 C C . TRP A 1 399 ? 18.889 11.892 -50.950 1.00 76.19 399 TRP A C 1
ATOM 3151 O O . TRP A 1 399 ? 19.489 11.446 -51.924 1.00 76.19 399 TRP A O 1
ATOM 3161 N N . LEU A 1 400 ? 18.530 13.178 -50.854 1.00 78.31 400 LEU A N 1
ATOM 3162 C CA . LEU A 1 400 ? 18.818 14.171 -51.896 1.00 78.31 400 LEU A CA 1
ATOM 3163 C C . LEU A 1 400 ? 20.325 14.334 -52.130 1.00 78.31 400 LEU A C 1
ATOM 3165 O O . LEU A 1 400 ? 20.776 14.232 -53.266 1.00 78.31 400 LEU A O 1
ATOM 3169 N N . ARG A 1 401 ? 21.117 14.500 -51.062 1.00 72.81 401 ARG A N 1
ATOM 3170 C CA . ARG A 1 401 ? 22.580 14.639 -51.178 1.00 72.81 401 ARG A CA 1
ATOM 3171 C C . ARG A 1 401 ? 23.257 13.379 -51.707 1.00 72.81 401 ARG A C 1
ATOM 3173 O O . ARG A 1 401 ? 24.208 13.471 -52.474 1.00 72.81 401 ARG A O 1
ATOM 3180 N N . TRP A 1 402 ? 22.768 12.204 -51.318 1.00 75.44 402 TRP A N 1
ATOM 3181 C CA . TRP A 1 402 ? 23.231 10.933 -51.868 1.00 75.44 402 TRP A CA 1
ATOM 3182 C C . TRP A 1 402 ? 22.922 10.833 -53.363 1.00 75.44 402 TRP A C 1
ATOM 3184 O O . TRP A 1 402 ? 23.775 10.413 -54.139 1.00 75.44 402 TRP A O 1
ATOM 3194 N N . HIS A 1 403 ? 21.721 11.239 -53.778 1.00 76.75 403 HIS A N 1
ATOM 3195 C CA . HIS A 1 403 ? 21.338 11.246 -55.185 1.00 76.75 403 HIS A CA 1
ATOM 3196 C C . HIS A 1 403 ? 22.191 12.232 -55.997 1.00 76.75 403 HIS A C 1
ATOM 3198 O O . HIS A 1 403 ? 22.653 11.879 -57.078 1.00 76.75 403 HIS A O 1
ATOM 3204 N N . GLU A 1 404 ? 22.458 13.432 -55.475 1.00 79.31 404 GLU A N 1
ATOM 3205 C CA . GLU A 1 404 ? 23.377 14.402 -56.090 1.00 79.31 404 GLU A CA 1
ATOM 3206 C C . GLU A 1 404 ? 24.793 13.829 -56.225 1.00 79.31 404 GLU A C 1
ATOM 3208 O O . GLU A 1 404 ? 25.367 13.866 -57.312 1.00 79.31 404 GLU A O 1
ATOM 3213 N N . ALA A 1 405 ? 25.333 13.231 -55.159 1.00 72.94 405 ALA A N 1
ATOM 3214 C CA . ALA A 1 405 ? 26.645 12.588 -55.188 1.00 72.94 405 ALA A CA 1
ATOM 3215 C C . ALA A 1 405 ? 26.688 11.406 -56.173 1.00 72.94 405 ALA A C 1
ATOM 3217 O O . ALA A 1 405 ? 27.685 11.206 -56.863 1.00 72.94 405 ALA A O 1
ATOM 3218 N N . SER A 1 406 ? 25.598 10.642 -56.287 1.00 73.56 406 SER A N 1
ATOM 3219 C CA . SER A 1 406 ? 25.481 9.544 -57.248 1.00 73.56 406 SER A CA 1
ATOM 3220 C C . SER A 1 406 ? 25.427 10.036 -58.697 1.00 73.56 406 SER A C 1
ATOM 3222 O O . SER A 1 406 ? 25.992 9.379 -59.568 1.00 73.56 406 SER A O 1
ATOM 3224 N N . GLU A 1 407 ? 24.751 11.149 -58.980 1.00 80.62 407 GLU A N 1
ATOM 3225 C CA . GLU A 1 407 ? 24.721 11.755 -60.320 1.00 80.62 407 GLU A CA 1
ATOM 3226 C C . GLU A 1 407 ? 26.077 12.387 -60.680 1.00 80.62 407 GLU A C 1
ATOM 3228 O O . GLU A 1 407 ? 26.572 12.220 -61.796 1.00 80.62 407 GLU A O 1
ATOM 3233 N N . GLN A 1 408 ? 26.750 13.018 -59.713 1.00 76.19 408 GLN A N 1
ATOM 3234 C CA . GLN A 1 408 ? 28.135 13.478 -59.870 1.00 76.19 408 GLN A CA 1
ATOM 3235 C C . GLN A 1 408 ? 29.095 12.314 -60.134 1.00 76.19 408 GLN A C 1
ATOM 3237 O O . GLN A 1 408 ? 29.967 12.404 -60.991 1.00 76.19 408 GLN A O 1
ATOM 3242 N N . TYR A 1 409 ? 28.912 11.185 -59.450 1.00 74.62 409 TYR A N 1
ATOM 3243 C CA . TYR A 1 409 ? 29.701 9.984 -59.699 1.00 74.62 409 TYR A CA 1
ATOM 3244 C C . TYR A 1 409 ? 29.480 9.431 -61.113 1.00 74.62 409 TYR A C 1
ATOM 3246 O O . TYR A 1 409 ? 30.447 9.071 -61.780 1.00 74.62 409 TYR A O 1
ATOM 3254 N N . LYS A 1 410 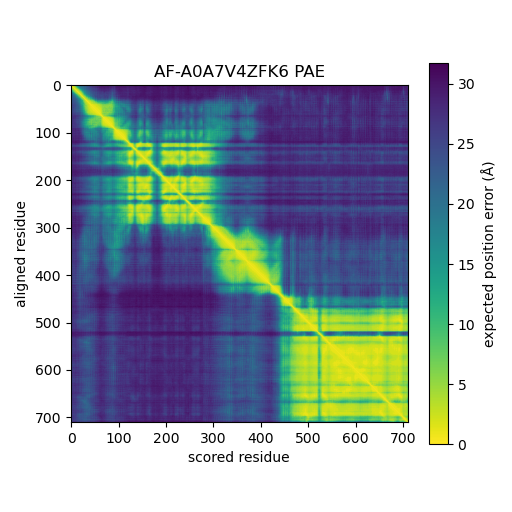? 28.226 9.372 -61.590 1.00 79.06 410 LYS A N 1
ATOM 3255 C CA . LYS A 1 410 ? 27.923 8.919 -62.959 1.00 79.06 410 LYS A CA 1
ATOM 3256 C C . LYS A 1 410 ? 28.598 9.805 -64.002 1.00 79.06 410 LYS A C 1
ATOM 3258 O O . LYS A 1 410 ? 29.285 9.276 -64.867 1.00 79.06 410 LYS A O 1
ATOM 3263 N N . THR A 1 411 ? 28.473 11.126 -63.872 1.00 79.19 411 THR A N 1
ATOM 3264 C CA . THR A 1 411 ? 29.098 12.074 -64.810 1.00 79.19 411 THR A CA 1
ATOM 3265 C C . THR A 1 411 ? 30.626 11.993 -64.773 1.00 79.19 411 THR A C 1
ATOM 3267 O O . THR A 1 411 ? 31.265 11.959 -65.820 1.00 79.19 411 THR A O 1
ATOM 3270 N N . LEU A 1 412 ? 31.232 11.863 -63.587 1.00 74.69 412 LEU A N 1
ATOM 3271 C CA . LEU A 1 412 ? 32.678 11.646 -63.452 1.00 74.69 412 LEU A CA 1
ATOM 3272 C C . LEU A 1 412 ? 33.134 10.320 -64.068 1.00 74.69 412 LEU A C 1
ATOM 3274 O O . LEU A 1 412 ? 34.204 10.262 -64.669 1.00 74.69 412 LEU A O 1
ATOM 3278 N N . LYS A 1 413 ? 32.337 9.256 -63.942 1.00 76.06 413 LYS A N 1
ATOM 3279 C CA . LYS A 1 413 ? 32.640 7.954 -64.539 1.00 76.06 413 LYS A CA 1
ATOM 3280 C C . LYS A 1 413 ? 32.579 8.004 -66.069 1.00 76.06 413 LYS A C 1
ATOM 3282 O O . LYS A 1 413 ? 33.500 7.514 -66.714 1.00 76.06 413 LYS A O 1
ATOM 3287 N N . GLU A 1 414 ? 31.542 8.622 -66.630 1.00 79.06 414 GLU A N 1
ATOM 3288 C CA . GLU A 1 414 ? 31.394 8.815 -68.080 1.00 79.06 414 GLU A CA 1
ATOM 3289 C C . GLU A 1 414 ? 32.540 9.670 -68.651 1.00 79.06 414 GLU A C 1
ATOM 3291 O O . GLU A 1 414 ? 33.128 9.319 -69.673 1.00 79.06 414 GLU A O 1
ATOM 3296 N N . ASN A 1 415 ? 32.951 10.726 -67.940 1.00 72.88 415 ASN A N 1
ATOM 3297 C CA . ASN A 1 415 ? 34.094 11.555 -68.335 1.00 72.88 415 ASN A CA 1
ATOM 3298 C C . ASN A 1 415 ? 35.439 10.826 -68.191 1.00 72.88 415 ASN A C 1
ATOM 3300 O O . ASN A 1 415 ? 36.330 11.007 -69.018 1.00 72.88 415 ASN A O 1
ATOM 3304 N N . LYS A 1 416 ? 35.602 9.963 -67.179 1.00 71.25 416 LYS A N 1
ATOM 3305 C CA . LYS A 1 416 ? 36.818 9.154 -67.003 1.00 71.25 416 LYS A CA 1
ATOM 3306 C C . LYS A 1 416 ? 37.035 8.192 -68.171 1.00 71.25 416 LYS A C 1
ATOM 3308 O O . LYS A 1 416 ? 38.170 8.030 -68.615 1.00 71.25 416 LYS A O 1
ATOM 3313 N N . GLU A 1 417 ? 35.962 7.584 -68.675 1.00 71.62 417 GLU A N 1
ATOM 3314 C CA . GLU A 1 417 ? 36.007 6.712 -69.855 1.00 71.62 417 GLU A CA 1
ATOM 3315 C C . GLU A 1 417 ? 36.333 7.492 -71.145 1.00 71.62 417 GLU A C 1
ATOM 3317 O O . GLU A 1 417 ? 36.926 6.924 -72.061 1.00 71.62 417 GLU A O 1
ATOM 3322 N N . ALA A 1 418 ? 36.019 8.793 -71.199 1.00 69.69 418 ALA A N 1
ATOM 3323 C CA . ALA A 1 418 ? 36.288 9.659 -72.349 1.00 69.69 418 ALA A CA 1
ATOM 3324 C C . ALA A 1 418 ? 37.682 10.325 -72.341 1.00 69.69 418 ALA A C 1
ATOM 3326 O O . ALA A 1 418 ? 38.280 10.489 -73.403 1.00 69.69 418 ALA A O 1
ATOM 3327 N N . GLU A 1 419 ? 38.208 10.710 -71.173 1.00 63.88 419 GLU A N 1
ATOM 3328 C CA . GLU A 1 419 ? 39.383 11.596 -71.062 1.00 63.88 419 GLU A CA 1
ATOM 3329 C C . GLU A 1 419 ? 40.548 11.034 -70.224 1.00 63.88 419 GLU A C 1
ATOM 3331 O O . GLU A 1 419 ? 41.585 11.683 -70.115 1.00 63.88 419 GLU A O 1
ATOM 3336 N N . GLY A 1 420 ? 40.430 9.832 -69.645 1.00 62.78 420 GLY A N 1
ATOM 3337 C CA . GLY A 1 420 ? 41.547 9.186 -68.940 1.00 62.78 420 GLY A CA 1
ATOM 3338 C C . GLY A 1 420 ? 41.935 9.857 -67.617 1.00 62.78 420 GLY A C 1
ATOM 3339 O O . GLY A 1 420 ? 43.117 9.988 -67.310 1.00 62.78 420 GLY A O 1
ATOM 3340 N N . TRP A 1 421 ? 40.949 10.295 -66.832 1.00 57.38 421 TRP A N 1
ATOM 3341 C CA . TRP A 1 421 ? 41.184 10.928 -65.530 1.00 57.38 421 TRP A CA 1
ATOM 3342 C C . TRP A 1 421 ? 41.756 9.947 -64.486 1.00 57.38 421 TRP A C 1
ATOM 3344 O O . TRP A 1 421 ? 41.361 8.777 -64.429 1.00 57.38 421 TRP A O 1
ATOM 3354 N N . GLU A 1 422 ? 42.651 10.445 -63.627 1.00 61.09 422 GLU A N 1
ATOM 3355 C CA . GLU A 1 422 ? 43.310 9.683 -62.556 1.00 61.09 422 GLU A CA 1
ATOM 3356 C C . GLU A 1 422 ? 42.353 9.332 -61.394 1.00 61.09 422 GLU A C 1
ATOM 3358 O O . GLU A 1 422 ? 41.397 10.053 -61.094 1.00 61.09 422 GLU A O 1
ATOM 3363 N N . ASP A 1 423 ? 42.618 8.209 -60.713 1.00 70.81 423 ASP A N 1
ATOM 3364 C CA . ASP A 1 423 ? 41.795 7.639 -59.625 1.00 70.81 423 ASP A CA 1
ATOM 3365 C C . ASP A 1 423 ? 41.581 8.580 -58.419 1.00 70.81 423 ASP A C 1
ATOM 3367 O O . ASP A 1 423 ? 40.661 8.382 -57.619 1.00 70.81 423 ASP A O 1
ATOM 3371 N N . GLU A 1 424 ? 42.383 9.637 -58.310 1.00 71.06 424 GLU A N 1
ATOM 3372 C CA . GLU A 1 424 ? 42.406 10.580 -57.191 1.00 71.06 424 GLU A CA 1
ATOM 3373 C C . GLU A 1 424 ? 41.106 11.396 -57.049 1.00 71.06 424 GLU A C 1
ATOM 3375 O O . GLU A 1 424 ? 40.631 11.629 -55.934 1.00 71.06 424 GLU A O 1
ATOM 3380 N N . ALA A 1 425 ? 40.457 11.761 -58.162 1.00 67.69 425 ALA A N 1
ATOM 3381 C CA . ALA A 1 425 ? 39.194 12.509 -58.137 1.00 67.69 425 ALA A CA 1
ATOM 3382 C C . ALA A 1 425 ? 38.020 11.663 -57.604 1.00 67.69 425 ALA A C 1
ATOM 3384 O O . ALA A 1 425 ? 37.154 12.160 -56.881 1.00 67.69 425 ALA A O 1
ATOM 3385 N N . LEU A 1 426 ? 38.016 10.363 -57.916 1.00 65.19 426 LEU A N 1
ATOM 3386 C CA . LEU A 1 426 ? 37.034 9.410 -57.395 1.00 65.19 426 LEU A CA 1
ATOM 3387 C C . LEU A 1 426 ? 37.246 9.166 -55.898 1.00 65.19 426 LEU A C 1
ATOM 3389 O O . LEU A 1 426 ? 36.281 9.181 -55.135 1.00 65.19 426 LEU A O 1
ATOM 3393 N N . LEU A 1 427 ? 38.500 9.000 -55.469 1.00 71.00 427 LEU A N 1
ATOM 3394 C CA . LEU A 1 427 ? 38.872 8.864 -54.057 1.00 71.00 427 LEU A CA 1
ATOM 3395 C C . LEU A 1 427 ? 38.467 10.091 -53.229 1.00 71.00 427 LEU A C 1
ATOM 3397 O O . LEU A 1 427 ? 37.875 9.934 -52.163 1.00 71.00 427 LEU A O 1
ATOM 3401 N N . SER A 1 428 ? 38.681 11.303 -53.746 1.00 74.00 428 SER A N 1
ATOM 3402 C CA . SER A 1 428 ? 38.248 12.549 -53.098 1.00 74.00 428 SER A CA 1
ATOM 3403 C C . SER A 1 428 ? 36.725 12.623 -52.905 1.00 74.00 428 SER A C 1
ATOM 3405 O O . SER A 1 428 ? 36.248 13.007 -51.832 1.00 74.00 428 SER A O 1
ATOM 3407 N N . LEU A 1 429 ? 35.945 12.194 -53.907 1.00 72.19 429 LEU A N 1
ATOM 3408 C CA . LEU A 1 429 ? 34.485 12.124 -53.810 1.00 72.19 429 LEU A CA 1
ATOM 3409 C C . LEU A 1 429 ? 34.047 11.105 -52.740 1.00 72.19 429 LEU A C 1
ATOM 3411 O O . LEU A 1 429 ? 33.185 11.414 -51.915 1.00 72.19 429 LEU A O 1
ATOM 3415 N N . PHE A 1 430 ? 34.671 9.921 -52.704 1.00 70.56 430 PHE A N 1
ATOM 3416 C CA . PHE A 1 430 ? 34.379 8.893 -51.698 1.00 70.56 430 PHE A CA 1
ATOM 3417 C C . PHE A 1 430 ? 34.753 9.328 -50.278 1.00 70.56 430 PHE A C 1
ATOM 3419 O O . PHE A 1 430 ? 33.980 9.088 -49.351 1.00 70.56 430 PHE A O 1
ATOM 3426 N N . GLU A 1 431 ? 35.879 10.015 -50.090 1.00 73.44 431 GLU A N 1
ATOM 3427 C CA . GLU A 1 431 ? 36.265 10.560 -48.785 1.00 73.44 431 GLU A CA 1
ATOM 3428 C C . GLU A 1 431 ? 35.347 11.693 -48.317 1.00 73.44 431 GLU A C 1
ATOM 3430 O O . GLU A 1 431 ? 35.043 11.785 -47.127 1.00 73.44 431 GLU A O 1
ATOM 3435 N N . SER A 1 432 ? 34.893 12.552 -49.233 1.00 69.38 432 SER A N 1
ATOM 3436 C CA . SER A 1 432 ? 33.936 13.625 -48.940 1.00 69.38 432 SER A CA 1
ATOM 3437 C C . SER A 1 432 ? 32.594 13.055 -48.468 1.00 69.38 432 SER A C 1
ATOM 3439 O O . SER A 1 432 ? 32.058 13.480 -47.442 1.00 69.38 432 SER A O 1
ATOM 3441 N N . VAL A 1 433 ? 32.089 12.025 -49.158 1.00 64.56 433 VAL A N 1
ATOM 3442 C CA . VAL A 1 433 ? 30.869 11.306 -48.761 1.00 64.56 433 VAL A CA 1
ATOM 3443 C C . VAL A 1 433 ? 31.085 10.543 -47.447 1.00 64.56 433 VAL A C 1
ATOM 3445 O O . VAL A 1 433 ? 30.229 10.602 -46.566 1.00 64.56 433 VAL A O 1
ATOM 3448 N N . GLY A 1 434 ? 32.240 9.896 -47.264 1.00 63.91 434 GLY A N 1
ATOM 3449 C CA . GLY A 1 434 ? 32.600 9.161 -46.046 1.00 63.91 434 GLY A CA 1
ATOM 3450 C C . GLY A 1 434 ? 32.652 10.046 -44.799 1.00 63.91 434 GLY A C 1
ATOM 3451 O O . GLY A 1 434 ? 31.962 9.768 -43.820 1.00 63.91 434 GLY A O 1
ATOM 3452 N N . ARG A 1 435 ? 33.364 11.178 -44.862 1.00 66.88 435 ARG A N 1
ATOM 3453 C CA . ARG A 1 435 ? 33.442 12.151 -43.756 1.00 66.88 435 ARG A CA 1
ATOM 3454 C C . ARG A 1 435 ? 32.086 12.776 -43.423 1.00 66.88 435 ARG A C 1
ATOM 3456 O O . ARG A 1 435 ? 31.813 13.092 -42.266 1.00 66.88 435 ARG A O 1
ATOM 3463 N N . MET A 1 436 ? 31.212 12.942 -44.418 1.00 56.56 436 MET A N 1
ATOM 3464 C CA . MET A 1 436 ? 29.853 13.448 -44.201 1.00 56.56 436 MET A CA 1
ATOM 3465 C C . MET A 1 436 ? 28.953 12.414 -43.498 1.00 56.56 436 MET A C 1
ATOM 3467 O O . MET A 1 436 ? 28.055 12.798 -42.748 1.00 56.56 436 MET A O 1
ATOM 3471 N N . LEU A 1 437 ? 29.207 11.116 -43.701 1.00 54.34 437 LEU A N 1
ATOM 3472 C CA . LEU A 1 437 ? 28.491 10.015 -43.049 1.00 54.34 437 LEU A CA 1
ATOM 3473 C C . LEU A 1 437 ? 29.013 9.717 -41.631 1.00 54.34 437 LEU A C 1
ATOM 3475 O O . LEU A 1 437 ? 28.218 9.357 -40.765 1.00 54.34 437 LEU A O 1
ATOM 3479 N N . GLU A 1 438 ? 30.302 9.926 -41.351 1.00 53.53 438 GLU A N 1
ATOM 3480 C CA . GLU A 1 438 ? 30.918 9.671 -40.033 1.00 53.53 438 GLU A CA 1
ATOM 3481 C C . GLU A 1 438 ? 30.349 10.538 -38.896 1.00 53.53 438 GLU A C 1
ATOM 3483 O O . GLU A 1 438 ? 30.227 10.070 -37.767 1.00 53.53 438 GLU A O 1
ATOM 3488 N N . GLY A 1 439 ? 29.938 11.780 -39.178 1.00 50.81 439 GLY A N 1
ATOM 3489 C CA . GLY A 1 439 ? 29.319 12.666 -38.179 1.00 50.81 439 GLY A CA 1
ATOM 3490 C C . GLY A 1 439 ? 27.844 12.364 -37.871 1.00 50.81 439 GLY A C 1
ATOM 3491 O O . GLY A 1 439 ? 27.286 12.939 -36.938 1.00 50.81 439 GLY A O 1
ATOM 3492 N N . LEU A 1 440 ? 27.204 11.497 -38.663 1.00 44.22 440 LEU A N 1
ATOM 3493 C CA . LEU A 1 440 ? 25.764 11.206 -38.614 1.00 44.22 440 LEU A CA 1
ATOM 3494 C C . LEU A 1 440 ? 25.450 9.718 -38.428 1.00 44.22 440 LEU A C 1
ATOM 3496 O O . LEU A 1 440 ? 24.285 9.363 -38.234 1.00 44.22 440 LEU A O 1
ATOM 3500 N N . ALA A 1 441 ? 26.463 8.850 -38.472 1.00 44.03 441 ALA A N 1
ATOM 3501 C CA . ALA A 1 441 ? 26.302 7.458 -38.107 1.00 44.03 441 ALA A CA 1
ATOM 3502 C C . ALA A 1 441 ? 25.806 7.396 -36.650 1.00 44.03 441 ALA A C 1
ATOM 3504 O O . ALA A 1 441 ? 26.402 8.048 -35.782 1.00 44.03 441 ALA A O 1
ATOM 3505 N N . PRO A 1 442 ? 24.722 6.648 -36.344 1.00 41.44 442 PRO A N 1
ATOM 3506 C CA . PRO A 1 442 ? 24.429 6.317 -34.955 1.00 41.44 442 PRO A CA 1
ATOM 3507 C C . PRO A 1 442 ? 25.728 5.790 -34.352 1.00 41.44 442 PRO A C 1
ATOM 3509 O O . PRO A 1 442 ? 26.429 5.035 -35.033 1.00 41.44 442 PRO A O 1
ATOM 3512 N N . ARG A 1 443 ? 26.081 6.249 -33.136 1.00 40.75 443 ARG A N 1
ATOM 3513 C CA . ARG A 1 443 ? 27.265 5.750 -32.417 1.00 40.75 443 ARG A CA 1
ATOM 3514 C C . ARG A 1 443 ? 27.322 4.248 -32.672 1.00 40.75 443 ARG A C 1
ATOM 3516 O O . ARG A 1 443 ? 26.312 3.611 -32.365 1.00 40.75 443 ARG A O 1
ATOM 3523 N N . PRO A 1 444 ? 28.391 3.722 -33.301 1.00 42.66 444 PRO A N 1
ATOM 3524 C CA . PRO A 1 444 ? 28.420 2.324 -33.681 1.00 42.66 444 PRO A CA 1
ATOM 3525 C C . PRO A 1 444 ? 28.078 1.536 -32.429 1.00 42.66 444 PRO A C 1
ATOM 3527 O O . PRO A 1 444 ? 28.743 1.694 -31.399 1.00 42.66 444 PRO A O 1
ATOM 3530 N N . GLU A 1 445 ? 26.966 0.800 -32.494 1.00 49.59 445 GLU A N 1
ATOM 3531 C CA . GLU A 1 445 ? 26.604 -0.121 -31.430 1.00 49.59 445 GLU A CA 1
ATOM 3532 C C . GLU A 1 445 ? 27.863 -0.946 -31.149 1.00 49.59 445 GLU A C 1
ATOM 3534 O O . GLU A 1 445 ? 28.555 -1.330 -32.105 1.00 49.59 445 GLU A O 1
ATOM 3539 N N . PRO A 1 446 ? 28.240 -1.139 -29.873 1.00 50.62 446 PRO A N 1
ATOM 3540 C CA . PRO A 1 446 ? 29.414 -1.932 -29.559 1.00 50.62 446 PRO A CA 1
ATOM 3541 C C . PRO A 1 446 ? 29.292 -3.251 -30.331 1.00 50.62 446 PRO A C 1
ATOM 3543 O O . PRO A 1 446 ? 28.237 -3.886 -30.256 1.00 50.62 446 PRO A O 1
ATOM 3546 N N . PRO A 1 447 ? 30.302 -3.615 -31.143 1.00 57.12 447 PRO A N 1
ATOM 3547 C CA . PRO A 1 447 ? 30.177 -4.730 -32.064 1.00 57.12 447 PRO A CA 1
ATOM 3548 C C . PRO A 1 447 ? 29.756 -5.973 -31.287 1.00 57.12 447 PRO A C 1
ATOM 3550 O O . PRO A 1 447 ? 30.351 -6.292 -30.253 1.00 57.12 447 PRO A O 1
ATOM 3553 N N . GLU A 1 448 ? 28.711 -6.650 -31.773 1.00 59.78 448 GLU A N 1
ATOM 3554 C CA . GLU A 1 448 ? 28.256 -7.910 -31.191 1.00 59.78 448 GLU A CA 1
ATOM 3555 C C . GLU A 1 448 ? 29.460 -8.839 -31.014 1.00 59.78 448 GLU A C 1
ATOM 3557 O O . GLU A 1 448 ? 30.297 -8.969 -31.915 1.00 59.78 448 GLU A O 1
ATOM 3562 N N . ALA A 1 449 ? 29.562 -9.492 -29.851 1.00 61.78 449 ALA A N 1
ATOM 3563 C CA . ALA A 1 449 ? 30.636 -10.444 -29.611 1.00 61.78 449 ALA A CA 1
ATOM 3564 C C . ALA A 1 449 ? 30.689 -11.455 -30.782 1.00 61.78 449 ALA A C 1
ATOM 3566 O O . ALA A 1 449 ? 29.639 -11.985 -31.161 1.00 61.78 449 ALA A O 1
ATOM 3567 N N . PRO A 1 450 ? 31.868 -11.760 -31.365 1.00 68.94 450 PRO A N 1
ATOM 3568 C CA . PRO A 1 450 ? 31.964 -12.573 -32.582 1.00 68.94 450 PRO A CA 1
ATOM 3569 C C . PRO A 1 450 ? 31.256 -13.934 -32.495 1.00 68.94 450 PRO A C 1
ATOM 3571 O O . PRO A 1 450 ? 30.720 -14.423 -33.490 1.00 68.94 450 PRO A O 1
ATOM 3574 N N . SER A 1 451 ? 31.207 -14.526 -31.298 1.00 63.78 451 SER A N 1
ATOM 3575 C CA . SER A 1 451 ? 30.479 -15.765 -31.007 1.00 63.78 451 SER A CA 1
ATOM 3576 C C . SER A 1 451 ? 28.959 -15.624 -31.163 1.00 63.78 451 SER A C 1
ATOM 3578 O O . SER A 1 451 ? 28.317 -16.528 -31.696 1.00 63.78 451 SER A O 1
ATOM 3580 N N . VAL A 1 452 ? 28.388 -14.489 -30.754 1.00 61.12 452 VAL A N 1
ATOM 3581 C CA . VAL A 1 452 ? 26.954 -14.183 -30.861 1.00 61.12 452 VAL A CA 1
ATOM 3582 C C . VAL A 1 452 ? 26.585 -13.891 -32.313 1.00 61.12 452 VAL A C 1
ATOM 3584 O O . VAL A 1 452 ? 25.666 -14.512 -32.839 1.00 61.12 452 VAL A O 1
ATOM 3587 N N . ALA A 1 453 ? 27.364 -13.060 -33.009 1.00 66.88 453 ALA A N 1
ATOM 3588 C CA . ALA A 1 453 ? 27.128 -12.740 -34.420 1.00 66.88 453 ALA A CA 1
ATOM 3589 C C . ALA A 1 453 ? 27.232 -13.975 -35.341 1.00 66.88 453 ALA A C 1
ATOM 3591 O O . ALA A 1 453 ? 26.495 -14.103 -36.325 1.00 66.88 453 ALA A O 1
ATOM 3592 N N . ALA A 1 454 ? 28.151 -14.903 -35.046 1.00 70.94 454 ALA A N 1
ATOM 3593 C CA . ALA A 1 454 ? 28.258 -16.179 -35.756 1.00 70.94 454 ALA A CA 1
ATOM 3594 C C . ALA A 1 454 ? 27.043 -17.079 -35.490 1.00 70.94 454 ALA A C 1
ATOM 3596 O O . ALA A 1 454 ? 26.493 -17.683 -36.411 1.00 70.94 454 ALA A O 1
ATOM 3597 N N . TRP A 1 455 ? 26.591 -17.134 -34.239 1.00 71.81 455 TRP A N 1
ATOM 3598 C CA . TRP A 1 455 ? 25.427 -17.914 -33.844 1.00 71.81 455 TRP A CA 1
ATOM 3599 C C . TRP A 1 455 ? 24.122 -17.385 -34.469 1.00 71.81 455 TRP A C 1
ATOM 3601 O O . TRP A 1 455 ? 23.367 -18.169 -35.042 1.00 71.81 455 TRP A O 1
ATOM 3611 N N . VAL A 1 456 ? 23.900 -16.064 -34.447 1.00 69.38 456 VAL A N 1
ATOM 3612 C CA . VAL A 1 456 ? 22.748 -15.374 -35.065 1.00 69.38 456 VAL A CA 1
ATOM 3613 C C . VAL A 1 456 ? 22.670 -15.696 -36.560 1.00 69.38 456 VAL A C 1
ATOM 3615 O O . VAL A 1 456 ? 21.618 -16.121 -37.046 1.00 69.38 456 VAL A O 1
ATOM 3618 N N . ARG A 1 457 ? 23.807 -15.609 -37.270 1.00 75.44 457 ARG A N 1
ATOM 3619 C CA . ARG A 1 457 ? 23.915 -16.020 -38.680 1.00 75.44 457 ARG A CA 1
ATOM 3620 C C . ARG A 1 457 ? 23.579 -17.493 -38.890 1.00 75.44 457 ARG A C 1
ATOM 3622 O O . ARG A 1 457 ? 22.781 -17.807 -39.768 1.00 75.44 457 ARG A O 1
ATOM 3629 N N . ASN A 1 458 ? 24.136 -18.387 -38.073 1.00 75.38 458 ASN A N 1
ATOM 3630 C CA . ASN A 1 458 ? 23.891 -19.829 -38.183 1.00 75.38 458 ASN A CA 1
ATOM 3631 C C . ASN A 1 458 ? 22.428 -20.214 -37.915 1.00 75.38 458 ASN A C 1
ATOM 3633 O O . ASN A 1 458 ? 21.970 -21.249 -38.396 1.00 75.38 458 ASN A O 1
ATOM 3637 N N . LYS A 1 459 ? 21.687 -19.400 -37.156 1.00 70.12 459 LYS A N 1
ATOM 3638 C CA . LYS A 1 459 ? 20.256 -19.593 -36.883 1.00 70.12 459 LYS A CA 1
ATOM 3639 C C . LYS A 1 459 ? 19.331 -18.864 -37.859 1.00 70.12 459 LYS A C 1
ATOM 3641 O O . LYS A 1 459 ? 18.117 -18.958 -37.705 1.00 70.12 459 LYS A O 1
ATOM 3646 N N . GLY A 1 460 ? 19.873 -18.166 -38.860 1.00 69.19 460 GLY A N 1
ATOM 3647 C CA . GLY A 1 460 ? 19.081 -17.415 -39.839 1.00 69.19 460 GLY A CA 1
ATOM 3648 C C . GLY A 1 460 ? 18.348 -16.209 -39.244 1.00 69.19 460 GLY A C 1
ATOM 3649 O O . GLY A 1 460 ? 17.368 -15.735 -39.819 1.00 69.19 460 GLY A O 1
ATOM 3650 N N . LEU A 1 461 ? 18.797 -15.718 -38.087 1.00 59.72 461 LEU A N 1
ATOM 3651 C CA . LEU A 1 461 ? 18.214 -14.557 -37.428 1.00 59.72 461 LEU A CA 1
ATOM 3652 C C . LEU A 1 461 ? 18.817 -13.277 -38.024 1.00 59.72 461 LEU A C 1
ATOM 3654 O O . LEU A 1 461 ? 20.009 -13.211 -38.316 1.00 59.72 461 LEU A O 1
ATOM 3658 N N . LYS A 1 462 ? 17.980 -12.256 -38.240 1.00 57.78 462 LYS A N 1
ATOM 3659 C CA . LYS A 1 462 ? 18.398 -10.961 -38.821 1.00 57.78 462 LYS A CA 1
ATOM 3660 C C . LYS A 1 462 ? 18.921 -9.964 -37.783 1.00 57.78 462 LYS A C 1
ATOM 3662 O O . LYS A 1 462 ? 19.430 -8.915 -38.158 1.00 57.78 462 LYS A O 1
ATOM 3667 N N . PHE A 1 463 ? 18.748 -10.271 -36.505 1.00 59.69 463 PHE A N 1
ATOM 3668 C CA . PHE A 1 463 ? 19.164 -9.464 -35.367 1.00 59.69 463 PHE A CA 1
ATOM 3669 C C . PHE A 1 463 ? 19.504 -10.398 -34.209 1.00 59.69 463 PHE A C 1
ATOM 3671 O O . PHE A 1 463 ? 19.031 -11.538 -34.170 1.00 59.69 463 PHE A O 1
ATOM 3678 N N . ASN A 1 464 ? 20.314 -9.919 -33.271 1.00 62.88 464 ASN A N 1
ATOM 3679 C CA . ASN A 1 464 ? 20.600 -10.646 -32.050 1.00 62.88 464 ASN A CA 1
ATOM 3680 C C . ASN A 1 464 ? 19.349 -10.697 -31.145 1.00 62.88 464 ASN A C 1
ATOM 3682 O O . ASN A 1 464 ? 18.955 -9.656 -30.614 1.00 62.88 464 ASN A O 1
ATOM 3686 N N . PRO A 1 465 ? 18.728 -11.875 -30.918 1.00 54.31 465 PRO A N 1
ATOM 3687 C CA . PRO A 1 465 ? 17.593 -12.004 -29.997 1.00 54.31 465 PRO A CA 1
ATOM 3688 C C . PRO A 1 465 ? 18.015 -11.780 -28.535 1.00 54.31 465 PRO A C 1
ATOM 3690 O O . PRO A 1 465 ? 17.178 -11.641 -27.653 1.00 54.31 465 PRO A O 1
ATOM 3693 N N . PHE A 1 466 ? 19.324 -11.731 -28.281 1.00 56.12 466 PHE A N 1
ATOM 3694 C CA . PHE A 1 466 ? 19.947 -11.374 -27.016 1.00 56.12 466 PHE A CA 1
ATOM 3695 C C . PHE A 1 466 ? 20.314 -9.876 -26.971 1.00 56.12 466 PHE A C 1
ATOM 3697 O O . PHE A 1 466 ? 21.137 -9.467 -26.165 1.00 56.12 466 PHE A O 1
ATOM 3704 N N . GLY A 1 467 ? 19.754 -9.026 -27.836 1.00 60.84 467 GLY A N 1
ATOM 3705 C CA . GLY A 1 467 ? 19.895 -7.571 -27.730 1.00 60.84 467 GLY A CA 1
ATOM 3706 C C . GLY A 1 467 ? 19.041 -7.001 -26.578 1.00 60.84 467 GLY A C 1
ATOM 3707 O O . GLY A 1 467 ? 17.922 -7.466 -26.377 1.00 60.84 467 GLY A O 1
ATOM 3708 N N . PRO A 1 468 ? 19.530 -6.008 -25.815 1.00 55.28 468 PRO A N 1
ATOM 3709 C CA . PRO A 1 468 ? 18.962 -5.612 -24.523 1.00 55.28 468 PRO A CA 1
ATOM 3710 C C . PRO A 1 468 ? 17.633 -4.853 -24.618 1.00 55.28 468 PRO A C 1
ATOM 3712 O O . PRO A 1 468 ? 16.839 -4.970 -23.700 1.00 55.28 468 PRO A O 1
ATOM 3715 N N . GLU A 1 469 ? 17.360 -4.126 -25.706 1.00 54.78 469 GLU A N 1
ATOM 3716 C CA . GLU A 1 469 ? 16.188 -3.227 -25.766 1.00 54.78 469 GLU A CA 1
ATOM 3717 C C . GLU A 1 469 ? 15.068 -3.712 -26.696 1.00 54.78 469 GLU A C 1
ATOM 3719 O O . GLU A 1 469 ? 13.930 -3.300 -26.542 1.00 54.78 469 GLU A O 1
ATOM 3724 N N . LYS A 1 470 ? 15.349 -4.612 -27.648 1.00 58.47 470 LYS A N 1
ATOM 3725 C CA . LYS A 1 470 ? 14.344 -5.075 -28.632 1.00 58.47 470 LYS A CA 1
ATOM 3726 C C . LYS A 1 470 ? 13.757 -6.450 -28.325 1.00 58.47 470 LYS A C 1
ATOM 3728 O O . LYS A 1 470 ? 12.820 -6.862 -28.997 1.00 58.47 470 LYS A O 1
ATOM 3733 N N . ALA A 1 471 ? 14.316 -7.175 -27.353 1.00 62.28 471 ALA A N 1
ATOM 3734 C CA . ALA A 1 471 ? 13.812 -8.495 -26.972 1.00 62.28 471 ALA A CA 1
ATOM 3735 C C . ALA A 1 471 ? 12.437 -8.413 -26.286 1.00 62.28 471 ALA A C 1
ATOM 3737 O O . ALA A 1 471 ? 11.613 -9.299 -26.486 1.00 62.28 471 ALA A O 1
ATOM 3738 N N . GLU A 1 472 ? 12.180 -7.344 -25.524 1.00 60.44 472 GLU A N 1
ATOM 3739 C CA . GLU A 1 472 ? 10.865 -7.062 -24.924 1.00 60.44 472 GLU A CA 1
ATOM 3740 C C . GLU A 1 472 ? 9.798 -6.760 -25.986 1.00 60.44 472 GLU A C 1
ATOM 3742 O O . GLU A 1 472 ? 8.637 -7.130 -25.823 1.00 60.44 472 GLU A O 1
ATOM 3747 N N . ASP A 1 473 ? 10.217 -6.145 -27.093 1.00 62.59 473 ASP A N 1
ATOM 3748 C CA . ASP A 1 473 ? 9.340 -5.711 -28.181 1.00 62.59 473 ASP A CA 1
ATOM 3749 C C . ASP A 1 473 ? 9.114 -6.783 -29.263 1.00 62.59 473 ASP A C 1
ATOM 3751 O O . ASP A 1 473 ? 8.293 -6.580 -30.162 1.00 62.59 473 ASP A O 1
ATOM 3755 N N . ASP A 1 474 ? 9.831 -7.913 -29.229 1.00 67.12 474 ASP A N 1
ATOM 3756 C CA . ASP A 1 474 ? 9.669 -8.985 -30.217 1.00 67.12 474 ASP A CA 1
ATOM 3757 C C . ASP A 1 474 ? 8.572 -9.976 -29.778 1.00 67.12 474 ASP A C 1
ATOM 3759 O O . ASP A 1 474 ? 8.800 -10.801 -28.887 1.00 67.12 474 ASP A O 1
ATOM 3763 N N . PRO A 1 475 ? 7.397 -9.992 -30.441 1.00 69.12 475 PRO A N 1
ATOM 3764 C CA . PRO A 1 475 ? 6.306 -10.901 -30.087 1.00 69.12 475 PRO A CA 1
ATOM 3765 C C . PRO A 1 475 ? 6.665 -12.380 -30.293 1.00 69.12 475 PRO A C 1
ATOM 3767 O O . PRO A 1 475 ? 6.015 -13.254 -29.722 1.00 69.12 475 PRO A O 1
ATOM 3770 N N . HIS A 1 476 ? 7.697 -12.678 -31.08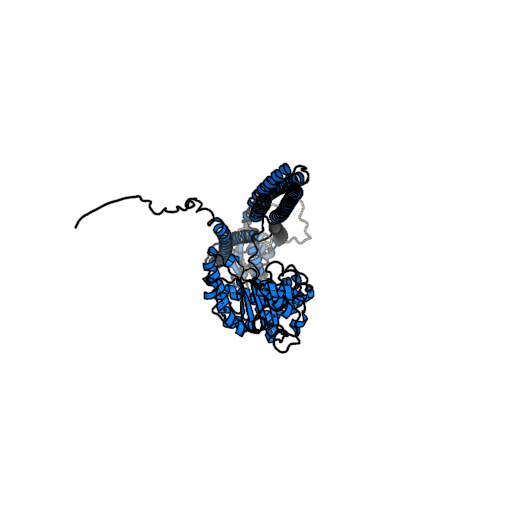9 1.00 73.88 476 HIS A N 1
ATOM 3771 C CA . HIS A 1 476 ? 8.182 -14.037 -31.327 1.00 73.88 476 HIS A CA 1
ATOM 3772 C C . HIS A 1 476 ? 9.408 -14.393 -30.488 1.00 73.88 476 HIS A C 1
ATOM 3774 O O . HIS A 1 476 ? 9.946 -15.493 -30.663 1.00 73.88 476 HIS A O 1
ATOM 3780 N N . PHE A 1 477 ? 9.849 -13.509 -29.582 1.00 75.81 477 PHE A N 1
ATOM 3781 C CA . PHE A 1 477 ? 11.039 -13.726 -28.762 1.00 75.81 477 PHE A CA 1
ATOM 3782 C C . PHE A 1 477 ? 10.997 -15.105 -28.104 1.00 75.81 477 PHE A C 1
ATOM 3784 O O . PHE A 1 477 ? 11.916 -15.901 -28.256 1.00 75.81 477 PHE A O 1
ATOM 3791 N N . LEU A 1 478 ? 9.881 -15.446 -27.463 1.00 75.06 478 LEU A N 1
ATOM 3792 C CA . LEU A 1 478 ? 9.745 -16.695 -26.718 1.00 75.06 478 LEU A CA 1
ATOM 3793 C C . LEU A 1 478 ? 9.692 -17.940 -27.616 1.00 75.06 478 LEU A C 1
ATOM 3795 O O . LEU A 1 478 ? 10.191 -18.991 -27.227 1.00 75.06 478 LEU A O 1
ATOM 3799 N N . GLU A 1 479 ? 9.141 -17.836 -28.827 1.00 74.62 479 GLU A N 1
ATOM 3800 C CA . GLU A 1 479 ? 9.078 -18.947 -29.794 1.00 74.62 479 GLU A CA 1
ATOM 3801 C C . GLU A 1 479 ? 10.439 -19.242 -30.438 1.00 74.62 479 GLU A C 1
ATOM 3803 O O . GLU A 1 479 ? 10.703 -20.366 -30.862 1.00 74.62 479 GLU A O 1
ATOM 3808 N N . ARG A 1 480 ? 11.296 -18.219 -30.537 1.00 71.94 480 ARG A N 1
ATOM 3809 C CA . ARG A 1 480 ? 12.586 -18.268 -31.248 1.00 71.94 480 ARG A CA 1
ATOM 3810 C C . ARG A 1 480 ? 13.795 -18.180 -30.324 1.00 71.94 480 ARG A C 1
ATOM 3812 O O . ARG A 1 480 ? 14.931 -18.283 -30.791 1.00 71.94 480 ARG A O 1
ATOM 3819 N N . SER A 1 481 ? 13.554 -17.963 -29.038 1.00 68.19 481 SER A N 1
ATOM 3820 C CA . SER A 1 481 ? 14.580 -17.851 -28.013 1.00 68.19 481 SER A CA 1
ATOM 3821 C C . SER A 1 481 ? 15.404 -19.129 -27.939 1.00 68.19 481 SER A C 1
ATOM 3823 O O . SER A 1 481 ? 14.906 -20.247 -28.086 1.00 68.19 481 SER A O 1
ATOM 3825 N N . VAL A 1 482 ? 16.704 -18.956 -27.726 1.00 67.31 482 VAL A N 1
ATOM 3826 C CA . VAL A 1 482 ? 17.611 -20.068 -27.466 1.00 67.31 482 VAL A CA 1
ATOM 3827 C C . VAL A 1 482 ? 18.238 -19.842 -26.101 1.00 67.31 482 VAL A C 1
ATOM 3829 O O . VAL A 1 482 ? 18.590 -18.705 -25.793 1.00 67.31 482 VAL A O 1
ATOM 3832 N N . PRO A 1 483 ? 18.378 -20.890 -25.271 1.00 73.81 483 PRO A N 1
ATOM 3833 C CA . PRO A 1 483 ? 19.032 -20.756 -23.983 1.00 73.81 483 PRO A CA 1
ATOM 3834 C C . PRO A 1 483 ? 20.415 -20.095 -24.123 1.00 73.81 483 PRO A C 1
ATOM 3836 O O . PRO A 1 483 ? 21.211 -20.541 -24.957 1.00 73.81 483 PRO A O 1
ATOM 3839 N N . PRO A 1 484 ? 20.728 -19.056 -23.330 1.00 73.38 484 PRO A N 1
ATOM 3840 C CA . PRO A 1 484 ? 22.059 -18.463 -23.328 1.00 73.38 484 PRO A CA 1
ATOM 3841 C C . PRO A 1 484 ? 23.107 -19.453 -22.781 1.00 73.38 484 PRO A C 1
ATOM 3843 O O . PRO A 1 484 ? 22.761 -20.421 -22.095 1.00 73.38 484 PRO A O 1
ATOM 3846 N N . PRO A 1 485 ? 24.409 -19.227 -23.036 1.00 73.94 485 PRO A N 1
ATOM 3847 C CA . PRO A 1 485 ? 25.474 -19.990 -22.386 1.00 73.94 485 PRO A CA 1
ATOM 3848 C C . PRO A 1 485 ? 25.326 -19.982 -20.854 1.00 73.94 485 PRO A C 1
ATOM 3850 O O . PRO A 1 485 ? 24.994 -18.954 -20.268 1.00 73.94 485 PRO A O 1
ATOM 3853 N N . GLY A 1 486 ? 25.567 -21.124 -20.202 1.00 80.75 486 GLY A N 1
ATOM 3854 C CA . GLY A 1 486 ? 25.401 -21.269 -18.748 1.00 80.75 486 GLY A CA 1
ATOM 3855 C C . GLY A 1 486 ? 23.949 -21.430 -18.279 1.00 80.75 486 GLY A C 1
ATOM 3856 O O . GLY A 1 486 ? 23.671 -21.336 -17.081 1.00 80.75 486 GLY A O 1
ATOM 3857 N N . TRP A 1 487 ? 23.002 -21.679 -19.193 1.00 86.06 487 TRP A N 1
ATOM 3858 C CA . TRP A 1 487 ? 21.597 -21.921 -18.845 1.00 86.06 487 TRP A CA 1
ATOM 3859 C C . TRP A 1 487 ? 21.393 -23.066 -17.851 1.00 86.06 487 TRP A C 1
ATOM 3861 O O . TRP A 1 487 ? 20.513 -23.011 -16.993 1.00 86.06 487 TRP A O 1
ATOM 3871 N N . ASP A 1 488 ? 22.242 -24.086 -17.936 1.00 83.69 488 ASP A N 1
ATOM 3872 C CA . ASP A 1 488 ? 22.262 -25.227 -17.029 1.00 83.69 488 ASP A CA 1
ATOM 3873 C C . ASP A 1 488 ? 22.575 -24.835 -15.578 1.00 83.69 488 ASP A C 1
ATOM 3875 O O . ASP A 1 488 ? 22.332 -25.631 -14.676 1.00 83.69 488 ASP A O 1
ATOM 3879 N N . ILE A 1 489 ? 23.104 -23.634 -15.341 1.00 87.81 489 ILE A N 1
ATOM 3880 C CA . ILE A 1 489 ? 23.311 -23.043 -14.016 1.00 87.81 489 ILE A CA 1
ATOM 3881 C C . ILE A 1 489 ? 22.149 -22.102 -13.686 1.00 87.81 489 ILE A C 1
ATOM 3883 O O . ILE A 1 489 ? 21.550 -22.208 -12.615 1.00 87.81 489 ILE A O 1
ATOM 3887 N N . ILE A 1 490 ? 21.787 -21.213 -14.618 1.00 89.12 490 ILE A N 1
ATOM 3888 C CA . ILE A 1 490 ? 20.734 -20.201 -14.426 1.00 89.12 490 ILE A CA 1
ATOM 3889 C C . ILE A 1 490 ? 19.399 -20.854 -14.047 1.00 89.12 490 ILE A C 1
ATOM 3891 O O . ILE A 1 490 ? 18.756 -20.419 -13.089 1.00 89.12 490 ILE A O 1
ATOM 3895 N N . GLY A 1 491 ? 19.024 -21.928 -14.746 1.00 87.56 491 GLY A N 1
ATOM 3896 C CA . GLY A 1 491 ? 17.775 -22.656 -14.533 1.00 87.56 491 GLY A CA 1
ATOM 3897 C C . GLY A 1 491 ? 17.772 -23.620 -13.341 1.00 87.56 491 GLY A C 1
ATOM 3898 O O . GLY A 1 491 ? 16.727 -24.195 -13.049 1.00 87.56 491 GLY A O 1
ATOM 3899 N N . LYS A 1 492 ? 18.900 -23.828 -12.642 1.00 90.12 492 LYS A N 1
ATOM 3900 C CA . LYS A 1 492 ? 18.952 -24.722 -11.470 1.00 90.12 492 LYS A CA 1
ATOM 3901 C C . LYS A 1 492 ? 18.471 -24.024 -10.190 1.00 90.12 492 LYS A C 1
ATOM 3903 O O . LYS A 1 492 ? 18.645 -22.809 -10.044 1.00 90.12 492 LYS A O 1
ATOM 3908 N N . PRO A 1 493 ? 17.921 -24.772 -9.212 1.00 91.75 493 PRO A N 1
ATOM 3909 C CA . PRO A 1 493 ? 17.637 -24.249 -7.878 1.00 91.75 493 PRO A CA 1
ATOM 3910 C C . PRO A 1 493 ? 18.917 -23.734 -7.209 1.00 91.75 493 PRO A C 1
ATOM 3912 O O . PRO A 1 493 ? 19.811 -24.505 -6.871 1.00 91.75 493 PRO A O 1
ATOM 3915 N N . GLY A 1 494 ? 19.008 -22.420 -7.032 1.00 92.31 494 GLY A N 1
ATOM 3916 C CA . GLY A 1 494 ? 20.165 -21.767 -6.429 1.00 92.31 494 GLY A CA 1
ATOM 3917 C C . GLY A 1 494 ? 20.162 -20.260 -6.683 1.00 92.31 494 GLY A C 1
ATOM 3918 O O . GLY A 1 494 ? 19.624 -19.824 -7.707 1.00 92.31 494 GLY A O 1
ATOM 3919 N N . PRO A 1 495 ? 20.715 -19.451 -5.764 1.00 94.19 495 PRO A N 1
ATOM 3920 C CA . PRO A 1 495 ? 20.975 -18.048 -6.052 1.00 94.19 495 PRO A CA 1
ATOM 3921 C C . PRO A 1 495 ? 21.988 -17.955 -7.199 1.00 94.19 495 PRO A C 1
ATOM 3923 O O . PRO A 1 495 ? 22.956 -18.709 -7.222 1.00 94.19 495 PRO A O 1
ATOM 3926 N N . VAL A 1 496 ? 21.747 -17.073 -8.168 1.00 93.12 496 VAL A N 1
ATOM 3927 C CA . VAL A 1 496 ? 22.645 -16.893 -9.322 1.00 93.12 496 VAL A CA 1
ATOM 3928 C C . VAL A 1 496 ? 22.772 -15.410 -9.621 1.00 93.12 496 VAL A C 1
ATOM 3930 O O . VAL A 1 496 ? 21.781 -14.679 -9.573 1.00 93.12 496 VAL A O 1
ATOM 3933 N N . ILE A 1 497 ? 23.989 -14.985 -9.949 1.00 91.06 497 ILE A N 1
ATOM 3934 C CA . ILE A 1 497 ? 24.292 -13.623 -10.378 1.00 91.06 497 ILE A CA 1
ATOM 3935 C C . ILE A 1 497 ? 24.777 -13.684 -11.817 1.00 91.06 497 ILE A C 1
ATOM 3937 O O . ILE A 1 497 ? 25.814 -14.268 -12.122 1.00 91.06 497 ILE A O 1
ATOM 3941 N N . ILE A 1 498 ? 23.998 -13.088 -12.706 1.00 89.44 498 ILE A N 1
ATOM 3942 C CA . ILE A 1 498 ? 24.215 -13.097 -14.144 1.00 89.44 498 ILE A CA 1
ATOM 3943 C C . ILE A 1 498 ? 24.764 -11.732 -14.506 1.00 89.44 498 ILE A C 1
ATOM 3945 O O . ILE A 1 498 ? 24.070 -10.719 -14.395 1.00 89.44 498 ILE A O 1
ATOM 3949 N N . ARG A 1 499 ? 26.031 -11.719 -14.911 1.00 86.56 499 ARG A N 1
ATOM 3950 C CA . ARG A 1 499 ? 26.754 -10.506 -15.277 1.00 86.56 499 ARG A CA 1
ATOM 3951 C C . ARG A 1 499 ? 26.838 -10.393 -16.784 1.00 86.56 499 ARG A C 1
ATOM 3953 O O . ARG A 1 499 ? 27.147 -11.371 -17.460 1.00 86.56 499 ARG A O 1
ATOM 3960 N N . GLY A 1 500 ? 26.620 -9.193 -17.296 1.00 83.38 500 GLY A N 1
ATOM 3961 C CA . GLY A 1 500 ? 26.815 -8.930 -18.712 1.00 83.38 500 GLY A CA 1
ATOM 3962 C C . GLY A 1 500 ? 26.991 -7.450 -19.006 1.00 83.38 500 GLY A C 1
ATOM 3963 O O . GLY A 1 500 ? 26.447 -6.595 -18.310 1.00 83.38 500 GLY A O 1
ATOM 3964 N N . ALA A 1 501 ? 27.778 -7.136 -20.032 1.00 80.06 501 ALA A N 1
ATOM 3965 C CA . ALA A 1 501 ? 27.853 -5.784 -20.573 1.00 80.06 501 ALA A CA 1
ATOM 3966 C C . ALA A 1 501 ? 26.480 -5.345 -21.136 1.00 80.06 501 ALA A C 1
ATOM 3968 O O . ALA A 1 501 ? 25.640 -6.206 -21.443 1.00 80.06 501 ALA A O 1
ATOM 3969 N N . PRO A 1 502 ? 26.237 -4.036 -21.327 1.00 72.94 502 PRO A N 1
ATOM 3970 C CA . PRO A 1 502 ? 25.140 -3.583 -22.180 1.00 72.94 502 PRO A CA 1
ATOM 3971 C C . PRO A 1 502 ? 25.216 -4.316 -23.527 1.00 72.94 502 PRO A C 1
ATOM 3973 O O . PRO A 1 502 ? 26.302 -4.445 -24.088 1.00 72.94 502 PRO A O 1
ATOM 3976 N N . GLY A 1 503 ? 24.105 -4.868 -24.016 1.00 71.44 503 GLY A N 1
ATOM 3977 C CA . GLY A 1 503 ? 24.125 -5.684 -25.242 1.00 71.44 503 GLY A CA 1
ATOM 3978 C C . GLY A 1 503 ? 24.113 -7.202 -25.029 1.00 71.44 503 GLY A C 1
ATOM 3979 O O . GLY A 1 503 ? 23.890 -7.948 -25.973 1.00 71.44 503 GLY A O 1
ATOM 3980 N N . SER A 1 504 ? 24.369 -7.677 -23.807 1.00 75.94 504 SER A N 1
ATOM 3981 C CA . SER A 1 504 ? 24.671 -9.098 -23.533 1.00 75.94 504 SER A CA 1
ATOM 3982 C C . SER A 1 504 ? 23.479 -10.062 -23.517 1.00 75.94 504 SER A C 1
ATOM 3984 O O . SER A 1 504 ? 23.683 -11.268 -23.395 1.00 75.94 504 SER A O 1
ATOM 3986 N N . GLY A 1 505 ? 22.245 -9.561 -23.587 1.00 77.81 505 GLY A N 1
ATOM 3987 C CA . GLY A 1 505 ? 21.037 -10.396 -23.519 1.00 77.81 505 GLY A CA 1
ATOM 3988 C C . GLY A 1 505 ? 20.615 -10.792 -22.126 1.00 77.81 505 GLY A C 1
ATOM 3989 O O . GLY A 1 505 ? 19.872 -11.750 -21.950 1.00 77.81 505 GLY A O 1
ATOM 3990 N N . ARG A 1 506 ? 21.076 -10.048 -21.130 1.00 85.06 506 ARG A N 1
ATOM 3991 C CA . ARG A 1 506 ? 20.713 -10.217 -19.729 1.00 85.06 506 ARG A CA 1
ATOM 3992 C C . ARG A 1 506 ? 19.188 -10.154 -19.512 1.00 85.06 506 ARG A C 1
ATOM 3994 O O . ARG A 1 506 ? 18.624 -11.061 -18.905 1.00 85.06 506 ARG A O 1
ATOM 4001 N N . THR A 1 507 ? 18.524 -9.149 -20.080 1.00 84.06 507 THR A N 1
ATOM 4002 C CA . THR A 1 507 ? 17.060 -8.981 -20.034 1.00 84.06 507 THR A CA 1
ATOM 4003 C C . THR A 1 507 ? 16.348 -10.113 -20.779 1.00 84.06 507 THR A C 1
ATOM 4005 O O . THR A 1 507 ? 15.447 -10.744 -20.234 1.00 84.06 507 THR A O 1
ATOM 4008 N N . ALA A 1 508 ? 16.836 -10.486 -21.967 1.00 82.06 508 ALA A N 1
ATOM 4009 C CA . ALA A 1 508 ? 16.348 -11.650 -22.710 1.00 82.06 508 ALA A CA 1
ATOM 4010 C C . ALA A 1 508 ? 16.459 -12.954 -21.891 1.00 82.06 508 ALA A C 1
ATOM 4012 O O . ALA A 1 508 ? 15.512 -13.733 -21.828 1.00 82.06 508 ALA A O 1
ATOM 4013 N N . ALA A 1 509 ? 17.578 -13.182 -21.198 1.00 86.25 509 ALA A N 1
ATOM 4014 C CA . ALA A 1 509 ? 17.768 -14.342 -20.329 1.00 86.25 509 ALA A CA 1
ATOM 4015 C C . ALA A 1 509 ? 16.787 -14.352 -19.143 1.00 86.25 509 ALA A C 1
ATOM 4017 O O . ALA A 1 509 ? 16.283 -15.417 -18.781 1.00 86.25 509 ALA A O 1
ATOM 4018 N N . ARG A 1 510 ? 16.482 -13.180 -18.564 1.00 90.56 510 ARG A N 1
ATOM 4019 C CA . ARG A 1 510 ? 15.454 -13.017 -17.522 1.00 90.56 510 ARG A CA 1
ATOM 4020 C C . ARG A 1 510 ? 14.072 -13.398 -18.040 1.00 90.56 510 ARG A C 1
ATOM 4022 O O . ARG A 1 510 ? 13.402 -14.220 -17.420 1.00 90.56 510 ARG A O 1
ATOM 4029 N N . LEU A 1 511 ? 13.665 -12.832 -19.175 1.00 87.56 511 LEU A N 1
ATOM 4030 C CA . LEU A 1 511 ? 12.364 -13.102 -19.793 1.00 87.56 511 LEU A CA 1
ATOM 4031 C C . LEU A 1 511 ? 12.228 -14.571 -20.186 1.00 87.56 511 LEU A C 1
ATOM 4033 O O . LEU A 1 511 ? 11.206 -15.189 -19.900 1.00 87.56 511 LEU A O 1
ATOM 4037 N N . TYR A 1 512 ? 13.284 -15.151 -20.760 1.00 87.38 512 TYR A N 1
ATOM 4038 C CA . TYR A 1 512 ? 13.326 -16.573 -21.072 1.00 87.38 512 TYR A CA 1
ATOM 4039 C C . TYR A 1 512 ? 13.163 -17.416 -19.800 1.00 87.38 512 TYR A C 1
ATOM 4041 O O . TYR A 1 512 ? 12.376 -18.350 -19.797 1.00 87.38 512 TYR A O 1
ATOM 4049 N N . LEU A 1 513 ? 13.808 -17.068 -18.678 1.00 89.50 513 LEU A N 1
ATOM 4050 C CA . LEU A 1 513 ? 13.664 -17.822 -17.421 1.00 89.50 513 LEU A CA 1
ATOM 4051 C C . LEU A 1 513 ? 12.233 -17.793 -16.893 1.00 89.50 513 LEU A C 1
ATOM 4053 O O . LEU A 1 513 ? 11.712 -18.825 -16.476 1.00 89.50 513 LEU A O 1
ATOM 4057 N N . MET A 1 514 ? 11.606 -16.620 -16.930 1.00 90.31 514 MET A N 1
ATOM 4058 C CA . MET A 1 514 ? 10.223 -16.448 -16.497 1.00 90.31 514 MET A CA 1
ATOM 4059 C C . MET A 1 514 ? 9.250 -17.230 -17.381 1.00 90.31 514 MET A C 1
ATOM 4061 O O . MET A 1 514 ? 8.416 -17.960 -16.851 1.00 90.31 514 MET A O 1
ATOM 4065 N N . ASP A 1 515 ? 9.400 -17.141 -18.705 1.00 87.19 515 ASP A N 1
ATOM 4066 C CA . ASP A 1 515 ? 8.584 -17.895 -19.660 1.00 87.19 515 ASP A CA 1
ATOM 4067 C C . ASP A 1 515 ? 8.747 -19.401 -19.486 1.00 87.19 515 ASP A C 1
ATOM 4069 O O . ASP A 1 515 ? 7.768 -20.143 -19.521 1.00 87.19 515 ASP A O 1
ATOM 4073 N N . GLN A 1 516 ? 9.976 -19.864 -19.247 1.00 85.25 516 GLN A N 1
ATOM 4074 C CA . GLN A 1 516 ? 10.202 -21.268 -18.949 1.00 85.25 516 GLN A CA 1
ATOM 4075 C C . GLN A 1 516 ? 9.459 -21.647 -17.662 1.00 85.25 516 GLN A C 1
ATOM 4077 O O . GLN A 1 516 ? 8.702 -22.602 -17.680 1.00 85.25 516 GLN A O 1
ATOM 4082 N N . CYS A 1 517 ? 9.545 -20.887 -16.572 1.00 86.19 517 CYS A N 1
ATOM 4083 C CA . CYS A 1 517 ? 8.762 -21.205 -15.370 1.00 86.19 517 CYS A CA 1
ATOM 4084 C C . CYS A 1 517 ? 7.232 -21.176 -15.590 1.00 86.19 517 CYS A C 1
ATOM 4086 O O . CYS A 1 517 ? 6.523 -21.919 -14.919 1.00 86.19 517 CYS A O 1
ATOM 4088 N N . GLU A 1 518 ? 6.715 -20.363 -16.518 1.00 83.88 518 GLU A N 1
ATOM 4089 C CA . GLU A 1 518 ? 5.272 -20.254 -16.794 1.00 83.88 518 GLU A CA 1
ATOM 4090 C C . GLU A 1 518 ? 4.747 -21.346 -17.740 1.00 83.88 518 GLU A C 1
ATOM 4092 O O . GLU A 1 518 ? 3.755 -22.009 -17.436 1.00 83.88 518 GLU A O 1
ATOM 4097 N N . LYS A 1 519 ? 5.414 -21.574 -18.879 1.00 76.19 519 LYS A N 1
ATOM 4098 C CA . LYS A 1 519 ? 5.049 -22.633 -19.837 1.00 76.19 519 LYS A CA 1
ATOM 4099 C C . LYS A 1 519 ? 5.361 -24.014 -19.296 1.00 76.19 519 LYS A C 1
ATOM 4101 O O . LYS A 1 519 ? 4.696 -24.991 -19.654 1.00 76.19 519 LYS A O 1
ATOM 4106 N N . GLN A 1 520 ? 6.424 -24.110 -18.501 1.00 57.72 520 GLN A N 1
ATOM 4107 C CA . GLN A 1 520 ? 6.984 -25.380 -18.123 1.00 57.72 520 GLN A CA 1
ATOM 4108 C C . GLN A 1 520 ? 6.497 -25.888 -16.769 1.00 57.72 520 GLN A C 1
ATOM 4110 O O . GLN A 1 520 ? 7.237 -25.882 -15.791 1.00 57.72 520 GLN A O 1
ATOM 4115 N N . GLY A 1 521 ? 5.360 -26.578 -16.754 1.00 50.72 521 GLY A N 1
ATOM 4116 C CA . GLY A 1 521 ? 5.181 -27.704 -15.827 1.00 50.72 521 GLY A CA 1
ATOM 4117 C C . GLY A 1 521 ? 6.162 -28.875 -16.095 1.00 50.72 521 GLY A C 1
ATOM 4118 O O . GLY A 1 521 ? 5.764 -30.025 -15.949 1.00 50.72 521 GLY A O 1
ATOM 4119 N N . PHE A 1 522 ? 7.386 -28.649 -16.611 1.00 44.31 522 PHE A N 1
ATOM 4120 C CA . PHE A 1 522 ? 8.059 -29.574 -17.548 1.00 44.31 522 PHE A CA 1
ATOM 4121 C C . PHE A 1 522 ? 8.436 -30.956 -17.020 1.00 44.31 522 PHE A C 1
ATOM 4123 O O . PHE A 1 522 ? 9.317 -31.122 -16.181 1.00 44.31 522 PHE A O 1
ATOM 4130 N N . ALA A 1 523 ? 7.857 -31.948 -17.695 1.00 34.44 523 ALA A N 1
ATOM 4131 C CA . ALA A 1 523 ? 8.432 -32.962 -18.599 1.00 34.44 523 ALA A CA 1
ATOM 4132 C C . ALA A 1 523 ? 9.959 -33.220 -18.713 1.00 34.44 523 ALA A C 1
ATOM 4134 O O . ALA A 1 523 ? 10.325 -34.245 -19.286 1.00 34.44 523 ALA A O 1
ATOM 4135 N N . THR A 1 524 ? 10.867 -32.400 -18.182 1.00 39.28 524 THR A N 1
ATOM 4136 C CA . THR A 1 524 ? 12.301 -32.736 -18.095 1.00 39.28 524 THR A CA 1
ATOM 4137 C C . THR A 1 524 ? 12.627 -32.912 -16.626 1.00 39.28 524 THR A C 1
ATOM 4139 O O . THR A 1 524 ? 12.822 -31.930 -15.914 1.00 39.28 524 THR A O 1
ATOM 4142 N N . GLY A 1 525 ? 12.567 -34.162 -16.164 1.00 42.97 525 GLY A N 1
ATOM 4143 C CA . GLY A 1 525 ? 12.636 -34.537 -14.756 1.00 42.97 525 GLY A CA 1
ATOM 4144 C C . GLY A 1 525 ? 13.572 -33.667 -13.911 1.00 42.97 525 GLY A C 1
ATOM 4145 O O . GLY A 1 525 ? 14.747 -33.523 -14.226 1.00 42.97 525 GLY A O 1
ATOM 4146 N N . GLN A 1 526 ? 13.009 -33.180 -12.800 1.00 44.94 526 GLN A N 1
ATOM 4147 C CA . GLN A 1 526 ? 13.658 -32.522 -11.660 1.00 44.94 526 GLN A CA 1
ATOM 4148 C C . GLN A 1 526 ? 13.964 -31.018 -11.818 1.00 44.94 526 GLN A C 1
ATOM 4150 O O . GLN A 1 526 ? 15.108 -30.615 -11.994 1.00 44.94 526 GLN A O 1
ATOM 4155 N N . GLY A 1 527 ? 12.952 -30.162 -11.602 1.00 51.25 527 GLY A N 1
ATOM 4156 C CA . GLY A 1 527 ? 13.210 -28.849 -10.985 1.00 51.25 527 GLY A CA 1
ATOM 4157 C C . GLY A 1 527 ? 12.228 -27.713 -11.283 1.00 51.25 527 GLY A C 1
ATOM 4158 O O . GLY A 1 527 ? 11.940 -26.934 -10.377 1.00 51.25 527 GLY A O 1
ATOM 4159 N N . ALA A 1 528 ? 11.720 -27.596 -12.515 1.00 53.56 528 ALA A N 1
ATOM 4160 C CA . ALA A 1 528 ? 11.044 -26.368 -12.964 1.00 53.56 528 ALA A CA 1
ATOM 4161 C C . ALA A 1 528 ? 9.521 -26.346 -12.743 1.00 53.56 528 ALA A C 1
ATOM 4163 O O . ALA A 1 528 ? 8.990 -25.287 -12.424 1.00 53.56 528 ALA A O 1
ATOM 4164 N N . ALA A 1 529 ? 8.846 -27.501 -12.819 1.00 59.59 529 ALA A N 1
ATOM 4165 C CA . ALA A 1 529 ? 7.380 -27.607 -12.769 1.00 59.59 529 ALA A CA 1
ATOM 4166 C C . ALA A 1 529 ? 6.730 -27.039 -11.494 1.00 59.59 529 ALA A C 1
ATOM 4168 O O . ALA A 1 529 ? 5.570 -26.637 -11.511 1.00 59.59 529 ALA A O 1
ATOM 4169 N N . ASP A 1 530 ? 7.510 -26.955 -10.417 1.00 84.12 530 ASP A N 1
ATOM 4170 C CA . ASP A 1 530 ? 7.060 -26.495 -9.109 1.00 84.12 530 ASP A CA 1
ATOM 4171 C C . ASP A 1 530 ? 7.665 -25.122 -8.753 1.00 84.12 530 ASP A C 1
ATOM 4173 O O . ASP A 1 530 ? 7.909 -24.819 -7.581 1.00 84.12 530 ASP A O 1
ATOM 4177 N N . THR A 1 531 ? 7.988 -24.295 -9.751 1.00 90.69 531 THR A N 1
ATOM 4178 C CA . THR A 1 531 ? 8.638 -22.993 -9.542 1.00 90.69 531 THR A CA 1
ATOM 4179 C C . THR A 1 531 ? 7.716 -21.847 -9.915 1.00 90.69 531 THR A C 1
ATOM 4181 O O . THR A 1 531 ? 7.333 -21.701 -11.069 1.00 90.69 531 THR A O 1
ATOM 4184 N N . LEU A 1 532 ? 7.430 -20.974 -8.953 1.00 93.06 532 LEU A N 1
ATOM 4185 C CA . LEU A 1 532 ? 6.784 -19.695 -9.230 1.00 93.06 532 LEU A CA 1
ATOM 4186 C C . LEU A 1 532 ? 7.861 -18.623 -9.450 1.00 93.06 532 LEU A C 1
ATOM 4188 O O . LEU A 1 532 ? 8.604 -18.293 -8.524 1.00 93.06 532 LEU A O 1
ATOM 4192 N N . ALA A 1 533 ? 7.950 -18.096 -10.672 1.00 94.38 533 ALA A N 1
ATOM 4193 C CA . ALA A 1 533 ? 8.880 -17.029 -11.037 1.00 94.38 533 ALA A CA 1
ATOM 4194 C C . ALA A 1 533 ? 8.186 -15.665 -11.115 1.00 94.38 533 ALA A C 1
ATOM 4196 O O . ALA A 1 533 ? 7.061 -15.562 -11.601 1.00 94.38 533 ALA A O 1
ATOM 4197 N N . PHE A 1 534 ? 8.861 -14.617 -10.648 1.00 95.69 534 PHE A N 1
ATOM 4198 C CA . PHE A 1 534 ? 8.373 -13.238 -10.710 1.00 95.69 534 PHE A CA 1
ATOM 4199 C C . PHE A 1 534 ? 9.528 -12.237 -10.648 1.00 95.69 534 PHE A C 1
ATOM 4201 O O . PHE A 1 534 ? 10.645 -12.575 -10.249 1.00 95.69 534 PHE A O 1
ATOM 4208 N N . THR A 1 535 ? 9.256 -11.003 -11.063 1.00 95.50 535 THR A N 1
ATOM 4209 C CA . THR A 1 535 ? 10.196 -9.882 -10.993 1.00 95.50 535 THR A CA 1
ATOM 4210 C C . THR A 1 535 ? 10.139 -9.191 -9.644 1.00 95.50 535 THR A C 1
ATOM 4212 O O . THR A 1 535 ? 9.060 -9.019 -9.080 1.00 95.50 535 THR A O 1
ATOM 4215 N N . TRP A 1 536 ? 11.293 -8.752 -9.156 1.00 95.81 536 TRP A N 1
ATOM 4216 C CA . TRP A 1 536 ? 11.407 -7.950 -7.947 1.00 95.81 536 TRP A CA 1
ATOM 4217 C C . TRP A 1 536 ? 12.324 -6.754 -8.184 1.00 95.81 536 TRP A C 1
ATOM 4219 O O . TRP A 1 536 ? 13.455 -6.912 -8.644 1.00 95.81 536 TRP A O 1
ATOM 4229 N N . GLU A 1 537 ? 11.831 -5.575 -7.821 1.00 94.56 537 GLU A N 1
ATOM 4230 C CA . GLU A 1 537 ? 12.601 -4.336 -7.781 1.00 94.56 537 GLU A CA 1
ATOM 4231 C C . GLU A 1 537 ? 13.061 -4.088 -6.334 1.00 94.56 537 GLU A C 1
ATOM 4233 O O . GLU A 1 537 ? 12.257 -3.691 -5.479 1.00 94.56 537 GLU A O 1
ATOM 4238 N N . PRO A 1 538 ? 14.331 -4.380 -5.997 1.00 92.88 538 PRO A N 1
ATOM 4239 C CA . PRO A 1 538 ? 14.838 -4.135 -4.658 1.00 92.88 538 PRO A CA 1
ATOM 4240 C C . PRO A 1 538 ? 14.844 -2.629 -4.356 1.00 92.88 538 PRO A C 1
ATOM 4242 O O . PRO A 1 538 ? 15.096 -1.818 -5.248 1.00 92.88 538 PRO A O 1
ATOM 4245 N N . PRO A 1 539 ? 14.609 -2.226 -3.096 1.00 92.81 539 PRO A N 1
ATOM 4246 C CA . PRO A 1 539 ? 14.710 -0.832 -2.698 1.00 92.81 539 PRO A CA 1
ATOM 4247 C C . PRO A 1 539 ? 16.192 -0.463 -2.630 1.00 92.81 539 PRO A C 1
ATOM 4249 O O . PRO A 1 539 ? 16.840 -0.661 -1.610 1.00 92.81 539 PRO A O 1
ATOM 4252 N N . LEU A 1 540 ? 16.738 0.027 -3.741 1.00 88.94 540 LEU A N 1
ATOM 4253 C CA . LEU A 1 540 ? 18.151 0.402 -3.865 1.00 88.94 540 LEU A CA 1
ATOM 4254 C C . LEU A 1 540 ? 18.440 1.826 -3.358 1.00 88.94 540 LEU A C 1
ATOM 4256 O O . LEU A 1 540 ? 19.583 2.276 -3.390 1.00 88.94 540 LEU A O 1
ATOM 4260 N N . GLU A 1 541 ? 17.411 2.515 -2.860 1.00 86.44 541 GLU A N 1
ATOM 4261 C CA . GLU A 1 541 ? 17.479 3.861 -2.300 1.00 86.44 541 GLU A CA 1
ATOM 4262 C C . GLU A 1 541 ? 17.062 3.875 -0.822 1.00 86.44 541 GLU A C 1
ATOM 4264 O O . GLU A 1 541 ? 16.219 3.094 -0.373 1.00 86.44 541 GLU A O 1
ATOM 4269 N N . GLY A 1 542 ? 17.606 4.827 -0.061 1.00 86.81 542 GLY A N 1
ATOM 4270 C CA . GLY A 1 542 ? 17.220 5.084 1.328 1.00 86.81 542 GLY A CA 1
ATOM 4271 C C . GLY A 1 542 ? 18.368 4.920 2.326 1.00 86.81 542 GLY A C 1
ATOM 4272 O O . GLY A 1 542 ? 19.494 4.607 1.937 1.00 86.81 542 GLY A O 1
ATOM 4273 N N . PRO A 1 543 ? 18.105 5.146 3.627 1.00 87.25 543 PRO A N 1
ATOM 4274 C CA . PRO A 1 543 ? 19.141 5.140 4.651 1.00 87.25 543 PRO A CA 1
ATOM 4275 C C . PRO A 1 543 ? 19.878 3.799 4.713 1.00 87.25 543 PRO A C 1
ATOM 4277 O O . PRO A 1 543 ? 19.262 2.750 4.885 1.00 87.25 543 PRO A O 1
ATOM 4280 N N . ALA A 1 544 ? 21.210 3.849 4.668 1.00 84.38 544 ALA A N 1
ATOM 4281 C CA . ALA A 1 544 ? 22.080 2.675 4.760 1.00 84.38 544 ALA A CA 1
ATOM 4282 C C . ALA A 1 544 ? 21.784 1.781 5.983 1.00 84.38 544 ALA A C 1
ATOM 4284 O O . ALA A 1 544 ? 21.862 0.559 5.890 1.00 84.38 544 ALA A O 1
ATOM 4285 N N . ALA A 1 545 ? 21.414 2.385 7.119 1.00 88.31 545 ALA A N 1
ATOM 4286 C CA . ALA A 1 545 ? 21.080 1.665 8.351 1.00 88.31 545 ALA A CA 1
ATOM 4287 C C . ALA A 1 545 ? 19.846 0.753 8.212 1.00 88.31 545 ALA A C 1
ATOM 4289 O O . ALA A 1 545 ? 19.742 -0.240 8.930 1.00 88.31 545 ALA A O 1
ATOM 4290 N N . ASP A 1 546 ? 18.950 1.062 7.272 1.00 91.44 546 ASP A N 1
ATOM 4291 C CA . ASP A 1 546 ? 17.688 0.352 7.071 1.00 91.44 546 ASP A CA 1
ATOM 4292 C C . ASP A 1 546 ? 17.727 -0.593 5.860 1.00 91.44 546 ASP A C 1
ATOM 4294 O O . ASP A 1 546 ? 16.747 -1.290 5.607 1.00 91.44 546 ASP A O 1
ATOM 4298 N N . ALA A 1 547 ? 18.842 -0.650 5.121 1.00 92.19 547 ALA A N 1
ATOM 4299 C CA . ALA A 1 547 ? 18.954 -1.357 3.843 1.00 92.19 547 ALA A CA 1
ATOM 4300 C C . ALA A 1 547 ? 18.533 -2.835 3.915 1.00 92.19 547 ALA A C 1
ATOM 4302 O O . ALA A 1 547 ? 17.744 -3.302 3.093 1.00 92.19 547 ALA A O 1
ATOM 4303 N N . ALA A 1 548 ? 19.003 -3.564 4.933 1.00 91.94 548 ALA A N 1
ATOM 4304 C CA . ALA A 1 548 ? 18.647 -4.970 5.136 1.00 91.94 548 ALA A CA 1
ATOM 4305 C C . ALA A 1 548 ? 17.144 -5.144 5.405 1.00 91.94 548 ALA A C 1
ATOM 4307 O O . ALA A 1 548 ? 16.470 -5.899 4.707 1.00 91.94 548 ALA A O 1
ATOM 4308 N N . THR A 1 549 ? 16.598 -4.384 6.357 1.00 92.94 549 THR A N 1
ATOM 4309 C CA . THR A 1 549 ? 15.170 -4.414 6.708 1.00 92.94 549 THR A CA 1
ATOM 4310 C C . THR A 1 549 ? 14.287 -4.008 5.524 1.00 92.94 549 THR A C 1
ATOM 4312 O O . THR A 1 549 ? 13.226 -4.594 5.310 1.00 92.94 549 THR A O 1
ATOM 4315 N N . ALA A 1 550 ? 14.714 -3.016 4.736 1.00 93.19 550 ALA A N 1
ATOM 4316 C CA . ALA A 1 550 ? 14.015 -2.567 3.538 1.00 93.19 550 ALA A CA 1
ATOM 4317 C C . ALA A 1 550 ? 13.997 -3.660 2.460 1.00 93.19 550 ALA A C 1
ATOM 4319 O O . ALA A 1 550 ? 12.931 -3.948 1.913 1.00 93.19 550 ALA A O 1
ATOM 4320 N N . CYS A 1 551 ? 15.138 -4.313 2.204 1.00 93.81 551 CYS A N 1
ATOM 4321 C CA . CYS A 1 551 ? 15.229 -5.451 1.289 1.00 93.81 551 CYS A CA 1
ATOM 4322 C C . CYS A 1 551 ? 14.327 -6.609 1.730 1.00 93.81 551 CYS A C 1
ATOM 4324 O O . CYS A 1 551 ? 13.567 -7.125 0.916 1.00 93.81 551 CYS A O 1
ATOM 4326 N N . GLU A 1 552 ? 14.347 -6.980 3.013 1.00 94.31 552 GLU A N 1
ATOM 4327 C CA . GLU A 1 552 ? 13.504 -8.054 3.552 1.00 94.31 552 GLU A CA 1
ATOM 4328 C C . GLU A 1 552 ? 12.010 -7.728 3.442 1.00 94.31 552 GLU A C 1
ATOM 4330 O O . GLU A 1 552 ? 11.217 -8.576 3.026 1.00 94.31 552 GLU A O 1
ATOM 4335 N N . ARG A 1 553 ? 11.618 -6.488 3.765 1.00 95.25 553 ARG A N 1
ATOM 4336 C CA . ARG A 1 553 ? 10.230 -6.023 3.644 1.00 95.25 553 ARG A CA 1
ATOM 4337 C C . ARG A 1 553 ? 9.754 -6.012 2.197 1.00 95.25 553 ARG A C 1
ATOM 4339 O O . ARG A 1 553 ? 8.658 -6.496 1.922 1.00 95.25 553 ARG A O 1
ATOM 4346 N N . SER A 1 554 ? 10.570 -5.482 1.289 1.00 96.25 554 SER A N 1
ATOM 4347 C CA . SER A 1 554 ? 10.251 -5.431 -0.138 1.00 96.25 554 SER A CA 1
ATOM 4348 C C . SER A 1 554 ? 10.179 -6.834 -0.747 1.00 96.25 554 SER A C 1
ATOM 4350 O O . SER A 1 554 ? 9.224 -7.141 -1.455 1.00 96.25 554 SER A O 1
ATOM 4352 N N . LEU A 1 555 ? 11.102 -7.736 -0.391 1.00 96.44 555 LEU A N 1
ATOM 4353 C CA . LEU A 1 555 ? 11.056 -9.131 -0.831 1.00 96.44 555 LEU A CA 1
ATOM 4354 C C . LEU A 1 555 ? 9.795 -9.842 -0.324 1.00 96.44 555 LEU A C 1
ATOM 4356 O O . LEU A 1 555 ? 9.138 -10.543 -1.091 1.00 96.44 555 LEU A O 1
ATOM 4360 N N . ALA A 1 556 ? 9.431 -9.661 0.950 1.00 97.19 556 ALA A N 1
ATOM 4361 C CA . ALA A 1 556 ? 8.220 -10.257 1.508 1.00 97.19 556 ALA A CA 1
ATOM 4362 C C . ALA A 1 556 ? 6.954 -9.754 0.798 1.00 97.19 556 ALA A C 1
ATOM 4364 O O . ALA A 1 556 ? 6.089 -10.563 0.460 1.00 97.19 556 ALA A O 1
ATOM 4365 N N . ALA A 1 557 ? 6.868 -8.445 0.533 1.00 97.50 557 ALA A N 1
ATOM 4366 C CA . ALA A 1 557 ? 5.773 -7.847 -0.227 1.00 97.50 557 ALA A CA 1
ATOM 4367 C C . ALA A 1 557 ? 5.723 -8.389 -1.663 1.00 97.50 557 ALA A C 1
ATOM 4369 O O . ALA A 1 557 ? 4.665 -8.799 -2.127 1.00 97.50 557 ALA A O 1
ATOM 4370 N N . CYS A 1 558 ? 6.870 -8.506 -2.329 1.00 97.38 558 CYS A N 1
ATOM 4371 C CA . CYS A 1 558 ? 6.959 -9.055 -3.678 1.00 97.38 558 CYS A CA 1
ATOM 4372 C C . CYS A 1 558 ? 6.507 -10.528 -3.744 1.00 97.38 558 CYS A C 1
ATOM 4374 O O . CYS A 1 558 ? 5.707 -10.903 -4.601 1.00 97.38 558 CYS A O 1
ATOM 4376 N N . VAL A 1 559 ? 6.929 -11.362 -2.783 1.00 97.31 559 VAL A N 1
ATOM 4377 C CA . VAL A 1 559 ? 6.451 -12.753 -2.659 1.00 97.31 559 VAL A CA 1
ATOM 4378 C C . VAL A 1 559 ? 4.938 -12.786 -2.416 1.00 97.31 559 VAL A C 1
ATOM 4380 O O . VAL A 1 559 ? 4.238 -13.618 -2.997 1.00 97.31 559 VAL A O 1
ATOM 4383 N N . ALA A 1 560 ? 4.413 -11.891 -1.575 1.00 97.88 560 ALA A N 1
ATOM 4384 C CA . ALA A 1 560 ? 2.981 -11.777 -1.320 1.00 97.88 560 ALA A CA 1
ATOM 4385 C C . ALA A 1 560 ? 2.203 -11.418 -2.598 1.00 97.88 560 ALA A C 1
ATOM 4387 O O . ALA A 1 560 ? 1.244 -12.107 -2.945 1.00 97.88 560 ALA A O 1
ATOM 4388 N N . GLU A 1 561 ? 2.645 -10.405 -3.343 1.00 97.38 561 GLU A N 1
ATOM 4389 C CA . GLU A 1 561 ? 2.023 -9.990 -4.604 1.00 97.38 561 GLU A CA 1
ATOM 4390 C C . GLU A 1 561 ? 2.066 -11.080 -5.672 1.00 97.38 561 GLU A C 1
ATOM 4392 O O . GLU A 1 561 ? 1.073 -11.292 -6.373 1.00 97.38 561 GLU A O 1
ATOM 4397 N N . ALA A 1 562 ? 3.178 -11.810 -5.781 1.00 96.56 562 ALA A N 1
ATOM 4398 C CA . ALA A 1 562 ? 3.293 -12.934 -6.701 1.00 96.56 562 ALA A CA 1
ATOM 4399 C C . ALA A 1 562 ? 2.269 -14.033 -6.371 1.00 96.56 562 ALA A C 1
ATOM 4401 O O . ALA A 1 562 ? 1.571 -14.522 -7.261 1.00 96.56 562 ALA A O 1
ATOM 4402 N N . ASN A 1 563 ? 2.108 -14.369 -5.085 1.00 97.25 563 ASN A N 1
ATOM 4403 C CA . ASN A 1 563 ? 1.098 -15.332 -4.642 1.00 97.25 563 ASN A CA 1
ATOM 4404 C C . ASN A 1 563 ? -0.332 -14.819 -4.879 1.00 97.25 563 ASN A C 1
ATOM 4406 O O . ASN A 1 563 ? -1.162 -15.578 -5.372 1.00 97.25 563 ASN A O 1
ATOM 4410 N N . LEU A 1 564 ? -0.629 -13.542 -4.603 1.00 97.69 564 LEU A N 1
ATOM 4411 C CA . LEU A 1 564 ? -1.941 -12.949 -4.909 1.00 97.69 564 LEU A CA 1
ATOM 4412 C C . LEU A 1 564 ? -2.234 -12.957 -6.412 1.00 97.69 564 LEU A C 1
ATOM 4414 O O . LEU A 1 564 ? -3.361 -13.228 -6.813 1.00 97.69 564 LEU A O 1
ATOM 4418 N N . THR A 1 565 ? -1.222 -12.724 -7.247 1.00 96.12 565 THR A N 1
ATOM 4419 C CA . THR A 1 565 ? -1.355 -12.788 -8.708 1.00 96.12 565 THR A CA 1
ATOM 4420 C C . THR A 1 565 ? -1.705 -14.195 -9.176 1.00 96.12 565 THR A C 1
ATOM 4422 O O . THR A 1 565 ? -2.609 -14.359 -9.995 1.00 96.12 565 THR A O 1
ATOM 4425 N N . GLN A 1 566 ? -1.067 -15.223 -8.612 1.00 95.38 566 GLN A N 1
ATOM 4426 C CA . GLN A 1 566 ? -1.422 -16.610 -8.916 1.00 95.38 566 GLN A CA 1
ATOM 4427 C C . GLN A 1 566 ? -2.807 -16.995 -8.388 1.00 95.38 566 GLN A C 1
ATOM 4429 O O . GLN A 1 566 ? -3.553 -17.677 -9.084 1.00 95.38 566 GLN A O 1
ATOM 4434 N N . LEU A 1 567 ? -3.194 -16.516 -7.204 1.00 96.69 567 LEU A N 1
ATOM 4435 C CA . LEU A 1 567 ? -4.528 -16.754 -6.648 1.00 96.69 567 LEU A CA 1
ATOM 4436 C C . LEU A 1 567 ? -5.637 -16.048 -7.432 1.00 96.69 567 LEU A C 1
ATOM 4438 O O . LEU A 1 567 ? -6.724 -16.601 -7.560 1.00 96.69 567 LEU A O 1
ATOM 4442 N N . ALA A 1 568 ? -5.376 -14.865 -7.991 1.00 96.69 568 ALA A N 1
ATOM 4443 C CA . ALA A 1 568 ? -6.327 -14.195 -8.872 1.00 96.69 568 ALA A CA 1
ATOM 4444 C C . ALA A 1 568 ? -6.561 -14.998 -10.163 1.00 96.69 568 ALA A C 1
ATOM 4446 O O . ALA A 1 568 ? -7.700 -15.123 -10.610 1.00 96.69 568 ALA A O 1
ATOM 4447 N N . ARG A 1 569 ? -5.498 -15.596 -10.724 1.00 94.62 569 ARG A N 1
ATOM 4448 C CA . ARG A 1 569 ? -5.570 -16.464 -11.914 1.00 94.62 569 ARG A CA 1
ATOM 4449 C C . ARG A 1 569 ? -6.226 -17.817 -11.619 1.00 94.62 569 ARG A C 1
ATOM 4451 O O . ARG A 1 569 ? -6.980 -18.320 -12.447 1.00 94.62 569 ARG A O 1
ATOM 4458 N N . ASN A 1 570 ? -5.934 -18.417 -10.464 1.00 95.38 570 ASN A N 1
ATOM 4459 C CA . ASN A 1 570 ? -6.439 -19.732 -10.070 1.00 95.38 570 ASN A CA 1
ATOM 4460 C C . ASN A 1 570 ? -6.730 -19.800 -8.552 1.00 95.38 570 ASN A C 1
ATOM 4462 O O . ASN A 1 570 ? -5.885 -20.256 -7.774 1.00 95.38 570 ASN A O 1
ATOM 4466 N N . PRO A 1 571 ? -7.931 -19.366 -8.121 1.00 96.38 571 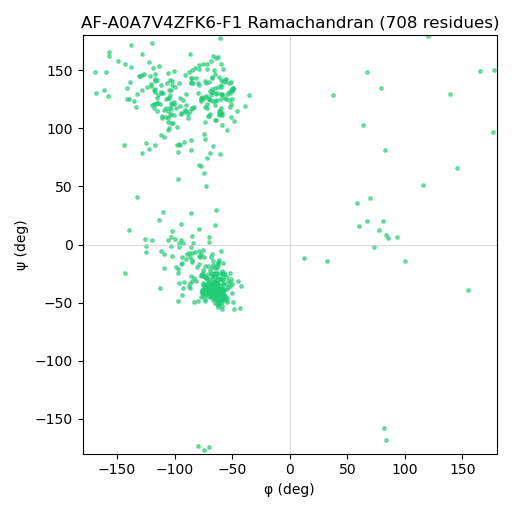PRO A N 1
ATOM 4467 C CA . PRO A 1 571 ? -8.329 -19.332 -6.710 1.00 96.38 571 PRO A CA 1
ATOM 4468 C C . PRO A 1 571 ? -8.267 -20.690 -6.005 1.00 96.38 571 PRO A C 1
ATOM 4470 O O . PRO A 1 571 ? -7.907 -20.761 -4.828 1.00 96.38 571 PRO A O 1
ATOM 4473 N N . ASP A 1 572 ? -8.553 -21.773 -6.733 1.00 95.44 572 ASP A N 1
ATOM 4474 C CA . ASP A 1 572 ? -8.600 -23.141 -6.205 1.00 95.44 572 ASP A CA 1
ATOM 4475 C C . ASP A 1 572 ? -7.233 -23.606 -5.674 1.00 95.44 572 ASP A C 1
ATOM 4477 O O . ASP A 1 572 ? -7.151 -24.527 -4.855 1.00 95.44 572 ASP A O 1
ATOM 4481 N N . LEU A 1 573 ? -6.136 -22.960 -6.100 1.00 95.12 573 LEU A N 1
ATOM 4482 C CA . LEU A 1 573 ? -4.805 -23.206 -5.542 1.00 95.12 573 LEU A CA 1
ATOM 4483 C C . LEU A 1 573 ? -4.768 -22.951 -4.035 1.00 95.12 573 LEU A C 1
ATOM 4485 O O . LEU A 1 573 ? -4.060 -23.667 -3.325 1.00 95.12 573 LEU A O 1
ATOM 4489 N N . PHE A 1 574 ? -5.532 -21.978 -3.526 1.00 97.19 574 PHE A N 1
ATOM 4490 C CA . PHE A 1 574 ? -5.579 -21.718 -2.090 1.00 97.19 574 PHE A CA 1
ATOM 4491 C C . PHE A 1 574 ? -6.194 -22.895 -1.332 1.00 97.19 574 PHE A C 1
ATOM 4493 O O . PHE A 1 574 ? -5.624 -23.358 -0.346 1.00 97.19 574 PHE A O 1
ATOM 4500 N N . GLU A 1 575 ? -7.307 -23.436 -1.826 1.00 96.12 575 GLU A N 1
ATOM 4501 C CA . GLU A 1 575 ? -8.009 -24.559 -1.196 1.00 96.12 575 GLU A CA 1
ATOM 4502 C C . GLU A 1 575 ? -7.170 -25.841 -1.196 1.00 96.12 575 GLU A C 1
ATOM 4504 O O . GLU A 1 575 ? -7.154 -26.575 -0.209 1.00 96.12 575 GLU A O 1
ATOM 4509 N N . ARG A 1 576 ? -6.404 -26.073 -2.268 1.00 96.19 576 ARG A N 1
ATOM 4510 C CA . ARG A 1 576 ? -5.471 -27.208 -2.378 1.00 96.19 576 ARG A CA 1
ATOM 4511 C C . ARG A 1 576 ? -4.218 -27.047 -1.519 1.00 96.19 576 ARG A C 1
ATOM 4513 O O . ARG A 1 576 ? -3.519 -28.025 -1.262 1.00 96.19 576 ARG A O 1
ATOM 4520 N N . THR A 1 577 ? -3.905 -25.823 -1.098 1.00 96.75 577 THR A N 1
ATOM 4521 C CA . THR A 1 577 ? -2.723 -25.537 -0.281 1.00 96.75 577 THR A CA 1
ATOM 4522 C C . THR A 1 577 ? -2.897 -26.150 1.111 1.00 96.75 577 THR A C 1
ATOM 4524 O O . THR A 1 577 ? -3.918 -25.910 1.750 1.00 96.75 577 THR A O 1
ATOM 4527 N N . PRO A 1 578 ? -1.930 -26.933 1.629 1.00 97.31 578 PRO A N 1
ATOM 4528 C CA . PRO A 1 578 ? -1.995 -27.478 2.980 1.00 97.31 578 PRO A CA 1
ATOM 4529 C C . PRO A 1 578 ? -2.286 -26.403 4.031 1.00 97.31 578 PRO A C 1
ATOM 4531 O O . PRO A 1 578 ? -1.706 -25.317 4.002 1.00 97.31 578 PRO A O 1
ATOM 4534 N N . PHE A 1 579 ? -3.122 -26.720 5.022 1.00 97.31 579 PHE A N 1
ATOM 4535 C CA . PHE A 1 579 ? -3.563 -25.755 6.036 1.00 97.31 579 PHE A CA 1
ATOM 4536 C C . PHE A 1 579 ? -2.423 -24.962 6.724 1.00 97.31 579 PHE A C 1
ATOM 4538 O O . PHE A 1 579 ? -2.554 -23.745 6.878 1.00 97.31 579 PHE A O 1
ATOM 4545 N N . PRO A 1 580 ? -1.266 -25.559 7.094 1.00 97.25 580 PRO A N 1
ATOM 4546 C CA . PRO A 1 580 ? -0.143 -24.788 7.639 1.00 97.25 580 PRO A CA 1
ATOM 4547 C C . PRO A 1 580 ? 0.415 -23.734 6.670 1.00 97.25 580 PRO A C 1
ATOM 4549 O O . PRO A 1 580 ? 0.825 -22.659 7.107 1.00 97.25 580 PRO A O 1
ATOM 4552 N N . GLN A 1 581 ? 0.416 -24.027 5.368 1.00 97.38 581 GLN A N 1
ATOM 4553 C CA . GLN A 1 581 ? 0.863 -23.110 4.319 1.00 97.38 581 GLN A CA 1
ATOM 4554 C C . GLN A 1 581 ? -0.187 -22.023 4.052 1.00 97.38 581 GLN A C 1
ATOM 4556 O O . GLN A 1 581 ? 0.176 -20.855 3.956 1.00 97.38 581 GLN A O 1
ATOM 4561 N N . GLN A 1 582 ? -1.486 -22.355 4.070 1.00 98.19 582 GLN A N 1
ATOM 4562 C CA . GLN A 1 582 ? -2.565 -21.355 4.012 1.00 98.19 582 GLN A CA 1
ATOM 4563 C C . GLN A 1 582 ? -2.445 -20.331 5.150 1.00 98.19 582 GLN A C 1
ATOM 4565 O O . GLN A 1 582 ? -2.564 -19.126 4.929 1.00 98.19 582 GLN A O 1
ATOM 4570 N N . ARG A 1 583 ? -2.162 -20.792 6.379 1.00 97.88 583 ARG A N 1
ATOM 4571 C CA . ARG A 1 583 ? -1.927 -19.894 7.523 1.00 97.88 583 ARG A CA 1
ATOM 4572 C C . ARG A 1 583 ? -0.680 -19.035 7.343 1.00 97.88 583 ARG A C 1
ATOM 4574 O O . ARG A 1 583 ? -0.701 -17.869 7.728 1.00 97.88 583 ARG A O 1
ATOM 4581 N N . ALA A 1 584 ? 0.388 -19.591 6.777 1.00 97.94 584 ALA A N 1
ATOM 4582 C CA . ALA A 1 584 ? 1.602 -18.840 6.479 1.00 97.94 584 ALA A CA 1
ATOM 4583 C C . ALA A 1 584 ? 1.360 -17.768 5.403 1.00 97.94 584 ALA A C 1
ATOM 4585 O O . ALA A 1 584 ? 1.768 -16.631 5.600 1.00 97.94 584 ALA A O 1
ATOM 4586 N N . LEU A 1 585 ? 0.628 -18.083 4.330 1.00 98.19 585 LEU A N 1
ATOM 4587 C CA . LEU A 1 585 ? 0.208 -17.110 3.313 1.00 98.19 585 LEU A CA 1
ATOM 4588 C C . LEU A 1 585 ? -0.633 -15.988 3.930 1.00 98.19 585 LEU A C 1
ATOM 4590 O O . LEU A 1 585 ? -0.318 -14.816 3.764 1.00 98.19 585 LEU A O 1
ATOM 4594 N N . ALA A 1 586 ? -1.644 -16.338 4.728 1.00 98.00 586 ALA A N 1
ATOM 4595 C CA . ALA A 1 586 ? -2.474 -15.362 5.427 1.00 98.00 586 ALA A CA 1
ATOM 4596 C C . ALA A 1 586 ? -1.659 -14.442 6.355 1.00 98.00 586 ALA A C 1
ATOM 4598 O O . ALA A 1 586 ? -1.931 -13.244 6.449 1.00 98.00 586 ALA A O 1
ATOM 4599 N N . LEU A 1 587 ? -0.654 -14.991 7.045 1.00 97.94 587 LEU A N 1
ATOM 4600 C CA . LEU A 1 587 ? 0.240 -14.215 7.902 1.00 97.94 587 LEU A CA 1
ATOM 4601 C C . LEU A 1 587 ? 1.192 -13.327 7.090 1.00 97.94 587 LEU A C 1
ATOM 4603 O O . LEU A 1 587 ? 1.446 -12.201 7.508 1.00 97.94 587 LEU A O 1
ATOM 4607 N N . LEU A 1 588 ? 1.677 -13.803 5.939 1.00 98.12 588 LEU A N 1
ATOM 4608 C CA . LEU A 1 588 ? 2.488 -13.020 5.007 1.00 98.12 588 LEU A CA 1
ATOM 4609 C C . LEU A 1 588 ? 1.696 -11.833 4.443 1.00 98.12 588 LEU A C 1
ATOM 4611 O O . LEU A 1 588 ? 2.209 -10.718 4.452 1.00 98.12 588 LEU A O 1
ATOM 4615 N N . PHE A 1 589 ? 0.440 -12.034 4.035 1.00 97.56 589 PHE A N 1
ATOM 4616 C CA . PHE A 1 589 ? -0.424 -10.945 3.564 1.00 97.56 589 PHE A CA 1
ATOM 4617 C C . PHE A 1 589 ? -0.666 -9.904 4.655 1.00 97.56 589 PHE A C 1
ATOM 4619 O O . PHE A 1 589 ? -0.500 -8.717 4.416 1.00 97.56 589 PHE A O 1
ATOM 4626 N N . ARG A 1 590 ? -0.954 -10.339 5.887 1.00 96.75 590 ARG A N 1
ATOM 4627 C CA . ARG A 1 590 ? -1.115 -9.422 7.026 1.00 96.75 590 ARG A CA 1
ATOM 4628 C C . ARG A 1 590 ? 0.169 -8.654 7.359 1.00 96.75 590 ARG A C 1
ATOM 4630 O O . ARG A 1 590 ? 0.115 -7.495 7.742 1.00 96.75 590 ARG A O 1
ATOM 4637 N N . LEU A 1 591 ? 1.327 -9.302 7.248 1.00 96.25 591 LEU A N 1
ATOM 4638 C CA . LEU A 1 591 ? 2.633 -8.675 7.471 1.00 96.25 591 LEU A CA 1
ATOM 4639 C C . LEU A 1 591 ? 2.948 -7.595 6.418 1.00 96.25 591 LEU A C 1
ATOM 4641 O O . LEU A 1 591 ? 3.650 -6.628 6.717 1.00 96.25 591 LEU A O 1
ATOM 4645 N N . THR A 1 592 ? 2.455 -7.779 5.193 1.00 96.94 592 THR A N 1
ATOM 4646 C CA . THR A 1 592 ? 2.778 -6.953 4.020 1.00 96.94 592 THR A CA 1
ATOM 4647 C C . THR A 1 592 ? 1.644 -6.012 3.607 1.00 96.94 592 THR A C 1
ATOM 4649 O O . THR A 1 592 ? 1.811 -5.269 2.645 1.00 96.94 592 THR A O 1
ATOM 4652 N N . GLU A 1 593 ? 0.542 -5.976 4.362 1.00 95.94 593 GLU A N 1
ATOM 4653 C CA . GLU A 1 593 ? -0.666 -5.178 4.094 1.00 95.94 593 GLU A CA 1
ATOM 4654 C C . GLU A 1 593 ? -0.359 -3.684 3.901 1.00 95.94 593 GLU A C 1
ATOM 4656 O O . GLU A 1 593 ? -0.885 -3.059 2.988 1.00 95.94 593 GLU A O 1
ATOM 4661 N N . ASP A 1 594 ? 0.581 -3.125 4.670 1.00 94.69 594 ASP A N 1
ATOM 4662 C CA . ASP A 1 594 ? 1.025 -1.732 4.508 1.00 94.69 594 ASP A CA 1
ATOM 4663 C C . ASP A 1 594 ? 1.689 -1.445 3.148 1.00 94.69 594 ASP A C 1
ATOM 4665 O O . ASP A 1 594 ? 1.720 -0.299 2.708 1.00 94.69 594 ASP A O 1
ATOM 4669 N N . ALA A 1 595 ? 2.315 -2.456 2.537 1.00 94.00 595 ALA A N 1
ATOM 4670 C CA . ALA A 1 595 ? 3.063 -2.316 1.289 1.00 94.00 595 ALA A CA 1
ATOM 4671 C C . ALA A 1 595 ? 2.193 -2.634 0.068 1.00 94.00 595 ALA A C 1
ATOM 4673 O O . ALA A 1 595 ? 2.232 -1.894 -0.908 1.00 94.00 595 ALA A O 1
ATOM 4674 N N . ILE A 1 596 ? 1.404 -3.710 0.142 1.00 95.12 596 ILE A N 1
ATOM 4675 C CA . ILE A 1 596 ? 0.605 -4.207 -0.989 1.00 95.12 596 ILE A CA 1
ATOM 4676 C C . ILE A 1 596 ? -0.838 -3.671 -0.972 1.00 95.12 596 ILE A C 1
ATOM 4678 O O . ILE A 1 596 ? -1.533 -3.725 -1.980 1.00 95.12 596 ILE A O 1
ATOM 4682 N N . GLY A 1 597 ? -1.308 -3.144 0.162 1.00 96.06 597 GLY A N 1
ATOM 4683 C CA . GLY A 1 597 ? -2.698 -2.740 0.374 1.00 96.06 597 GLY A CA 1
ATOM 4684 C C . GLY A 1 597 ? -3.618 -3.898 0.781 1.00 96.06 597 GLY A C 1
ATOM 4685 O O . GLY A 1 597 ? -3.169 -4.991 1.128 1.00 96.06 597 GLY A O 1
ATOM 4686 N N . ASP A 1 598 ? -4.935 -3.656 0.749 1.00 96.38 598 ASP A N 1
ATOM 4687 C CA . ASP A 1 598 ? -5.937 -4.675 1.091 1.00 96.38 598 ASP A CA 1
ATOM 4688 C C . ASP A 1 598 ? -5.883 -5.833 0.071 1.00 96.38 598 ASP A C 1
ATOM 4690 O O . ASP A 1 598 ? -6.076 -5.595 -1.131 1.00 96.38 598 ASP A O 1
ATOM 4694 N N . PRO A 1 599 ? -5.682 -7.094 0.511 1.00 96.88 599 PRO A N 1
ATOM 4695 C CA . PRO A 1 599 ? -5.695 -8.257 -0.372 1.00 96.88 599 PRO A CA 1
ATOM 4696 C C . PRO A 1 599 ? -6.943 -8.351 -1.254 1.00 96.88 599 PRO A C 1
ATOM 4698 O O . PRO A 1 599 ? -6.837 -8.822 -2.385 1.00 96.88 599 PRO A O 1
ATOM 4701 N N . ARG A 1 600 ? -8.108 -7.881 -0.777 1.00 97.88 600 ARG A N 1
ATOM 4702 C CA . ARG A 1 600 ? -9.343 -7.835 -1.577 1.00 97.88 600 ARG A CA 1
ATOM 4703 C C . ARG A 1 600 ? -9.145 -6.982 -2.833 1.00 97.88 600 ARG A C 1
ATOM 4705 O O . ARG A 1 600 ? -9.317 -7.480 -3.941 1.00 97.88 600 ARG A O 1
ATOM 4712 N N . VAL A 1 601 ? -8.723 -5.730 -2.651 1.00 97.25 601 VAL A N 1
ATOM 4713 C CA . VAL A 1 601 ? -8.499 -4.765 -3.741 1.00 97.25 601 VAL A CA 1
ATOM 4714 C C . VAL A 1 601 ? -7.415 -5.275 -4.691 1.00 97.25 601 VAL A C 1
ATOM 4716 O O . VAL A 1 601 ? -7.550 -5.180 -5.908 1.00 97.25 601 VAL A O 1
ATOM 4719 N N . CYS A 1 602 ? -6.360 -5.885 -4.146 1.00 96.25 602 CYS A N 1
ATOM 4720 C CA . CYS A 1 602 ? -5.297 -6.489 -4.943 1.00 96.25 602 CYS A CA 1
ATOM 4721 C C . CYS A 1 602 ? -5.768 -7.642 -5.838 1.00 96.25 602 CYS A C 1
ATOM 4723 O O . CYS A 1 602 ? -5.278 -7.766 -6.962 1.00 96.25 602 CYS A O 1
ATOM 4725 N N . LEU A 1 603 ? -6.656 -8.507 -5.339 1.00 98.06 603 LEU A N 1
ATOM 4726 C CA . LEU A 1 603 ? -7.217 -9.624 -6.101 1.00 98.06 603 LEU A CA 1
ATOM 4727 C C . LEU A 1 603 ? -8.196 -9.124 -7.175 1.00 98.06 603 LEU A C 1
ATOM 4729 O O . LEU A 1 603 ? -8.122 -9.576 -8.318 1.00 98.06 603 LEU A O 1
ATOM 4733 N N . GLU A 1 604 ? -9.053 -8.158 -6.832 1.00 97.50 604 GLU A N 1
ATOM 4734 C CA . GLU A 1 604 ? -9.990 -7.512 -7.765 1.00 97.50 604 GLU A CA 1
ATOM 4735 C C . GLU A 1 604 ? -9.258 -6.814 -8.915 1.00 97.50 604 GLU A C 1
ATOM 4737 O O . GLU A 1 604 ? -9.549 -7.067 -10.084 1.00 97.50 604 GLU A O 1
ATOM 4742 N N . GLY A 1 605 ? -8.236 -6.011 -8.599 1.00 96.12 605 GLY A N 1
ATOM 4743 C CA . GLY A 1 605 ? -7.412 -5.318 -9.595 1.00 96.12 605 GLY A CA 1
ATOM 4744 C C . GLY A 1 605 ? -6.647 -6.256 -10.536 1.00 96.12 605 GLY A C 1
ATOM 4745 O O . GLY A 1 605 ? -6.177 -5.827 -11.585 1.00 96.12 605 GLY A O 1
ATOM 4746 N N . ARG A 1 606 ? -6.546 -7.546 -10.189 1.00 96.00 606 ARG A N 1
ATOM 4747 C CA . ARG A 1 606 ? -5.930 -8.603 -11.007 1.00 96.00 606 ARG A CA 1
ATOM 4748 C C . ARG A 1 606 ? -6.958 -9.490 -11.718 1.00 96.00 606 ARG A C 1
ATOM 4750 O O . ARG A 1 606 ? -6.593 -10.525 -12.269 1.00 96.00 606 ARG A O 1
ATOM 4757 N N . GLY A 1 607 ? -8.227 -9.080 -11.728 1.00 96.38 607 GLY A N 1
ATOM 4758 C CA . GLY A 1 607 ? -9.299 -9.716 -12.492 1.00 96.38 607 GLY A CA 1
ATOM 4759 C C . GLY A 1 607 ? -10.096 -10.780 -11.737 1.00 96.38 607 GLY A C 1
ATOM 4760 O O . GLY A 1 607 ? -10.950 -11.426 -12.346 1.00 96.38 607 GLY A O 1
ATOM 4761 N N . LEU A 1 608 ? -9.871 -10.975 -10.431 1.00 96.62 608 LEU A N 1
ATOM 4762 C CA . LEU A 1 608 ? -10.725 -11.863 -9.644 1.00 96.62 608 LEU A CA 1
ATOM 4763 C C . LEU A 1 608 ? -12.044 -11.155 -9.311 1.00 96.62 608 LEU A C 1
ATOM 4765 O O . LEU A 1 608 ? -12.040 -10.080 -8.723 1.00 96.62 608 LEU A O 1
ATOM 4769 N N . GLY A 1 609 ? -13.182 -11.762 -9.657 1.00 97.62 609 GLY A N 1
ATOM 4770 C CA . GLY A 1 609 ? -14.493 -11.162 -9.386 1.00 97.62 609 GLY A CA 1
ATOM 4771 C C . GLY A 1 609 ? -14.705 -10.826 -7.902 1.00 97.62 609 GLY A C 1
ATOM 4772 O O . GLY A 1 609 ? -14.328 -11.616 -7.035 1.00 97.62 609 GLY A O 1
ATOM 4773 N N . GLU A 1 610 ? -15.356 -9.689 -7.634 1.00 97.44 610 GLU A N 1
ATOM 4774 C CA . GLU A 1 610 ? -15.538 -9.075 -6.303 1.00 97.44 610 GLU A CA 1
ATOM 4775 C C . GLU A 1 610 ? -15.902 -10.089 -5.207 1.00 97.44 610 GLU A C 1
ATOM 4777 O O . GLU A 1 610 ? -15.171 -10.247 -4.233 1.00 97.44 610 GLU A O 1
ATOM 4782 N N . ASN A 1 611 ? -16.962 -10.879 -5.410 1.00 97.69 611 ASN A N 1
ATOM 4783 C CA . ASN A 1 611 ? -17.419 -11.869 -4.425 1.00 97.69 611 ASN A CA 1
ATOM 4784 C C . ASN A 1 611 ? -16.351 -12.923 -4.076 1.00 97.69 611 ASN A C 1
ATOM 4786 O O . ASN A 1 611 ? -16.252 -13.364 -2.931 1.00 97.69 611 ASN A O 1
ATOM 4790 N N . ARG A 1 612 ? -15.549 -13.356 -5.059 1.00 97.38 612 ARG A N 1
ATOM 4791 C CA . ARG A 1 612 ? -14.474 -14.338 -4.842 1.00 97.38 612 ARG A CA 1
ATOM 4792 C C . ARG A 1 612 ? -13.268 -13.695 -4.165 1.00 97.38 612 ARG A C 1
ATOM 4794 O O . ARG A 1 612 ? -12.678 -14.309 -3.277 1.00 97.38 612 ARG A O 1
ATOM 4801 N N . ALA A 1 613 ? -12.924 -12.470 -4.557 1.00 97.88 613 ALA A N 1
ATOM 4802 C CA . ALA A 1 613 ? -11.866 -11.700 -3.918 1.00 97.88 613 ALA A CA 1
ATOM 4803 C C . ALA A 1 613 ? -12.186 -11.418 -2.443 1.00 97.88 613 ALA A C 1
ATOM 4805 O O . ALA A 1 613 ? -11.342 -11.646 -1.576 1.00 97.88 613 ALA A O 1
ATOM 4806 N N . GLU A 1 614 ? -13.422 -11.015 -2.140 1.00 98.00 614 GLU A N 1
ATOM 4807 C CA . GLU A 1 614 ? -13.892 -10.801 -0.772 1.00 98.00 614 GLU A CA 1
ATOM 4808 C C . GLU A 1 614 ? -13.872 -12.095 0.052 1.00 98.00 614 GLU A C 1
ATOM 4810 O O . GLU A 1 614 ? -13.381 -12.094 1.184 1.00 98.00 614 GLU A O 1
ATOM 4815 N N . ALA A 1 615 ? -14.331 -13.217 -0.514 1.00 98.00 615 ALA A N 1
ATOM 4816 C CA . ALA A 1 615 ? -14.306 -14.510 0.167 1.00 98.00 615 ALA A CA 1
ATOM 4817 C C . ALA A 1 615 ? -12.876 -14.948 0.546 1.00 98.00 615 ALA A C 1
ATOM 4819 O O . ALA A 1 615 ? -12.636 -15.321 1.701 1.00 98.00 615 ALA A O 1
ATOM 4820 N N . LEU A 1 616 ? -11.915 -14.847 -0.383 1.00 97.94 616 LEU A N 1
ATOM 4821 C CA . LEU A 1 616 ? -10.506 -15.164 -0.116 1.00 97.94 616 LEU A CA 1
ATOM 4822 C C . LEU A 1 616 ? -9.884 -14.203 0.902 1.00 97.94 616 LEU A C 1
ATOM 4824 O O . LEU A 1 616 ? -9.252 -14.647 1.862 1.00 97.94 616 LEU A O 1
ATOM 4828 N N . ALA A 1 617 ? -10.105 -12.894 0.753 1.00 97.75 617 ALA A N 1
ATOM 4829 C CA . ALA A 1 617 ? -9.594 -11.898 1.692 1.00 97.75 617 ALA A CA 1
ATOM 4830 C C . ALA A 1 617 ? -10.136 -12.130 3.115 1.00 97.75 617 ALA A C 1
ATOM 4832 O O . ALA A 1 617 ? -9.385 -12.080 4.097 1.00 97.75 617 ALA A O 1
ATOM 4833 N N . LEU A 1 618 ? -11.423 -12.469 3.246 1.00 97.81 618 LEU A N 1
ATOM 4834 C CA . LEU A 1 618 ? -12.031 -12.835 4.523 1.00 97.81 618 LEU A CA 1
ATOM 4835 C C . LEU A 1 618 ? -11.396 -14.105 5.106 1.00 97.81 618 LEU A C 1
ATOM 4837 O O . LEU A 1 618 ? -11.153 -14.175 6.315 1.00 97.81 618 LEU A O 1
ATOM 4841 N N . GLN A 1 619 ? -11.088 -15.096 4.269 1.00 98.00 619 GLN A N 1
ATOM 4842 C CA . GLN A 1 619 ? -10.391 -16.309 4.690 1.00 98.00 619 GLN A CA 1
ATOM 4843 C C . GLN A 1 619 ? -8.970 -16.006 5.189 1.00 98.00 619 GLN A C 1
ATOM 4845 O O . GLN A 1 619 ? -8.585 -16.514 6.245 1.00 98.00 619 GLN A O 1
ATOM 4850 N N . PHE A 1 620 ? -8.221 -15.116 4.528 1.00 97.81 620 PHE A N 1
ATOM 4851 C CA . PHE A 1 620 ? -6.904 -14.670 5.003 1.00 97.81 620 PHE A CA 1
ATOM 4852 C C . PHE A 1 620 ? -6.998 -13.997 6.380 1.00 97.81 620 PHE A C 1
ATOM 4854 O O . PHE A 1 620 ? -6.246 -14.334 7.301 1.00 97.81 620 PHE A O 1
ATOM 4861 N N . ARG A 1 621 ? -7.973 -13.100 6.577 1.00 97.38 621 ARG A N 1
ATOM 4862 C CA . ARG A 1 621 ? -8.208 -12.444 7.878 1.00 97.38 621 ARG A CA 1
ATOM 4863 C C . ARG A 1 621 ? -8.562 -13.456 8.971 1.00 97.38 621 ARG A C 1
ATOM 4865 O O . ARG A 1 621 ? -8.063 -13.354 10.091 1.00 97.38 621 ARG A O 1
ATOM 4872 N N . ARG A 1 622 ? -9.375 -14.472 8.658 1.00 97.94 622 ARG A N 1
ATOM 4873 C CA . ARG A 1 622 ? -9.724 -15.555 9.597 1.00 97.94 622 ARG A CA 1
ATOM 4874 C C . ARG A 1 622 ? -8.505 -16.397 9.980 1.00 97.94 622 ARG A C 1
ATOM 4876 O O . ARG A 1 622 ? -8.293 -16.640 11.164 1.00 97.94 622 ARG A O 1
ATOM 4883 N N . LEU A 1 623 ? -7.693 -16.807 9.006 1.00 97.81 623 LEU A N 1
ATOM 4884 C CA . LEU A 1 623 ? -6.536 -17.686 9.224 1.00 97.81 623 LEU A CA 1
ATOM 4885 C C . LEU A 1 623 ? -5.379 -17.005 9.971 1.00 97.81 623 LEU A C 1
ATOM 4887 O O . LEU A 1 623 ? -4.638 -17.672 10.701 1.00 97.81 623 LEU A O 1
ATOM 4891 N N . SER A 1 624 ? -5.238 -15.688 9.805 1.00 96.62 624 SER A N 1
ATOM 4892 C CA . SER A 1 624 ? -4.230 -14.870 10.492 1.00 96.62 624 SER A CA 1
ATOM 4893 C C . SER A 1 624 ? -4.678 -14.335 11.858 1.00 96.62 624 SER A C 1
ATOM 4895 O O . SER A 1 624 ? -3.860 -13.780 12.604 1.00 96.62 624 SER A O 1
ATOM 4897 N N . ARG A 1 625 ? -5.951 -14.521 12.231 1.00 96.00 625 ARG A N 1
ATOM 4898 C CA . ARG A 1 625 ? -6.491 -14.070 13.518 1.00 96.00 625 ARG A CA 1
ATOM 4899 C C . ARG A 1 625 ? -5.792 -14.780 14.679 1.00 96.00 625 ARG A C 1
ATOM 4901 O O . ARG A 1 625 ? -5.649 -16.000 14.689 1.00 96.00 625 ARG A O 1
ATOM 4908 N N . GLY A 1 626 ? -5.340 -14.001 15.660 1.00 93.25 626 GLY A N 1
ATOM 4909 C CA . GLY A 1 626 ? -4.628 -14.509 16.839 1.00 93.25 626 GLY A CA 1
ATOM 4910 C C . GLY A 1 626 ? -3.189 -14.972 16.580 1.00 93.25 626 GLY A C 1
ATOM 4911 O O . GLY A 1 626 ? -2.504 -15.349 17.526 1.00 93.25 626 GLY A O 1
ATOM 4912 N N . LEU A 1 627 ? -2.696 -14.923 15.336 1.00 92.62 627 LEU A N 1
ATOM 4913 C CA . LEU A 1 627 ? -1.285 -15.171 15.049 1.00 92.62 627 LEU A CA 1
ATOM 4914 C C . LEU A 1 627 ? -0.443 -13.936 15.379 1.00 92.62 627 LEU A C 1
ATOM 4916 O O . LEU A 1 627 ? -0.816 -12.803 15.052 1.00 92.62 627 LEU A O 1
ATOM 4920 N N . LYS A 1 628 ? 0.716 -14.174 16.003 1.00 93.12 628 LYS A N 1
ATOM 4921 C CA . LYS A 1 628 ? 1.749 -13.156 16.202 1.00 93.12 628 LYS A CA 1
ATOM 4922 C C . LYS A 1 628 ? 2.410 -12.877 14.853 1.00 93.12 628 LYS A C 1
ATOM 4924 O O . LYS A 1 628 ? 3.000 -13.776 14.259 1.00 93.12 628 LYS A O 1
ATOM 4929 N N . VAL A 1 629 ? 2.283 -11.642 14.374 1.00 91.12 629 VAL A N 1
ATOM 4930 C CA . VAL A 1 629 ? 2.962 -11.179 13.160 1.00 91.12 629 VAL A CA 1
ATOM 4931 C C . VAL A 1 629 ? 4.460 -11.075 13.472 1.00 91.12 629 VAL A C 1
ATOM 4933 O O . VAL A 1 629 ? 4.807 -10.433 14.470 1.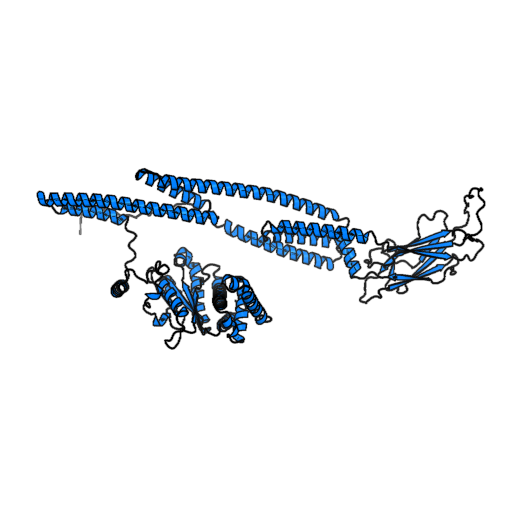00 91.12 629 VAL A O 1
ATOM 4936 N N . PRO A 1 630 ? 5.347 -11.733 12.701 1.00 89.12 630 PRO A N 1
ATOM 4937 C CA . PRO A 1 630 ? 6.785 -11.573 12.873 1.00 89.12 630 PRO A CA 1
ATOM 4938 C C . PRO A 1 630 ? 7.169 -10.105 12.709 1.00 89.12 630 PRO A C 1
ATOM 4940 O O . PRO A 1 630 ? 6.631 -9.414 11.849 1.00 89.12 630 PRO A O 1
ATOM 4943 N N . GLN A 1 631 ? 8.097 -9.622 13.525 1.00 87.06 631 GLN A N 1
ATOM 4944 C CA . GLN A 1 631 ? 8.709 -8.321 13.272 1.00 87.06 631 GLN A CA 1
ATOM 4945 C C . GLN A 1 631 ? 9.804 -8.501 12.221 1.00 87.06 631 GLN A C 1
ATOM 4947 O O . GLN A 1 631 ? 10.514 -9.502 12.261 1.00 87.06 631 GLN A O 1
ATOM 4952 N N . TYR A 1 632 ? 9.981 -7.528 11.324 1.00 82.56 632 TYR A N 1
ATOM 4953 C CA . TYR A 1 632 ? 11.053 -7.563 10.318 1.00 82.56 632 TYR A CA 1
ATOM 4954 C C . TYR A 1 632 ? 12.455 -7.683 10.944 1.00 82.56 632 TYR A C 1
ATOM 4956 O O . TYR A 1 632 ? 13.341 -8.260 10.339 1.00 82.56 632 TYR A O 1
ATOM 4964 N N . ALA A 1 633 ? 12.645 -7.242 12.193 1.00 79.88 633 ALA A N 1
ATOM 4965 C CA . ALA A 1 633 ? 13.905 -7.420 12.918 1.00 79.88 633 ALA A CA 1
ATOM 4966 C C . ALA A 1 633 ? 14.244 -8.893 13.254 1.00 79.88 633 ALA A C 1
ATOM 4968 O O . ALA A 1 633 ? 15.392 -9.197 13.572 1.00 79.88 633 ALA A O 1
ATOM 4969 N N . ASP A 1 634 ? 13.274 -9.815 13.203 1.00 90.81 634 ASP A N 1
ATOM 4970 C CA . ASP A 1 634 ? 13.498 -11.252 13.403 1.00 90.81 634 ASP A CA 1
ATOM 4971 C C . ASP A 1 634 ? 13.626 -11.969 12.052 1.00 90.81 634 ASP A C 1
ATOM 4973 O O . ASP A 1 634 ? 12.700 -12.622 11.554 1.00 90.81 634 ASP A O 1
ATOM 4977 N N . GLN A 1 635 ? 14.819 -11.862 11.469 1.00 88.62 635 GLN A N 1
ATOM 4978 C CA . GLN A 1 635 ? 15.159 -12.459 10.179 1.00 88.62 635 GLN A CA 1
ATOM 4979 C C . GLN A 1 635 ? 14.869 -13.974 10.136 1.00 88.62 635 GLN A C 1
ATOM 4981 O O . GLN A 1 635 ? 14.395 -14.497 9.126 1.00 88.62 635 GLN A O 1
ATOM 4986 N N . ARG A 1 636 ? 15.082 -14.711 11.239 1.00 92.06 636 ARG A N 1
ATOM 4987 C CA . ARG A 1 636 ? 14.802 -16.160 11.290 1.00 92.06 636 ARG A CA 1
ATOM 4988 C C . ARG A 1 636 ? 13.311 -16.448 11.169 1.00 92.06 636 ARG A C 1
ATOM 4990 O O . ARG A 1 636 ? 12.929 -17.351 10.419 1.00 92.06 636 ARG A O 1
ATOM 4997 N N . ALA A 1 637 ? 12.475 -15.697 11.884 1.00 93.38 637 ALA A N 1
ATOM 4998 C CA . ALA A 1 637 ? 11.027 -15.829 11.775 1.00 93.38 637 ALA A CA 1
ATOM 4999 C C . ALA A 1 637 ? 10.524 -15.441 10.376 1.00 93.38 637 ALA A C 1
ATOM 5001 O O . ALA A 1 637 ? 9.650 -16.128 9.844 1.00 93.38 637 AL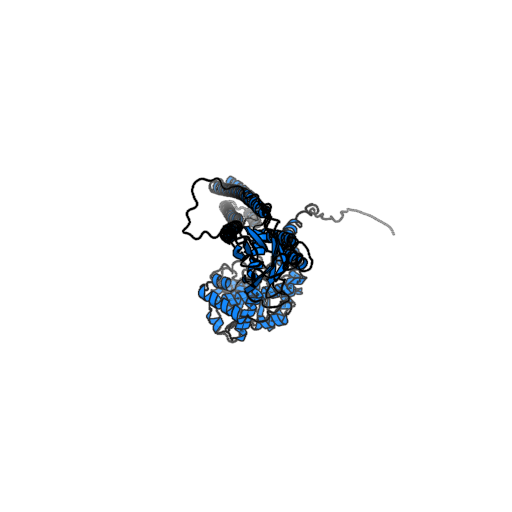A A O 1
ATOM 5002 N N . MET A 1 638 ? 11.110 -14.410 9.757 1.00 94.62 638 MET A N 1
ATOM 5003 C CA . MET A 1 638 ? 10.788 -13.999 8.387 1.00 94.62 638 MET A CA 1
ATOM 5004 C C . MET A 1 638 ? 11.084 -15.107 7.371 1.00 94.62 638 MET A C 1
ATOM 5006 O O . MET A 1 638 ? 10.204 -15.507 6.612 1.00 94.62 638 MET A O 1
ATOM 5010 N N . ILE A 1 639 ? 12.293 -15.673 7.394 1.00 93.06 639 ILE A N 1
ATOM 5011 C CA . ILE A 1 639 ? 12.688 -16.770 6.494 1.00 93.06 639 ILE A CA 1
ATOM 5012 C C . ILE A 1 639 ? 11.788 -17.988 6.705 1.00 93.06 639 ILE A C 1
ATOM 5014 O O . ILE A 1 639 ? 11.355 -18.618 5.741 1.00 93.06 639 ILE A O 1
ATOM 5018 N N . ALA A 1 640 ? 11.475 -18.322 7.960 1.00 94.88 640 ALA A N 1
ATOM 5019 C CA . ALA A 1 640 ? 10.575 -19.426 8.270 1.00 94.88 640 ALA A CA 1
ATOM 5020 C C . ALA A 1 640 ? 9.164 -19.180 7.711 1.00 94.88 640 ALA A C 1
ATOM 5022 O O . ALA A 1 640 ? 8.566 -20.103 7.153 1.00 94.88 640 ALA A O 1
ATOM 5023 N N . LEU A 1 641 ? 8.651 -17.950 7.810 1.00 96.69 641 LEU A N 1
ATOM 5024 C CA . LEU A 1 641 ? 7.374 -17.554 7.223 1.00 96.69 641 LEU A CA 1
ATOM 5025 C C . LEU A 1 641 ? 7.401 -17.676 5.697 1.00 96.69 641 LEU A C 1
ATOM 5027 O O . LEU A 1 641 ? 6.573 -18.392 5.139 1.00 96.69 641 LEU A O 1
ATOM 5031 N N . LEU A 1 642 ? 8.382 -17.057 5.040 1.00 95.81 642 LEU A N 1
ATOM 5032 C CA . LEU A 1 642 ? 8.561 -17.097 3.588 1.00 95.81 642 LEU A CA 1
ATOM 5033 C C . LEU A 1 642 ? 8.720 -18.529 3.060 1.00 95.81 642 LEU A C 1
ATOM 5035 O O . LEU A 1 642 ? 8.142 -18.888 2.038 1.00 95.81 642 LEU A O 1
ATOM 5039 N N . SER A 1 643 ? 9.419 -19.390 3.803 1.00 94.44 643 SER A N 1
ATOM 5040 C CA . SER A 1 643 ? 9.532 -20.808 3.461 1.00 94.44 643 SER A CA 1
ATOM 5041 C C . SER A 1 643 ? 8.189 -21.537 3.531 1.00 94.44 643 SER A C 1
ATOM 5043 O O . SER A 1 643 ? 7.999 -22.533 2.849 1.00 94.44 643 SER A O 1
ATOM 5045 N N . ARG A 1 644 ? 7.233 -21.103 4.352 1.00 96.75 644 ARG A N 1
ATOM 5046 C CA . ARG A 1 644 ? 5.935 -21.784 4.498 1.00 96.75 644 ARG A CA 1
ATOM 5047 C C . ARG A 1 644 ? 4.840 -21.154 3.645 1.00 96.75 644 ARG A C 1
ATOM 5049 O O . ARG A 1 644 ? 3.880 -21.842 3.322 1.00 96.75 644 ARG A O 1
ATOM 5056 N N . ALA A 1 645 ? 4.977 -19.881 3.290 1.00 97.06 645 ALA A N 1
ATOM 5057 C CA . ALA A 1 645 ? 4.026 -19.123 2.488 1.00 97.06 645 ALA A CA 1
ATOM 5058 C C . ALA A 1 645 ? 4.174 -19.460 0.990 1.00 97.06 645 ALA A C 1
ATOM 5060 O O . ALA A 1 645 ? 4.651 -18.654 0.197 1.00 97.06 645 ALA A O 1
ATOM 5061 N N . ARG A 1 646 ? 3.806 -20.693 0.627 1.00 95.69 646 ARG A N 1
ATOM 5062 C CA . ARG A 1 646 ? 3.830 -21.235 -0.738 1.00 95.69 646 ARG A CA 1
ATOM 5063 C C . ARG A 1 646 ? 2.469 -21.838 -1.072 1.00 95.69 646 ARG A C 1
ATOM 5065 O O . ARG A 1 646 ? 1.818 -22.389 -0.187 1.00 95.69 646 ARG A O 1
ATOM 5072 N N . LEU A 1 647 ? 2.053 -21.739 -2.331 1.00 95.31 647 LEU A N 1
ATOM 5073 C CA . LEU A 1 647 ? 0.876 -22.458 -2.829 1.00 95.31 647 LEU A CA 1
ATOM 5074 C C . LEU A 1 647 ? 1.230 -23.925 -3.108 1.00 95.31 647 LEU A C 1
ATOM 5076 O O . LEU A 1 647 ? 2.381 -24.240 -3.404 1.00 95.31 647 LEU A O 1
ATOM 5080 N N . ALA A 1 648 ? 0.231 -24.811 -3.047 1.00 88.56 648 ALA A N 1
ATOM 5081 C CA . ALA A 1 648 ? 0.393 -26.273 -3.112 1.00 88.56 648 ALA A CA 1
ATOM 5082 C C . ALA A 1 648 ? 1.257 -26.783 -4.280 1.00 88.56 648 ALA A C 1
ATOM 5084 O O . ALA A 1 648 ? 1.935 -27.798 -4.151 1.00 88.56 648 ALA A O 1
ATOM 5085 N N . THR A 1 649 ? 1.192 -26.095 -5.419 1.00 87.62 649 THR A N 1
ATOM 5086 C CA . THR A 1 649 ? 1.859 -26.466 -6.671 1.00 87.62 649 THR A CA 1
ATOM 5087 C C . THR A 1 649 ? 3.300 -25.983 -6.756 1.00 87.62 649 THR A C 1
ATOM 5089 O O . THR A 1 649 ? 4.033 -26.448 -7.616 1.00 87.62 649 THR A O 1
ATOM 5092 N N . PHE A 1 650 ? 3.727 -25.054 -5.896 1.00 92.31 650 PHE A N 1
ATOM 5093 C CA . PHE A 1 650 ? 5.041 -24.427 -6.007 1.00 92.31 650 PHE A CA 1
ATOM 5094 C C . PHE A 1 650 ? 5.954 -24.858 -4.855 1.00 92.31 650 PHE A C 1
ATOM 5096 O O . PHE A 1 650 ? 5.811 -24.454 -3.700 1.00 92.31 650 PHE A O 1
ATOM 5103 N N . ALA A 1 651 ? 6.952 -25.672 -5.182 1.00 92.38 651 ALA A N 1
ATOM 5104 C CA . ALA A 1 651 ? 8.003 -26.110 -4.283 1.00 92.38 651 ALA A CA 1
ATOM 5105 C C . ALA A 1 651 ? 9.091 -25.046 -4.083 1.00 92.38 651 ALA A C 1
ATOM 5107 O O . ALA A 1 651 ? 9.860 -25.169 -3.127 1.00 92.38 651 ALA A O 1
ATOM 5108 N N . GLN A 1 652 ? 9.185 -24.022 -4.934 1.00 94.38 652 GLN A N 1
ATOM 5109 C CA . GLN A 1 652 ? 10.179 -22.950 -4.814 1.00 94.38 652 GLN A CA 1
ATOM 5110 C C . GLN A 1 652 ? 9.751 -21.660 -5.528 1.00 94.38 652 GLN A C 1
ATOM 5112 O O . GLN A 1 652 ? 8.836 -21.664 -6.351 1.00 94.38 652 GLN A O 1
ATOM 5117 N N . HIS A 1 653 ? 10.439 -20.560 -5.217 1.00 95.81 653 HIS A N 1
ATOM 5118 C CA . HIS A 1 653 ? 10.256 -19.264 -5.870 1.00 95.81 653 HIS A CA 1
ATOM 5119 C C . HIS A 1 653 ? 11.533 -18.836 -6.593 1.00 95.81 653 HIS A C 1
ATOM 5121 O O . HIS A 1 653 ? 12.612 -18.896 -5.998 1.00 95.81 653 HIS A O 1
ATOM 5127 N N . TYR A 1 654 ? 11.415 -18.369 -7.836 1.00 96.19 654 TYR A N 1
ATOM 5128 C CA . TYR A 1 654 ? 12.490 -17.673 -8.551 1.00 96.19 654 TYR A CA 1
ATOM 5129 C C . TYR A 1 654 ? 12.201 -16.178 -8.560 1.00 96.19 654 TYR A C 1
ATOM 5131 O O . TYR A 1 654 ? 11.217 -15.724 -9.136 1.00 96.19 654 TYR A O 1
ATOM 5139 N N . VAL A 1 655 ? 13.076 -15.414 -7.916 1.00 96.81 655 VAL A N 1
ATOM 5140 C CA . VAL A 1 655 ? 12.934 -13.963 -7.796 1.00 96.81 655 VAL A CA 1
ATOM 5141 C C . VAL A 1 655 ? 13.922 -13.319 -8.751 1.00 96.81 655 VAL A C 1
ATOM 5143 O O . VAL A 1 655 ? 15.120 -13.275 -8.476 1.00 96.81 655 VAL A O 1
ATOM 5146 N N . CYS A 1 656 ? 13.433 -12.879 -9.902 1.00 96.50 656 CYS A N 1
ATOM 5147 C CA . CYS A 1 656 ? 14.252 -12.257 -10.929 1.00 96.50 656 CYS A CA 1
ATOM 5148 C C . CYS A 1 656 ? 14.446 -10.777 -10.602 1.00 96.50 656 CYS A C 1
ATOM 5150 O O . CYS A 1 656 ? 13.479 -10.021 -10.558 1.00 96.50 656 CYS A O 1
ATOM 5152 N N . VAL A 1 657 ? 15.692 -10.371 -10.387 1.00 95.00 657 VAL A N 1
ATOM 5153 C CA . VAL A 1 657 ? 16.052 -8.992 -10.049 1.00 95.00 657 VAL A CA 1
ATOM 5154 C C . VAL A 1 657 ? 16.870 -8.419 -11.185 1.00 95.00 657 VAL A C 1
ATOM 5156 O O . VAL A 1 657 ? 17.922 -8.963 -11.502 1.00 95.00 657 VAL A O 1
ATOM 5159 N N . GLU A 1 658 ? 16.421 -7.322 -11.776 1.00 91.25 658 GLU A N 1
ATOM 5160 C CA . GLU A 1 658 ? 17.220 -6.546 -12.721 1.00 91.25 658 GLU A CA 1
ATOM 5161 C C . GLU A 1 658 ? 17.707 -5.292 -12.005 1.00 91.25 658 GLU A C 1
ATOM 5163 O O . GLU A 1 658 ? 16.899 -4.519 -11.502 1.00 91.25 658 GLU A O 1
ATOM 5168 N N . ILE A 1 659 ? 19.028 -5.136 -11.884 1.00 89.56 659 ILE A N 1
ATOM 5169 C CA . ILE A 1 659 ? 19.616 -3.937 -11.281 1.00 89.56 659 ILE A CA 1
ATOM 5170 C C . ILE A 1 659 ? 19.724 -2.870 -12.377 1.00 89.56 659 ILE A C 1
ATOM 5172 O O . ILE A 1 659 ? 20.444 -3.127 -13.353 1.00 89.56 659 ILE A O 1
ATOM 5176 N N . PRO A 1 660 ? 19.032 -1.722 -12.226 1.00 86.19 660 PRO A N 1
ATOM 5177 C CA . PRO A 1 660 ? 19.100 -0.608 -13.163 1.00 86.19 660 PRO A CA 1
ATOM 5178 C C . PRO A 1 660 ? 20.532 -0.117 -13.378 1.00 86.19 660 PRO A C 1
ATOM 5180 O O . PRO A 1 660 ? 21.343 -0.083 -12.448 1.00 86.19 660 PRO A O 1
ATOM 5183 N N . ASP A 1 661 ? 20.845 0.254 -14.617 1.00 81.94 661 ASP A N 1
ATOM 5184 C CA . ASP A 1 661 ? 22.201 0.645 -15.002 1.00 81.94 661 ASP A CA 1
ATOM 5185 C C . ASP A 1 661 ? 22.603 2.022 -14.440 1.00 81.94 661 ASP A C 1
ATOM 5187 O O . ASP A 1 661 ? 23.782 2.239 -14.178 1.00 81.94 661 ASP A O 1
ATOM 5191 N N . ASP A 1 662 ? 21.642 2.921 -14.214 1.00 81.50 662 ASP A N 1
ATOM 5192 C CA . ASP A 1 662 ? 21.826 4.277 -13.667 1.00 81.50 662 ASP A CA 1
ATOM 5193 C C . ASP A 1 662 ? 22.204 4.286 -12.177 1.00 81.50 662 ASP A C 1
ATOM 5195 O O . ASP A 1 662 ? 22.876 5.193 -11.685 1.00 81.50 662 ASP A O 1
ATOM 5199 N N . ILE A 1 663 ? 21.828 3.236 -11.447 1.00 80.75 663 ILE A N 1
ATOM 5200 C CA . ILE A 1 663 ? 22.197 3.058 -10.036 1.00 80.75 663 ILE A CA 1
ATOM 5201 C C . ILE A 1 663 ? 23.692 2.730 -9.885 1.00 80.75 663 ILE A C 1
ATOM 5203 O O . ILE A 1 663 ? 24.274 2.906 -8.812 1.00 80.75 663 ILE A O 1
ATOM 5207 N N . LEU A 1 664 ? 24.326 2.279 -10.968 1.00 74.12 664 LEU A N 1
ATOM 5208 C CA . LEU A 1 664 ? 25.734 1.898 -11.014 1.00 74.12 664 LEU A CA 1
ATOM 5209 C C . LEU A 1 664 ? 26.654 3.036 -11.494 1.00 74.12 664 LEU A C 1
ATOM 5211 O O . LEU A 1 664 ? 27.855 2.809 -11.622 1.00 74.12 664 LEU A O 1
ATOM 5215 N N . ASP A 1 665 ? 26.125 4.240 -11.739 1.00 77.88 665 ASP A N 1
ATOM 5216 C CA . ASP A 1 665 ? 26.923 5.427 -12.075 1.00 77.88 665 ASP A CA 1
ATOM 5217 C C . ASP A 1 665 ? 27.680 5.955 -10.844 1.00 77.88 665 ASP A C 1
ATOM 5219 O O . ASP A 1 665 ? 27.091 6.036 -9.765 1.00 77.88 665 ASP A O 1
ATOM 5223 N N . GLU A 1 666 ? 28.950 6.368 -11.016 1.00 68.81 666 GLU A N 1
ATOM 5224 C CA . GLU A 1 666 ? 29.933 6.721 -9.959 1.00 68.81 666 GLU A CA 1
ATOM 5225 C C . GLU A 1 666 ? 29.385 7.565 -8.790 1.00 68.81 666 GLU A C 1
ATOM 5227 O O . GLU A 1 666 ? 29.763 7.350 -7.635 1.00 68.81 666 GLU A O 1
ATOM 5232 N N . ASP A 1 667 ? 28.452 8.479 -9.061 1.00 71.94 667 ASP A N 1
ATOM 5233 C CA . ASP A 1 667 ? 27.867 9.381 -8.063 1.00 71.94 667 ASP A CA 1
ATOM 5234 C C . ASP A 1 667 ? 26.812 8.714 -7.149 1.00 71.94 667 ASP A C 1
ATOM 5236 O O . ASP A 1 667 ? 26.631 9.138 -6.004 1.00 71.94 667 ASP A O 1
ATOM 5240 N N . SER A 1 668 ? 26.128 7.664 -7.620 1.00 67.81 668 SER A N 1
ATOM 5241 C CA . SER A 1 668 ? 25.063 6.927 -6.902 1.00 67.81 668 SER A CA 1
ATOM 5242 C C . SER A 1 668 ? 25.603 5.751 -6.076 1.00 67.81 668 SER A C 1
ATOM 5244 O O . SER A 1 668 ? 24.922 5.174 -5.222 1.00 67.81 668 SER A O 1
ATOM 5246 N N . ILE A 1 669 ? 26.865 5.407 -6.317 1.00 72.56 669 ILE A N 1
ATOM 5247 C CA . ILE A 1 669 ? 27.515 4.187 -5.857 1.00 72.56 669 ILE A CA 1
ATOM 5248 C C . ILE A 1 669 ? 27.537 3.993 -4.333 1.00 72.56 669 ILE A C 1
ATOM 5250 O O . ILE A 1 669 ? 27.335 2.857 -3.905 1.00 72.56 669 ILE A O 1
ATOM 5254 N N . PRO A 1 670 ? 27.790 4.996 -3.469 1.00 82.19 670 PRO A N 1
ATOM 5255 C CA . PRO A 1 670 ? 27.982 4.725 -2.042 1.00 82.19 670 PRO A CA 1
ATOM 5256 C C . PRO A 1 670 ? 26.739 4.162 -1.342 1.00 82.19 670 PRO A C 1
ATOM 5258 O O . PRO A 1 670 ? 26.853 3.208 -0.574 1.00 82.19 670 PRO A O 1
ATOM 5261 N N . GLU A 1 671 ? 25.557 4.722 -1.613 1.00 81.50 671 GLU A N 1
ATOM 5262 C CA . GLU A 1 671 ? 24.298 4.252 -1.020 1.00 81.50 671 GLU A CA 1
ATOM 5263 C C . GLU A 1 671 ? 23.841 2.950 -1.686 1.00 81.50 671 GLU A C 1
ATOM 5265 O O . GLU A 1 671 ? 23.538 1.976 -0.992 1.00 81.50 671 GLU A O 1
ATOM 5270 N N . ALA A 1 672 ? 23.914 2.884 -3.020 1.00 84.25 672 ALA A N 1
ATOM 5271 C CA . ALA A 1 672 ? 23.595 1.684 -3.785 1.00 84.25 672 ALA A CA 1
ATOM 5272 C C . ALA A 1 672 ? 24.458 0.480 -3.372 1.00 84.25 672 ALA A C 1
ATOM 5274 O O . ALA A 1 672 ? 23.942 -0.628 -3.236 1.00 84.25 672 ALA A O 1
ATOM 5275 N N . LYS A 1 673 ? 25.754 0.682 -3.085 1.00 87.81 673 LYS A N 1
ATOM 5276 C CA . LYS A 1 673 ? 26.669 -0.366 -2.596 1.00 87.81 673 LYS A CA 1
ATOM 5277 C C . LYS A 1 673 ? 26.166 -1.005 -1.303 1.00 87.81 673 LYS A C 1
ATOM 5279 O O . LYS A 1 673 ? 26.283 -2.219 -1.155 1.00 87.81 673 LYS A O 1
ATOM 5284 N N . VAL A 1 674 ? 25.594 -0.227 -0.379 1.00 90.75 674 VAL A N 1
ATOM 5285 C CA . VAL A 1 674 ? 25.061 -0.768 0.883 1.00 90.75 674 VAL A CA 1
ATOM 5286 C C . VAL A 1 674 ? 23.834 -1.643 0.626 1.00 90.75 674 VAL A C 1
ATOM 5288 O O . VAL A 1 674 ? 23.755 -2.746 1.167 1.00 90.75 674 VAL A O 1
ATOM 5291 N N . HIS A 1 675 ? 22.912 -1.195 -0.229 1.00 91.12 675 HIS A N 1
ATOM 5292 C CA . HIS A 1 675 ? 21.711 -1.964 -0.579 1.00 91.12 675 HIS A CA 1
ATOM 5293 C C . HIS A 1 675 ? 22.034 -3.209 -1.410 1.00 91.12 675 HIS A C 1
ATOM 5295 O O . HIS A 1 675 ? 21.519 -4.287 -1.125 1.00 91.12 675 HIS A O 1
ATOM 5301 N N . LEU A 1 676 ? 22.955 -3.112 -2.372 1.00 90.75 676 LEU A N 1
ATOM 5302 C CA . LEU A 1 676 ? 23.445 -4.256 -3.148 1.00 90.75 676 LEU A CA 1
ATOM 5303 C C . LEU A 1 676 ? 24.177 -5.272 -2.268 1.00 90.75 676 LEU A C 1
ATOM 5305 O O . LEU A 1 676 ? 23.998 -6.476 -2.443 1.00 90.75 676 LEU A O 1
ATOM 5309 N N . LYS A 1 677 ? 24.954 -4.806 -1.283 1.00 92.00 677 LYS A N 1
ATOM 5310 C CA . LYS A 1 677 ? 25.565 -5.689 -0.288 1.00 92.00 677 LYS A CA 1
ATOM 5311 C C . LYS A 1 677 ? 24.499 -6.382 0.562 1.00 92.00 677 LYS A C 1
ATOM 5313 O O . LYS A 1 677 ? 24.582 -7.589 0.752 1.00 92.00 677 LYS A O 1
ATOM 5318 N N . ALA A 1 678 ? 23.488 -5.651 1.038 1.00 92.75 678 ALA A N 1
ATOM 5319 C CA . ALA A 1 678 ? 22.380 -6.234 1.795 1.00 92.75 678 ALA A CA 1
ATOM 5320 C C . ALA A 1 678 ? 21.620 -7.291 0.974 1.00 92.75 678 ALA A C 1
ATOM 5322 O O . ALA A 1 678 ? 21.299 -8.361 1.492 1.00 92.75 678 ALA A O 1
ATOM 5323 N N . LEU A 1 679 ? 21.403 -7.033 -0.320 1.00 93.44 679 LEU A N 1
ATOM 5324 C CA . LEU A 1 679 ? 20.861 -8.006 -1.264 1.00 93.44 679 LEU A CA 1
ATOM 5325 C C . LEU A 1 679 ? 21.751 -9.255 -1.341 1.00 93.44 679 LEU A C 1
ATOM 5327 O O . LEU A 1 679 ? 21.251 -10.359 -1.136 1.00 93.44 679 LEU A O 1
ATOM 5331 N N . GLY A 1 680 ? 23.056 -9.091 -1.580 1.00 92.06 680 GLY A N 1
ATOM 5332 C CA . GLY A 1 680 ? 24.021 -10.194 -1.652 1.00 92.06 680 GLY A CA 1
ATOM 5333 C C . GLY A 1 680 ? 24.079 -11.035 -0.374 1.00 92.06 680 GLY A C 1
ATOM 5334 O O . GLY A 1 680 ? 24.040 -12.263 -0.448 1.00 92.06 680 GLY A O 1
ATOM 5335 N N . ASP A 1 681 ? 24.078 -10.389 0.795 1.00 92.44 681 ASP A N 1
ATOM 5336 C CA . ASP A 1 681 ? 24.049 -11.048 2.107 1.00 92.44 681 ASP A CA 1
ATOM 5337 C C . ASP A 1 681 ? 22.734 -11.830 2.325 1.00 92.44 681 ASP A C 1
ATOM 5339 O O . ASP A 1 681 ? 22.727 -12.904 2.934 1.00 92.44 681 ASP A O 1
ATOM 5343 N N . MET A 1 682 ? 21.613 -11.327 1.794 1.00 93.25 682 MET A N 1
ATOM 5344 C CA . MET A 1 682 ? 20.293 -11.953 1.908 1.00 93.25 682 MET A CA 1
ATOM 5345 C C . MET A 1 682 ? 20.123 -13.171 0.985 1.00 93.25 682 MET A C 1
ATOM 5347 O O . MET A 1 682 ? 19.468 -14.140 1.377 1.00 93.25 682 MET A O 1
ATOM 5351 N N . MET A 1 683 ? 20.715 -13.174 -0.215 1.00 95.00 683 MET A N 1
ATOM 5352 C CA . MET A 1 683 ? 20.585 -14.258 -1.209 1.00 95.00 683 MET A CA 1
ATOM 5353 C C . MET A 1 683 ? 20.806 -15.679 -0.643 1.00 95.00 683 MET A C 1
ATOM 5355 O O . MET A 1 683 ? 19.900 -16.511 -0.771 1.00 95.00 683 MET A O 1
ATOM 5359 N N . PRO A 1 684 ? 21.941 -16.006 0.011 1.00 94.00 684 PRO A N 1
ATOM 5360 C CA . PRO A 1 684 ? 22.170 -17.348 0.556 1.00 94.00 684 PRO A CA 1
ATOM 5361 C C . PRO A 1 684 ? 21.243 -17.675 1.733 1.00 94.00 684 PRO A C 1
ATOM 5363 O O . PRO A 1 684 ? 20.966 -18.844 2.017 1.00 94.00 684 PRO A O 1
ATOM 5366 N N . VAL A 1 685 ? 20.757 -16.650 2.431 1.00 93.44 685 VAL A N 1
ATOM 5367 C CA . VAL A 1 685 ? 19.876 -16.784 3.587 1.00 93.44 685 VAL A CA 1
ATOM 5368 C C . VAL A 1 685 ? 18.470 -17.193 3.139 1.00 93.44 685 VAL A C 1
ATOM 5370 O O . VAL A 1 685 ? 17.934 -18.188 3.637 1.00 93.44 685 VAL A O 1
ATOM 5373 N N . VAL A 1 686 ? 17.901 -16.506 2.143 1.00 95.38 686 VAL A N 1
ATOM 5374 C CA . VAL A 1 686 ? 16.564 -16.820 1.603 1.00 95.38 686 VAL A CA 1
ATOM 5375 C C . VAL A 1 686 ? 16.560 -18.062 0.709 1.00 95.38 686 VAL A C 1
ATOM 5377 O O . VAL A 1 686 ? 15.545 -18.758 0.633 1.00 95.38 686 VAL A O 1
ATOM 5380 N N . ALA A 1 687 ? 17.709 -18.447 0.143 1.00 95.56 687 ALA A N 1
ATOM 5381 C CA . ALA A 1 687 ? 17.858 -19.720 -0.563 1.00 95.56 687 ALA A CA 1
ATOM 5382 C C . ALA A 1 687 ? 17.516 -20.932 0.328 1.00 95.56 687 ALA A C 1
ATOM 5384 O O . ALA A 1 687 ? 16.961 -21.920 -0.155 1.00 95.56 687 ALA A O 1
ATOM 5385 N N . ARG A 1 688 ? 17.737 -20.844 1.651 1.00 93.19 688 ARG A N 1
ATOM 5386 C CA . ARG A 1 688 ? 17.326 -21.888 2.618 1.00 93.19 688 ARG A CA 1
ATOM 5387 C C . ARG A 1 688 ? 15.807 -22.043 2.713 1.00 93.19 688 ARG A C 1
ATOM 5389 O O . ARG A 1 688 ? 15.321 -23.124 3.033 1.00 93.19 688 ARG A O 1
ATOM 5396 N N . ALA A 1 689 ? 15.059 -20.986 2.400 1.00 93.38 689 ALA A N 1
ATOM 5397 C CA . ALA A 1 689 ? 13.604 -21.003 2.274 1.00 93.38 689 ALA A CA 1
ATOM 5398 C C . ALA A 1 689 ? 13.121 -21.448 0.881 1.00 93.38 689 ALA A C 1
ATOM 5400 O O . ALA A 1 689 ? 11.921 -21.399 0.619 1.00 93.38 689 ALA A O 1
ATOM 5401 N N . ARG A 1 690 ? 14.029 -21.904 0.001 1.00 96.12 690 ARG A N 1
ATOM 5402 C CA . ARG A 1 690 ? 13.766 -22.188 -1.421 1.00 96.12 690 ARG A CA 1
ATOM 5403 C C . ARG A 1 690 ? 13.244 -20.970 -2.188 1.00 96.12 690 ARG A C 1
ATOM 5405 O O . ARG A 1 690 ? 12.401 -21.094 -3.074 1.00 96.12 690 ARG A O 1
ATOM 5412 N N . ILE A 1 691 ? 13.752 -19.795 -1.827 1.00 96.44 691 ILE A N 1
ATOM 5413 C CA . ILE A 1 691 ? 13.585 -18.559 -2.585 1.00 96.44 691 ILE A CA 1
ATOM 5414 C C . ILE A 1 691 ? 14.930 -18.262 -3.228 1.00 96.44 691 ILE A C 1
ATOM 5416 O O . ILE A 1 691 ? 15.904 -17.956 -2.544 1.00 96.44 691 ILE A O 1
ATOM 5420 N N . PHE A 1 692 ? 14.998 -18.407 -4.543 1.00 96.56 692 PHE A N 1
ATOM 5421 C CA . PHE A 1 692 ? 16.231 -18.281 -5.299 1.00 96.56 692 PHE A CA 1
ATOM 5422 C C . PHE A 1 692 ? 16.221 -16.963 -6.056 1.00 96.56 692 PHE A C 1
ATOM 5424 O O . PHE A 1 692 ? 15.507 -16.806 -7.045 1.00 96.56 692 PHE A O 1
ATOM 5431 N N . ILE A 1 693 ? 17.008 -16.010 -5.568 1.00 96.50 693 ILE A N 1
ATOM 5432 C CA . ILE A 1 693 ? 17.191 -14.726 -6.238 1.00 96.50 693 ILE A CA 1
ATOM 5433 C C . ILE A 1 693 ? 18.112 -14.934 -7.444 1.00 96.50 693 ILE A C 1
ATOM 5435 O O . ILE A 1 693 ? 19.219 -15.464 -7.320 1.00 96.50 693 ILE A O 1
ATOM 5439 N N . LYS A 1 694 ? 17.627 -14.524 -8.613 1.00 96.06 694 LYS A N 1
ATOM 5440 C CA . LYS A 1 694 ? 18.325 -14.540 -9.897 1.00 96.06 694 LYS A CA 1
ATOM 5441 C C . LYS A 1 694 ? 18.624 -13.086 -10.246 1.00 96.06 694 LYS A C 1
ATOM 5443 O O . LYS A 1 694 ? 17.757 -12.385 -10.762 1.00 96.06 694 LYS A O 1
ATOM 5448 N N . ALA A 1 695 ? 19.804 -12.614 -9.857 1.00 94.56 695 ALA A N 1
ATOM 5449 C CA . ALA A 1 695 ? 20.193 -11.218 -10.010 1.00 94.56 695 ALA A CA 1
ATOM 5450 C C . ALA A 1 695 ? 20.887 -11.006 -11.355 1.00 94.56 695 ALA A C 1
ATOM 5452 O O . ALA A 1 695 ? 21.924 -11.596 -11.640 1.00 94.56 695 ALA A O 1
ATOM 5453 N N . PHE A 1 696 ? 20.315 -10.144 -12.173 1.00 91.62 696 PHE A N 1
ATOM 5454 C CA . PHE A 1 696 ? 20.791 -9.761 -13.484 1.00 91.62 696 PHE A CA 1
ATOM 5455 C C . PHE A 1 696 ? 21.474 -8.399 -13.339 1.00 91.62 696 PHE A C 1
ATOM 5457 O O . PHE A 1 696 ? 20.810 -7.369 -13.234 1.00 91.62 696 PHE A O 1
ATOM 5464 N N . VAL A 1 697 ? 22.810 -8.374 -13.359 1.00 89.38 697 VAL A N 1
ATOM 5465 C CA . VAL A 1 697 ? 23.625 -7.182 -13.061 1.00 89.38 697 VAL A CA 1
ATOM 5466 C C . VAL A 1 697 ? 24.539 -6.810 -14.236 1.00 89.38 697 VAL A C 1
ATOM 5468 O O . VAL A 1 697 ? 25.039 -7.680 -14.952 1.00 89.38 697 VAL A O 1
ATOM 5471 N N . ARG A 1 698 ? 24.771 -5.511 -14.454 1.00 85.19 698 ARG A N 1
ATOM 5472 C CA . ARG A 1 698 ? 25.731 -5.036 -15.452 1.00 85.19 698 ARG A CA 1
ATOM 5473 C C . ARG A 1 698 ? 27.143 -5.413 -15.012 1.00 85.19 698 ARG A C 1
ATOM 5475 O O . ARG A 1 698 ? 27.461 -5.382 -13.827 1.00 85.19 698 ARG A O 1
ATOM 5482 N N . GLN A 1 699 ? 28.003 -5.778 -15.955 1.00 80.81 699 GLN A N 1
ATOM 5483 C CA . GLN A 1 699 ? 29.410 -6.015 -15.644 1.00 80.81 699 GLN A CA 1
ATOM 5484 C C . GLN A 1 699 ? 30.098 -4.682 -15.306 1.00 80.81 699 GLN A C 1
ATOM 5486 O O . GLN A 1 699 ? 30.289 -3.842 -16.185 1.00 80.81 699 GLN A O 1
ATOM 5491 N N . ALA A 1 700 ? 30.464 -4.501 -14.036 1.00 78.88 700 ALA A N 1
ATOM 5492 C CA . ALA A 1 700 ? 31.284 -3.396 -13.547 1.00 78.88 700 ALA A CA 1
ATOM 5493 C C . ALA A 1 700 ? 32.248 -3.924 -12.474 1.00 78.88 700 ALA A C 1
ATOM 5495 O O . ALA A 1 700 ? 31.837 -4.677 -11.590 1.00 78.88 700 ALA A O 1
ATOM 5496 N N . SER A 1 701 ? 33.520 -3.528 -12.539 1.00 72.44 701 SER A N 1
ATOM 5497 C CA . SER A 1 701 ? 34.581 -4.009 -11.635 1.00 72.44 701 SER A CA 1
ATOM 5498 C C . SER A 1 701 ? 34.276 -3.751 -10.156 1.00 72.44 701 SER A C 1
ATOM 5500 O O . SER A 1 701 ? 34.688 -4.504 -9.279 1.00 72.44 701 SER A O 1
ATOM 5502 N N . GLU A 1 702 ? 33.512 -2.705 -9.857 1.00 72.44 702 GLU A N 1
ATOM 5503 C CA . GLU A 1 702 ? 33.134 -2.350 -8.490 1.00 72.44 702 GLU A CA 1
ATOM 5504 C C . GLU A 1 702 ? 32.093 -3.299 -7.887 1.00 72.44 702 GLU A C 1
ATOM 5506 O O . GLU A 1 702 ? 32.081 -3.523 -6.674 1.00 72.44 702 GLU A O 1
ATOM 5511 N N . ILE A 1 703 ? 31.255 -3.899 -8.734 1.00 73.38 703 ILE A N 1
ATOM 5512 C CA . ILE A 1 703 ? 30.218 -4.865 -8.352 1.00 73.38 703 ILE A CA 1
ATOM 5513 C C . ILE A 1 703 ? 30.845 -6.216 -8.003 1.00 73.38 703 ILE A C 1
ATOM 5515 O O . ILE A 1 703 ? 30.313 -6.941 -7.161 1.00 73.38 703 ILE A O 1
ATOM 5519 N N . ASP A 1 704 ? 32.008 -6.531 -8.580 1.00 75.00 704 ASP A N 1
ATOM 5520 C CA . ASP A 1 704 ? 32.731 -7.778 -8.311 1.00 75.00 704 ASP A CA 1
ATOM 5521 C C . ASP A 1 704 ? 33.078 -7.935 -6.825 1.00 75.00 704 ASP A C 1
ATOM 5523 O O . ASP A 1 704 ? 33.083 -9.048 -6.306 1.00 75.00 704 ASP A O 1
ATOM 5527 N N . SER A 1 705 ? 33.297 -6.817 -6.125 1.00 77.25 705 SER A N 1
ATOM 5528 C CA . SER A 1 705 ? 33.570 -6.801 -4.684 1.00 77.25 705 SER A CA 1
ATOM 5529 C C . SER A 1 705 ? 32.331 -7.027 -3.806 1.00 77.25 705 SER A C 1
ATOM 5531 O O . SER A 1 705 ? 32.458 -7.489 -2.673 1.00 77.25 705 SER A O 1
ATOM 5533 N N . LEU A 1 706 ? 31.137 -6.708 -4.314 1.00 77.38 706 LEU A N 1
ATOM 5534 C CA . LEU A 1 706 ? 29.872 -6.777 -3.569 1.00 77.38 706 LEU A CA 1
ATOM 5535 C C . LEU A 1 706 ? 29.248 -8.169 -3.623 1.00 77.38 706 LEU A C 1
ATOM 5537 O O . LEU A 1 706 ? 28.520 -8.571 -2.719 1.00 77.38 706 LEU A O 1
ATOM 5541 N N . PHE A 1 707 ? 29.547 -8.894 -4.694 1.00 76.94 707 PHE A N 1
ATOM 5542 C CA . PHE A 1 707 ? 29.034 -10.222 -4.956 1.00 76.94 707 PHE A CA 1
ATOM 5543 C C . PHE A 1 707 ? 30.217 -11.167 -5.169 1.00 76.94 707 PHE A C 1
ATOM 5545 O O . PHE A 1 707 ? 30.656 -11.330 -6.313 1.00 76.94 707 PHE A O 1
ATOM 5552 N N . PRO A 1 708 ? 30.777 -11.767 -4.103 1.00 64.75 708 PRO A N 1
ATOM 5553 C CA . PRO A 1 708 ? 31.855 -12.731 -4.266 1.00 64.75 708 PRO A CA 1
ATOM 5554 C C . PRO A 1 708 ? 31.401 -13.857 -5.204 1.00 64.75 708 PRO A C 1
ATOM 5556 O O . PRO A 1 708 ? 30.240 -14.275 -5.165 1.00 64.75 708 PRO A O 1
ATOM 5559 N N . ALA A 1 709 ? 32.306 -14.306 -6.079 1.00 59.31 709 ALA A N 1
ATOM 5560 C CA . ALA A 1 709 ? 32.020 -15.369 -7.039 1.00 59.31 709 ALA A CA 1
ATOM 5561 C C . ALA A 1 709 ? 31.448 -16.590 -6.300 1.00 59.31 709 ALA A C 1
ATOM 5563 O O . ALA A 1 709 ? 32.053 -17.070 -5.339 1.00 59.31 709 ALA A O 1
ATOM 5564 N N . THR A 1 710 ? 30.261 -17.027 -6.720 1.00 51.69 710 THR A N 1
ATOM 5565 C CA . THR A 1 710 ? 29.526 -18.164 -6.149 1.00 51.69 710 THR A CA 1
ATOM 5566 C C . THR A 1 710 ? 29.370 -19.265 -7.173 1.00 51.69 710 THR A C 1
ATOM 5568 O O . THR A 1 710 ? 29.173 -18.930 -8.365 1.00 51.69 710 THR A O 1
#

Foldseek 3Di:
DDDDDDDDDDDDDDDPDDPPPDDDDPDDPPPPVCVVVVVLVVLVVVLVVLQVVLVVLLVVCVVDVDPVLVNVVSSVVSVVSSLVSVCVVDDVVVSLVVVVVVLVVVVVVLVVVCVVVVPDPQWDKDWDWQDDPDDDQFTKIKIWIDGQEWEADDQQAQTAKTFIAIHRHDRPPPVPDDDPPDDPDPPPPPPDDKWKKKKAWAWPDPQFKFKAARRSHGDHRIFIYIPDPCPPGTGIIHIHTDDDPDDDDDQKTWIWIWMATPVRHTRDDTDIHIHGYDDPVNNVVVVVSCSVVPPVVVVSVVVVVVSVVVVVVVVVVVVVVVVVVVVLVVLLVVLVVLVVVLVPDPDLVVNVVSLVVSLVSLVVVCVVCVPPPVSNVSSVVSNVVSVVVVVVSVVVVLVVVVVVLVVVVVVVVVVCVVPVDDCVVVVVSVVVNVVVVVVVPDPPDPPDDPVQVVVCVVLVHPDRCLQDPCVVVDPCSQVSPDADPPNVPLLAQAAAEAEAARGGSLVSNLVNSQVCLVVDCDPPPDDRVQEQEDEFEQCLDDDLVCLLLSRLLRVLLRLLLSVLLVCLVPVCLLVLFPLQLNLLSLLSCVLNCVPQPQQLVSSVVSPRDNVSSVVSSVSSCVSPPPPDRDDSVPLVVSLVSLLSNGGPRHNAYEYEYEDDPVCVPPVNCPSSLSNLLSVQVCQVVSSVSRYHYHYRYYDDPVVCVSHPDD

pLDDT: mean 74.84, std 17.64, range [29.33, 98.19]